Protein 3I3F (pdb70)

Structure (mmCIF, N/CA/C/O backbone):
data_3I3F
#
_entry.id   3I3F
#
_cell.length_a   119.900
_cell.length_b   119.900
_cell.length_c   104.590
_cell.angle_alpha   90.000
_cell.angle_beta   90.000
_cell.angle_gamma   90.000
#
_symmetry.space_group_name_H-M   'I 41 2 2'
#
loop_
_entity.id
_entity.type
_entity.pdbx_description
1 polymer 'Hypothetical protein'
2 non-polymer 'PENTANOIC ACID'
3 non-polymer 'butanoic acid'
4 water water
#
loop_
_atom_site.group_PDB
_atom_site.id
_atom_site.type_symbol
_atom_site.label_atom_id
_atom_site.label_alt_id
_atom_site.label_comp_id
_atom_site.label_asym_id
_atom_site.label_entity_id
_atom_site.label_seq_id
_atom_site.pdbx_PDB_ins_code
_atom_site.Cartn_x
_atom_site.Cartn_y
_atom_site.Cartn_z
_atom_site.occupancy
_atom_site.B_iso_or_equiv
_atom_site.auth_seq_id
_atom_site.auth_comp_id
_atom_site.auth_asym_id
_atom_site.auth_atom_id
_atom_site.pdbx_PDB_model_num
ATOM 1 N N . GLY A 1 11 ? 113.976 -23.550 11.700 1.00 22.11 11 GLY A N 1
ATOM 2 C CA . GLY A 1 11 ? 113.970 -22.071 11.506 1.00 21.93 11 GLY A CA 1
ATOM 3 C C . GLY A 1 11 ? 112.599 -21.554 11.116 1.00 21.76 11 GLY A C 1
ATOM 4 O O . GLY A 1 11 ? 111.828 -22.254 10.457 1.00 22.02 11 GLY A O 1
ATOM 5 N N . MET A 1 12 ? 112.297 -20.322 11.524 1.00 21.39 12 MET A N 1
ATOM 6 C CA . MET A 1 12 ? 111.001 -19.703 11.247 1.00 20.97 12 MET A CA 1
ATOM 7 C C . MET A 1 12 ? 111.104 -18.752 10.056 1.00 20.41 12 MET A C 1
ATOM 8 O O . MET A 1 12 ? 112.175 -18.202 9.791 1.00 20.53 12 MET A O 1
ATOM 13 N N . PRO A 1 13 ? 109.985 -18.550 9.336 1.00 19.73 13 PRO A N 1
ATOM 14 C CA . PRO A 1 13 ? 110.010 -17.681 8.165 1.00 19.15 13 PRO A CA 1
ATOM 15 C C . PRO A 1 13 ? 110.084 -16.205 8.536 1.00 18.50 13 PRO A C 1
ATOM 16 O O . PRO A 1 13 ? 109.502 -15.786 9.538 1.00 18.47 13 PRO A O 1
ATOM 20 N N . THR A 1 14 ? 110.800 -15.429 7.730 1.00 17.69 14 THR A N 1
ATOM 21 C CA . THR A 1 14 ? 110.878 -13.988 7.936 1.00 17.12 14 THR A CA 1
ATOM 22 C C . THR A 1 14 ? 109.664 -13.295 7.327 1.00 16.59 14 THR A C 1
ATOM 23 O O . THR A 1 14 ? 109.117 -13.762 6.327 1.00 16.30 14 THR A O 1
ATOM 27 N N . PRO A 1 15 ? 109.229 -12.180 7.938 1.00 16.13 15 PRO A N 1
ATOM 28 C CA . PRO A 1 15 ? 108.320 -11.302 7.212 1.00 15.89 15 PRO A CA 1
ATOM 29 C C . PRO A 1 15 ? 109.073 -10.598 6.087 1.00 15.56 15 PRO A C 1
ATOM 30 O O . PRO A 1 15 ? 110.283 -10.388 6.195 1.00 15.65 15 PRO A O 1
ATOM 34 N N . THR A 1 16 ? 108.366 -10.264 5.014 1.00 15.09 16 THR A N 1
ATOM 35 C CA . THR A 1 16 ? 108.962 -9.565 3.885 1.00 15.04 16 THR A CA 1
ATOM 36 C C . THR A 1 16 ? 108.268 -8.225 3.708 1.00 14.59 16 THR A C 1
ATOM 37 O O . THR A 1 16 ? 107.054 -8.122 3.882 1.00 14.88 16 THR A O 1
ATOM 41 N N . PHE A 1 17 ? 109.047 -7.203 3.374 1.00 14.11 17 PHE A N 1
ATOM 42 C CA . PHE A 1 17 ? 108.530 -5.850 3.210 1.00 13.95 17 PHE A CA 1
ATOM 43 C C . PHE A 1 17 ? 108.656 -5.440 1.751 1.00 13.55 17 PHE A C 1
ATOM 44 O O . PHE A 1 17 ? 109.716 -5.595 1.142 1.00 13.52 17 PHE A O 1
ATOM 52 N N . LEU A 1 18 ? 107.554 -4.948 1.191 1.00 13.15 18 LEU A N 1
ATOM 53 C CA . LEU A 1 18 ? 107.459 -4.645 -0.232 1.00 13.05 18 LEU A CA 1
ATOM 54 C C . LEU A 1 18 ? 107.095 -3.183 -0.439 1.00 12.49 18 LEU A C 1
ATOM 55 O O . LEU A 1 18 ? 106.478 -2.556 0.427 1.00 12.12 18 LEU A O 1
ATOM 60 N N . VAL A 1 19 ? 107.481 -2.649 -1.594 1.00 12.16 19 VAL A N 1
ATOM 61 C CA . VAL A 1 19 ? 107.052 -1.325 -2.024 1.00 12.08 19 VAL A CA 1
ATOM 62 C C . VAL A 1 19 ? 106.551 -1.415 -3.459 1.00 12.00 19 VAL A C 1
ATOM 63 O O . VAL A 1 19 ? 107.317 -1.724 -4.374 1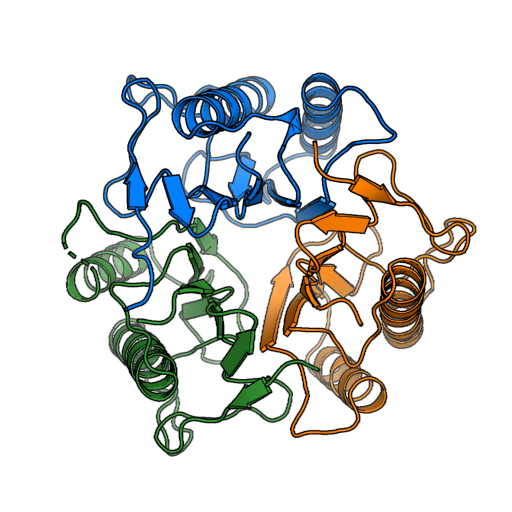.00 11.97 19 VAL A O 1
ATOM 67 N N . CYS A 1 20 ? 105.258 -1.171 -3.646 1.00 11.94 20 CYS A N 1
ATOM 68 C CA . CYS A 1 20 ? 104.684 -1.078 -4.977 1.00 12.00 20 CYS A CA 1
ATOM 69 C C . CYS A 1 20 ? 105.145 0.236 -5.603 1.00 12.11 20 CYS A C 1
ATOM 70 O O . CYS A 1 20 ? 104.868 1.307 -5.059 1.00 12.07 20 CYS A O 1
ATOM 73 N N . PRO A 1 21 ? 105.854 0.166 -6.744 1.00 12.22 21 PRO A N 1
ATOM 74 C CA . PRO A 1 21 ? 106.387 1.394 -7.338 1.00 12.43 21 PRO A CA 1
ATOM 75 C C . PRO A 1 21 ? 105.336 2.384 -7.862 1.00 12.38 21 PRO A C 1
ATOM 76 O O . PRO A 1 21 ? 105.686 3.530 -8.135 1.00 12.61 21 PRO A O 1
ATOM 80 N N . ASP A 1 22 ? 104.078 1.949 -7.988 1.00 12.34 22 ASP A N 1
ATOM 81 C CA A ASP A 1 22 ? 103.004 2.815 -8.486 0.50 12.29 22 ASP A CA 1
ATOM 82 C CA B ASP A 1 22 ? 102.993 2.798 -8.485 0.50 12.39 22 ASP A CA 1
ATOM 83 C C . ASP A 1 22 ? 102.192 3.440 -7.348 1.00 12.11 22 ASP A C 1
ATOM 84 O O . ASP A 1 22 ? 101.182 4.105 -7.591 1.00 12.60 22 ASP A O 1
ATOM 93 N N . VAL A 1 23 ? 102.631 3.235 -6.106 1.00 11.33 23 VAL A N 1
ATOM 94 C CA . VAL A 1 23 ? 101.954 3.810 -4.944 1.00 10.73 23 VAL A CA 1
ATOM 95 C C . VAL A 1 23 ? 102.953 4.590 -4.092 1.00 10.42 23 VAL A C 1
ATOM 96 O O . VAL A 1 23 ? 104.078 4.136 -3.864 1.00 10.35 23 VAL A O 1
ATOM 100 N N . VAL A 1 24 ? 102.535 5.766 -3.629 1.00 10.21 24 VAL A N 1
ATOM 101 C CA . VAL A 1 24 ? 103.373 6.620 -2.792 1.00 10.24 24 VAL A CA 1
ATOM 102 C C . VAL A 1 24 ? 103.927 5.858 -1.582 1.00 10.19 24 VAL A C 1
ATOM 103 O O . VAL A 1 24 ? 103.231 5.045 -0.966 1.00 10.27 24 VAL A O 1
ATOM 107 N N . LYS A 1 25 ? 105.191 6.126 -1.270 1.00 10.27 25 LYS A N 1
ATOM 108 C CA . LYS A 1 25 ? 105.898 5.487 -0.167 1.00 10.53 25 LYS A CA 1
ATOM 109 C C . LYS A 1 25 ? 106.353 6.581 0.796 1.00 10.75 25 LYS A C 1
ATOM 110 O O . LYS A 1 25 ? 106.960 7.564 0.374 1.00 11.37 25 LYS A O 1
ATOM 116 N N . PHE A 1 26 ? 106.043 6.412 2.080 1.00 10.83 26 PHE A N 1
ATOM 117 C CA . PHE A 1 26 ? 106.417 7.385 3.107 1.00 10.80 26 PHE A CA 1
ATOM 118 C C . PHE A 1 26 ? 107.618 6.876 3.900 1.00 10.71 26 PHE A C 1
ATOM 119 O O . PHE A 1 26 ? 107.685 5.695 4.244 1.00 10.46 26 PHE A O 1
ATOM 127 N N . GLU A 1 27 ? 108.554 7.780 4.192 1.00 10.75 27 GLU A N 1
ATOM 128 C CA . GLU A 1 27 ? 109.832 7.438 4.832 1.00 10.88 27 GLU A CA 1
ATOM 129 C C . GLU A 1 27 ? 109.696 6.571 6.081 1.00 10.57 27 GLU A C 1
ATOM 130 O O . GLU A 1 27 ? 110.442 5.607 6.254 1.00 10.43 27 GLU A O 1
ATOM 136 N N . ASN A 1 28 ? 108.759 6.930 6.953 1.00 10.35 28 ASN A N 1
ATOM 137 C CA . ASN A 1 28 ? 108.620 6.269 8.254 1.00 10.44 28 ASN A CA 1
ATOM 138 C C . ASN A 1 28 ? 107.735 5.027 8.229 1.00 10.28 28 ASN A C 1
ATOM 139 O O . ASN A 1 28 ? 107.613 4.341 9.244 1.00 10.58 28 ASN A O 1
ATOM 144 N N . VAL A 1 29 ? 107.130 4.737 7.079 1.00 10.01 29 VAL A N 1
ATOM 145 C CA . VAL A 1 29 ? 106.001 3.818 7.007 1.00 9.86 29 VAL A CA 1
ATOM 146 C C . VAL A 1 29 ? 106.247 2.655 6.052 1.00 9.61 29 VAL A C 1
ATOM 147 O O . VAL A 1 29 ? 106.405 2.851 4.846 1.00 9.67 29 VAL A O 1
ATOM 151 N N . GLY A 1 30 ? 106.275 1.440 6.596 1.00 9.25 30 GLY A N 1
ATOM 152 C CA . GLY A 1 30 ? 106.261 0.243 5.767 1.00 9.11 30 GLY A CA 1
ATOM 153 C C . GLY A 1 30 ? 104.970 0.238 4.975 1.00 9.05 30 GLY A C 1
ATOM 154 O O . GLY A 1 30 ? 103.887 0.383 5.541 1.00 9.19 30 GLY A O 1
ATOM 155 N N . GLN A 1 31 ? 105.083 0.104 3.660 1.00 9.02 31 GLN A N 1
ATOM 156 C CA . GLN A 1 31 ? 103.918 0.171 2.787 1.00 9.02 31 GLN A CA 1
ATOM 157 C C . GLN A 1 31 ? 103.156 -1.155 2.793 1.00 9.27 31 GLN A C 1
ATOM 158 O O . GLN A 1 31 ? 101.929 -1.180 2.905 1.00 8.98 31 GLN A O 1
ATOM 164 N N . ILE A 1 32 ? 103.907 -2.248 2.670 1.00 9.52 32 ILE A N 1
ATOM 165 C CA . ILE A 1 32 ? 103.358 -3.592 2.549 1.00 9.95 32 ILE A CA 1
ATOM 166 C C . ILE A 1 32 ? 104.249 -4.552 3.328 1.00 10.23 32 ILE A C 1
ATOM 167 O O . ILE A 1 32 ? 105.471 -4.493 3.202 1.00 10.26 32 ILE A O 1
ATOM 172 N N . ALA A 1 33 ? 103.645 -5.426 4.128 1.00 10.60 33 ALA A N 1
ATOM 173 C CA . ALA A 1 33 ? 104.373 -6.518 4.770 1.00 11.10 33 ALA A CA 1
ATOM 174 C C . ALA A 1 33 ? 103.645 -7.830 4.503 1.00 11.68 33 ALA A C 1
ATOM 175 O O . ALA A 1 33 ? 102.417 -7.883 4.568 1.00 11.77 33 ALA A O 1
ATOM 177 N N . VAL A 1 34 ? 104.402 -8.879 4.189 1.00 12.32 34 VAL A N 1
ATOM 178 C CA . VAL A 1 34 ? 103.839 -10.208 3.970 1.00 12.83 34 VAL A CA 1
ATOM 179 C C . VAL A 1 34 ? 104.449 -11.190 4.965 1.00 13.28 34 VAL A C 1
ATOM 180 O O . VAL A 1 34 ? 105.667 -11.234 5.134 1.00 13.06 34 VAL A O 1
ATOM 184 N N . VAL A 1 35 ? 103.593 -11.965 5.626 1.00 13.82 35 VAL A N 1
ATOM 185 C CA . VAL A 1 35 ? 104.031 -12.965 6.599 1.00 14.50 35 VAL A CA 1
ATOM 186 C C . VAL A 1 35 ? 103.048 -14.136 6.620 1.00 14.49 35 VAL A C 1
ATOM 187 O O . VAL A 1 35 ? 101.852 -13.943 6.834 1.00 14.66 35 VA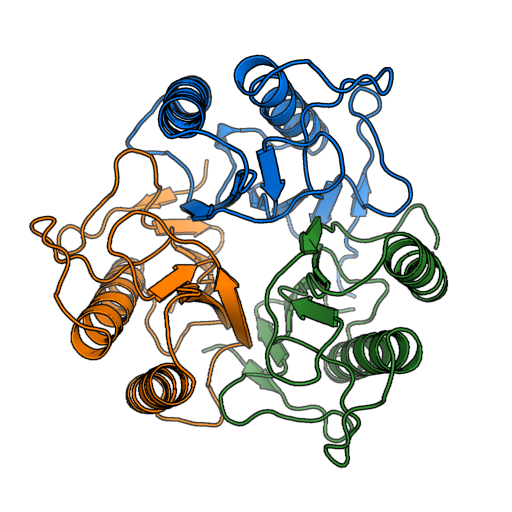L A O 1
ATOM 191 N N . ASN A 1 36 ? 103.560 -15.341 6.374 1.00 14.56 36 ASN A N 1
ATOM 192 C CA . ASN A 1 36 ? 102.763 -16.571 6.454 1.00 14.47 36 ASN A CA 1
ATOM 193 C C . ASN A 1 36 ? 101.455 -16.514 5.655 1.00 14.23 36 ASN A C 1
ATOM 194 O O . ASN A 1 36 ? 100.397 -16.893 6.156 1.00 14.51 36 ASN A O 1
ATOM 199 N N . GLY A 1 37 ? 101.533 -16.030 4.419 1.00 13.98 37 GLY A N 1
ATOM 200 C CA . GLY A 1 37 ? 100.361 -15.961 3.546 1.00 13.70 37 GLY A CA 1
ATOM 201 C C . GLY A 1 37 ? 99.368 -14.854 3.870 1.00 13.43 37 GLY A C 1
ATOM 202 O O . GLY A 1 37 ? 98.254 -14.852 3.347 1.00 13.63 37 GLY A O 1
ATOM 203 N N . MET A 1 38 ? 99.767 -13.912 4.725 1.00 13.09 38 MET A N 1
ATOM 204 C CA . MET A 1 38 ? 98.933 -12.765 5.074 1.00 12.95 38 MET A CA 1
ATOM 205 C C . MET A 1 38 ? 99.646 -11.474 4.693 1.00 12.51 38 MET A C 1
ATOM 206 O O . MET A 1 38 ? 100.868 -11.370 4.823 1.00 12.65 38 MET A O 1
ATOM 211 N N . VAL A 1 39 ? 98.872 -10.498 4.226 1.00 11.65 39 VAL A N 1
ATOM 212 C CA . VAL A 1 39 ? 99.398 -9.198 3.827 1.00 11.09 39 VAL A CA 1
ATOM 213 C C . VAL A 1 39 ? 98.892 -8.123 4.784 1.00 10.51 39 VAL A C 1
ATOM 214 O O . VAL A 1 39 ? 97.703 -8.084 5.107 1.00 10.52 39 VAL A O 1
ATOM 218 N N . TYR A 1 40 ? 99.810 -7.275 5.244 1.00 10.05 40 TYR A N 1
ATOM 219 C CA . TYR A 1 40 ? 99.493 -6.119 6.080 1.00 9.82 40 TYR A CA 1
ATOM 220 C C . TYR A 1 40 ? 99.912 -4.867 5.324 1.00 9.48 40 TYR A C 1
ATOM 221 O O . TYR A 1 40 ? 100.924 -4.878 4.626 1.00 9.19 40 TYR A O 1
ATOM 230 N N . LEU A 1 41 ? 99.141 -3.791 5.458 1.00 9.13 41 LEU A N 1
ATOM 231 C CA . LEU A 1 41 ? 99.494 -2.517 4.832 1.00 8.95 41 LEU A CA 1
ATOM 232 C C . LEU A 1 41 ? 99.728 -1.428 5.869 1.00 8.88 41 LEU A C 1
ATOM 233 O O . LEU A 1 41 ? 99.051 -1.375 6.898 1.00 9.01 41 LEU A O 1
ATOM 238 N N . GLY A 1 42 ? 100.678 -0.543 5.579 1.00 8.84 42 GLY A N 1
ATOM 239 C CA . GLY A 1 42 ? 100.807 0.702 6.323 1.00 9.00 42 GLY A CA 1
ATOM 240 C C . GLY A 1 42 ? 99.637 1.610 5.996 1.00 9.12 42 GLY A C 1
ATOM 241 O O . GLY A 1 42 ? 98.858 1.329 5.077 1.00 9.16 42 GLY A O 1
ATOM 242 N N . GLY A 1 43 ? 99.506 2.699 6.743 1.00 9.38 43 GLY A N 1
ATOM 243 C CA . GLY A 1 43 ? 98.405 3.636 6.540 1.00 9.57 43 GLY A CA 1
ATOM 244 C C . GLY A 1 43 ? 98.320 4.106 5.101 1.00 9.86 43 GLY A C 1
ATOM 245 O O . GLY A 1 43 ? 99.343 4.414 4.483 1.00 9.79 43 GLY A O 1
ATOM 246 N N . SER A 1 44 ? 97.101 4.127 4.564 1.00 10.06 44 SER A N 1
ATOM 247 C CA A SER A 1 44 ? 96.853 4.575 3.196 0.50 10.16 44 SER A CA 1
ATOM 248 C CA B SER A 1 44 ? 96.863 4.580 3.198 0.50 10.33 44 SER A CA 1
ATOM 249 C C . SER A 1 44 ? 96.052 5.868 3.212 1.00 10.17 44 SER A C 1
ATOM 250 O O . SER A 1 44 ? 95.099 6.006 3.983 1.00 9.78 44 SER A O 1
ATOM 255 N N . VAL A 1 45 ? 96.443 6.806 2.356 1.00 10.24 45 VAL A N 1
ATOM 256 C CA . VAL A 1 45 ? 95.815 8.117 2.282 1.00 10.41 45 VAL A CA 1
ATOM 257 C C . VAL A 1 45 ? 95.663 8.526 0.821 1.00 10.15 45 VAL A C 1
ATOM 258 O O . VAL A 1 45 ? 96.185 7.856 -0.076 1.00 10.01 45 VAL A O 1
ATOM 262 N N . GLY A 1 46 ? 94.950 9.624 0.588 1.00 10.19 46 GLY A N 1
ATOM 263 C CA . GLY A 1 46 ? 94.580 10.039 -0.765 1.00 10.37 46 GLY A CA 1
ATOM 264 C C . GLY A 1 46 ? 95.651 10.806 -1.518 1.00 10.47 46 GLY A C 1
ATOM 265 O O . GLY A 1 46 ? 95.373 11.855 -2.100 1.00 10.54 46 GLY A O 1
ATOM 266 N N . ILE A 1 47 ? 96.870 10.270 -1.519 1.00 10.66 47 ILE A N 1
ATOM 267 C CA . ILE A 1 47 ? 98.012 10.875 -2.197 1.00 10.95 47 ILE A CA 1
ATOM 268 C C . ILE A 1 47 ? 98.413 9.972 -3.358 1.00 11.41 47 ILE A C 1
ATOM 269 O O . ILE A 1 47 ? 98.530 8.756 -3.189 1.00 11.19 47 ILE A O 1
ATOM 274 N N . ASP A 1 48 ? 98.608 10.561 -4.538 1.00 12.04 48 ASP A N 1
ATOM 275 C CA . ASP A 1 48 ? 98.967 9.783 -5.727 1.00 12.55 48 ASP A CA 1
ATOM 276 C C . ASP A 1 48 ? 100.482 9.575 -5.795 1.00 12.90 48 ASP A C 1
ATOM 277 O O . ASP A 1 48 ? 101.217 10.062 -4.933 1.00 12.55 48 ASP A O 1
ATOM 282 N N . LYS A 1 49 ? 100.940 8.840 -6.806 1.00 13.58 49 LYS A N 1
ATOM 283 C CA . LYS A 1 49 ? 102.358 8.482 -6.925 1.00 14.15 49 LYS A CA 1
ATOM 284 C C . LYS A 1 49 ? 103.278 9.706 -7.023 1.00 14.64 49 LYS A C 1
ATOM 285 O O . LYS A 1 49 ? 104.407 9.673 -6.531 1.00 14.93 49 LYS A O 1
ATOM 291 N N . SER A 1 50 ? 102.791 10.783 -7.639 1.00 15.23 50 SER A N 1
ATOM 292 C CA . SER A 1 50 ? 103.570 12.020 -7.753 1.00 15.71 50 SER A CA 1
ATOM 293 C C . SER A 1 50 ? 103.721 12.758 -6.418 1.00 15.82 50 SER A C 1
ATOM 294 O O . SER A 1 50 ? 104.483 13.718 -6.329 1.00 16.34 50 SER A O 1
ATOM 297 N N . GLY A 1 51 ? 102.992 12.315 -5.392 1.00 15.87 51 GLY A N 1
ATOM 298 C CA . GLY A 1 51 ? 103.062 12.919 -4.062 1.00 15.93 51 GLY A CA 1
ATOM 299 C C . GLY A 1 51 ? 102.021 14.003 -3.842 1.00 15.99 51 GLY A C 1
ATOM 300 O O . GLY A 1 51 ? 102.090 14.741 -2.860 1.00 16.15 51 GLY A O 1
ATOM 301 N N . THR A 1 52 ? 101.052 14.092 -4.751 1.00 16.00 52 THR A N 1
ATOM 302 C CA . THR A 1 52 ? 100.008 15.108 -4.682 1.00 16.05 52 THR A CA 1
ATOM 303 C C . THR A 1 52 ? 98.816 14.601 -3.876 1.00 15.76 52 THR A C 1
ATOM 304 O O . THR A 1 52 ? 98.249 13.554 -4.190 1.00 15.29 52 THR A O 1
ATOM 308 N N . LEU A 1 53 ? 98.450 15.352 -2.841 1.00 15.63 53 LEU A N 1
ATOM 309 C CA . LEU A 1 53 ? 97.248 15.074 -2.062 1.00 15.66 53 LEU A CA 1
ATOM 310 C C . LEU A 1 53 ? 96.037 15.583 -2.836 1.00 15.87 53 LEU A C 1
ATOM 311 O O . LEU A 1 53 ? 95.947 16.773 -3.142 1.00 16.06 53 LEU A O 1
ATOM 316 N N . HIS A 1 54 ? 95.111 14.682 -3.152 1.00 16.01 54 HIS A N 1
ATOM 317 C CA . HIS A 1 54 ? 93.923 15.043 -3.926 1.00 16.34 54 HIS A CA 1
ATOM 318 C C . HIS A 1 54 ? 92.977 15.924 -3.110 1.00 16.28 54 HIS A C 1
ATOM 319 O O . HIS A 1 54 ? 93.013 15.917 -1.877 1.00 16.29 54 HIS A O 1
ATOM 326 N N . LYS A 1 55 ? 92.143 16.686 -3.815 1.00 16.31 55 LYS A N 1
ATOM 327 C CA . LYS A 1 55 ? 91.297 17.703 -3.196 1.00 16.12 55 LYS A CA 1
ATOM 328 C C . LYS A 1 55 ? 89.908 17.168 -2.863 1.00 15.85 55 LYS A C 1
ATOM 329 O O . LYS A 1 55 ? 89.198 16.673 -3.739 1.00 15.94 55 LYS A O 1
ATOM 331 N N . GLY A 1 56 ? 89.529 17.278 -1.593 1.00 15.40 56 GLY A N 1
ATOM 332 C CA . GLY A 1 56 ? 88.194 16.901 -1.146 1.00 15.10 56 GLY A CA 1
ATOM 333 C C . GLY A 1 56 ? 88.087 15.454 -0.709 1.00 14.69 56 GLY A C 1
ATOM 334 O O . GLY A 1 56 ? 88.920 14.615 -1.063 1.00 14.50 56 GLY A O 1
ATOM 335 N N . LEU A 1 57 ? 87.038 15.171 0.056 1.00 14.42 57 LEU A N 1
ATOM 336 C CA . LEU A 1 57 ? 86.812 13.849 0.631 1.00 14.03 57 LEU A CA 1
ATOM 337 C C . LEU A 1 57 ? 86.690 12.769 -0.441 1.00 13.79 57 LEU A C 1
ATOM 338 O O . LEU A 1 57 ? 87.294 11.707 -0.326 1.00 13.19 57 LEU A O 1
ATOM 343 N N . GLU A 1 58 ? 85.918 13.047 -1.486 1.00 13.59 58 GLU A N 1
ATOM 344 C CA . GLU A 1 58 ? 85.652 12.049 -2.518 1.00 13.57 58 GLU A CA 1
ATOM 345 C C . GLU A 1 58 ? 86.923 11.596 -3.242 1.00 13.16 58 GLU A C 1
ATOM 346 O O . GLU A 1 58 ? 87.188 10.398 -3.341 1.00 13.05 58 GLU A O 1
ATOM 352 N N . GLU A 1 59 ? 87.707 12.549 -3.738 1.00 12.79 59 GLU A N 1
ATOM 353 C CA . GLU A 1 59 ? 88.921 12.215 -4.483 1.00 12.51 59 GLU A CA 1
ATOM 354 C C . GLU A 1 59 ? 90.001 11.593 -3.593 1.00 12.03 59 GLU A C 1
ATOM 355 O O . GLU A 1 59 ? 90.725 10.702 -4.036 1.00 11.88 59 GLU A O 1
ATOM 361 N N . GLN A 1 60 ? 90.105 12.044 -2.345 1.00 11.35 60 GLN A N 1
ATOM 362 C CA . GLN A 1 60 ? 91.015 11.396 -1.395 1.00 10.91 60 GLN A CA 1
ATOM 363 C C . GLN A 1 60 ? 90.590 9.956 -1.118 1.00 10.79 60 GLN A C 1
ATOM 364 O O . GLN A 1 60 ? 91.436 9.069 -1.021 1.00 10.55 60 GLN A O 1
ATOM 370 N N . THR A 1 61 ? 89.283 9.727 -1.005 1.00 10.43 61 THR A N 1
ATOM 371 C CA . THR A 1 61 ? 88.757 8.387 -0.757 1.00 10.39 61 THR A CA 1
ATOM 372 C C . THR A 1 61 ? 89.046 7.450 -1.928 1.00 10.52 61 THR A C 1
ATOM 373 O O . THR A 1 61 ? 89.521 6.333 -1.724 1.00 10.41 61 THR A O 1
ATOM 377 N N . ARG A 1 62 ? 88.781 7.906 -3.150 1.00 10.58 62 ARG A N 1
ATOM 378 C CA A ARG A 1 62 ? 89.034 7.093 -4.339 0.50 10.70 62 ARG A CA 1
ATOM 379 C CA B ARG A 1 62 ? 89.035 7.082 -4.330 0.50 10.78 62 ARG A CA 1
ATOM 380 C C . ARG A 1 62 ? 90.521 6.760 -4.476 1.00 10.62 62 ARG A C 1
ATOM 381 O O . ARG A 1 62 ? 90.885 5.628 -4.785 1.00 10.62 62 ARG A O 1
ATOM 396 N N . GLN A 1 63 ? 91.377 7.752 -4.239 1.00 10.33 63 GLN A N 1
ATOM 397 C CA . GLN A 1 63 ? 92.823 7.550 -4.324 1.00 10.19 63 GLN A CA 1
ATOM 398 C C . GLN A 1 63 ? 93.324 6.586 -3.243 1.00 9.95 63 GLN A C 1
ATOM 399 O O . GLN A 1 63 ? 94.191 5.755 -3.509 1.00 9.78 63 GLN A O 1
ATOM 405 N N . THR A 1 64 ? 92.773 6.699 -2.036 1.00 9.72 64 THR A N 1
ATOM 406 C CA . THR A 1 64 ? 93.150 5.816 -0.932 1.00 9.67 64 THR A CA 1
ATOM 407 C C . THR A 1 64 ? 92.894 4.350 -1.271 1.00 9.85 64 THR A C 1
ATOM 408 O O . THR A 1 64 ? 93.766 3.505 -1.076 1.00 9.41 64 THR A O 1
ATOM 412 N N . PHE A 1 65 ? 91.708 4.049 -1.790 1.00 9.99 65 PHE A N 1
ATOM 413 C CA . PHE A 1 65 ? 91.378 2.664 -2.110 1.00 10.23 65 PHE A CA 1
ATOM 414 C C . PHE A 1 65 ? 92.059 2.165 -3.382 1.00 10.31 65 PHE A C 1
ATOM 415 O O . PHE A 1 65 ? 92.313 0.971 -3.511 1.00 10.42 65 PHE A O 1
ATOM 423 N N . ASP A 1 66 ? 92.384 3.075 -4.299 1.00 10.26 66 ASP A N 1
ATOM 424 C CA . ASP A 1 66 ? 93.221 2.724 -5.448 1.00 10.40 66 ASP A CA 1
ATOM 425 C C . ASP A 1 66 ? 94.618 2.309 -4.976 1.00 10.17 66 ASP A C 1
ATOM 426 O O . ASP A 1 66 ? 95.160 1.310 -5.445 1.00 10.25 66 ASP A O 1
ATOM 431 N N . ASN A 1 67 ? 95.187 3.077 -4.046 1.00 10.02 67 ASN A N 1
ATOM 432 C CA . ASN A 1 67 ? 96.473 2.729 -3.431 1.00 9.84 67 ASN A CA 1
ATOM 433 C C . ASN A 1 67 ? 96.432 1.355 -2.765 1.00 9.78 67 ASN A C 1
ATOM 434 O O . ASN A 1 67 ? 97.328 0.534 -2.960 1.00 9.88 67 ASN A O 1
ATOM 439 N N . ILE A 1 68 ? 95.383 1.111 -1.983 1.00 9.67 68 ILE A N 1
ATOM 440 C CA . ILE A 1 68 ? 95.200 -0.172 -1.307 1.00 9.69 68 ILE A CA 1
ATOM 441 C C . ILE A 1 68 ? 95.083 -1.319 -2.312 1.00 9.80 68 ILE A C 1
ATOM 442 O O . ILE A 1 68 ? 95.730 -2.353 -2.152 1.00 9.82 68 ILE A O 1
ATOM 447 N N . ARG A 1 69 ? 94.275 -1.128 -3.353 1.00 10.01 69 ARG A N 1
ATOM 448 C CA . ARG A 1 69 ? 94.109 -2.146 -4.394 1.00 10.40 69 ARG A CA 1
ATOM 449 C C . ARG A 1 69 ? 95.446 -2.493 -5.051 1.00 10.38 69 ARG A C 1
ATOM 450 O O . ARG A 1 69 ? 95.788 -3.667 -5.190 1.00 10.54 69 ARG A O 1
ATOM 458 N N . LYS A 1 70 ? 96.194 -1.469 -5.453 1.00 10.37 70 LYS A N 1
ATOM 459 C CA . LYS A 1 70 ? 97.481 -1.674 -6.117 1.00 10.51 70 LYS A CA 1
ATOM 460 C C . LYS A 1 70 ? 98.490 -2.374 -5.208 1.00 10.36 70 LYS A C 1
ATOM 461 O O . LYS A 1 70 ? 99.188 -3.287 -5.644 1.00 10.29 70 LYS A O 1
ATOM 467 N N . CYS A 1 71 ? 98.562 -1.953 -3.948 1.00 10.13 71 CYS A N 1
ATOM 468 C CA . CYS A 1 71 ? 99.464 -2.591 -2.988 1.00 10.25 71 CYS A CA 1
ATOM 469 C C . CYS A 1 71 ? 99.128 -4.067 -2.799 1.00 10.25 71 CYS A C 1
ATOM 470 O O . CYS A 1 71 ? 100.018 -4.918 -2.834 1.00 10.19 71 CYS A O 1
ATOM 473 N N . LEU A 1 72 ? 97.847 -4.371 -2.601 1.00 10.33 72 LEU A N 1
ATOM 474 C CA . LEU A 1 72 ? 97.421 -5.750 -2.374 1.00 10.53 72 LEU A CA 1
ATOM 475 C C . LEU A 1 72 ? 97.683 -6.640 -3.589 1.00 10.78 72 LEU A C 1
ATOM 476 O O . LEU A 1 72 ? 98.162 -7.761 -3.439 1.00 10.71 72 LEU A O 1
ATOM 481 N N . GLU A 1 73 ? 97.388 -6.144 -4.786 1.00 11.13 73 GLU A N 1
ATOM 482 C CA . GLU A 1 73 ? 97.627 -6.926 -6.004 1.00 11.54 73 GLU A CA 1
ATOM 483 C C . GLU A 1 73 ? 99.123 -7.163 -6.229 1.00 11.59 73 GLU A C 1
ATOM 484 O O . GLU A 1 73 ? 99.531 -8.250 -6.640 1.00 11.35 73 GLU A O 1
ATOM 490 N N . TYR A 1 74 ? 99.931 -6.153 -5.921 1.00 11.72 74 TYR A N 1
ATOM 491 C CA . TYR A 1 74 ? 101.389 -6.258 -5.971 1.00 11.86 74 TYR A CA 1
ATOM 492 C C . TYR A 1 74 ? 101.902 -7.346 -5.018 1.00 11.87 74 TYR A C 1
ATOM 493 O O . TYR A 1 74 ? 102.883 -8.033 -5.318 1.00 11.84 74 TYR A O 1
ATOM 502 N N . ALA A 1 75 ? 101.215 -7.511 -3.888 1.00 11.66 75 ALA A N 1
ATOM 503 C CA . ALA A 1 75 ? 101.578 -8.499 -2.866 1.00 11.79 75 ALA A CA 1
ATOM 504 C C . ALA A 1 75 ? 100.849 -9.844 -3.023 1.00 11.91 75 ALA A C 1
ATOM 505 O O . ALA A 1 75 ? 100.748 -10.604 -2.060 1.00 12.16 75 ALA A O 1
ATOM 507 N N . ASN A 1 76 ? 100.354 -10.135 -4.227 1.00 11.85 76 ASN A N 1
ATOM 508 C CA . ASN A 1 76 ? 99.647 -11.390 -4.520 1.00 11.93 76 ASN A CA 1
ATOM 509 C C . ASN A 1 76 ? 98.358 -11.548 -3.705 1.00 11.80 76 ASN A C 1
ATOM 510 O O . ASN A 1 76 ? 98.030 -12.633 -3.224 1.00 11.83 76 ASN A O 1
ATOM 515 N N . SER A 1 77 ? 97.633 -10.441 -3.571 1.00 11.48 77 SER A N 1
ATOM 516 C CA . SER A 1 77 ? 96.358 -10.398 -2.865 1.00 11.35 77 SER A CA 1
ATOM 517 C C . SER A 1 77 ? 95.381 -9.562 -3.695 1.00 11.38 77 SER A C 1
ATOM 518 O O . SER A 1 77 ? 95.531 -9.451 -4.912 1.00 11.60 77 SER A O 1
ATOM 521 N N . GLY A 1 78 ? 94.381 -8.977 -3.049 1.00 11.28 78 GLY A N 1
ATOM 522 C CA . GLY A 1 78 ? 93.427 -8.120 -3.745 1.00 11.36 78 GLY A CA 1
ATOM 523 C C . GLY A 1 78 ? 92.371 -7.612 -2.790 1.00 11.45 78 GLY A C 1
ATOM 524 O O . GLY A 1 78 ? 92.302 -8.063 -1.649 1.00 11.44 78 GLY A O 1
ATOM 525 N N . LEU A 1 79 ? 91.543 -6.682 -3.260 1.00 11.71 79 LEU A N 1
ATOM 526 C CA . LEU A 1 79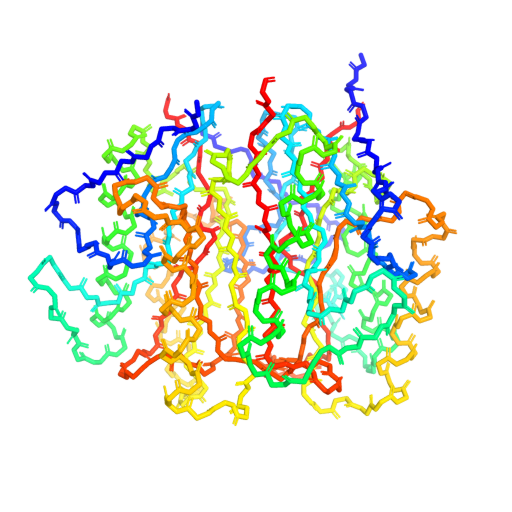 ? 90.479 -6.105 -2.433 1.00 11.88 79 LEU A CA 1
ATOM 527 C C . LEU A 1 79 ? 89.533 -7.169 -1.880 1.00 12.14 79 LEU A C 1
ATOM 528 O O . LEU A 1 79 ? 89.100 -7.083 -0.732 1.00 12.30 79 LEU A O 1
ATOM 533 N N . ASP A 1 80 ? 89.223 -8.170 -2.702 1.00 12.23 80 ASP A N 1
ATOM 534 C CA . ASP A 1 80 ? 88.326 -9.262 -2.301 1.00 12.52 80 ASP A CA 1
ATOM 535 C C . ASP A 1 80 ? 88.954 -10.249 -1.308 1.00 12.26 80 ASP A C 1
ATOM 536 O O . ASP A 1 80 ? 88.272 -11.154 -0.826 1.00 12.50 80 ASP A O 1
ATOM 541 N N . TYR A 1 81 ? 90.239 -10.072 -0.997 1.00 11.81 81 TYR A N 1
ATOM 542 C CA . TYR A 1 81 ? 90.925 -10.903 -0.006 1.00 11.50 81 TYR A CA 1
ATOM 543 C C . TYR A 1 81 ? 91.158 -10.182 1.326 1.00 10.96 81 TYR A C 1
ATOM 544 O O . TYR A 1 81 ? 91.727 -10.761 2.250 1.00 10.94 81 TYR A O 1
ATOM 553 N N . ILE A 1 82 ? 90.708 -8.932 1.428 1.00 10.53 82 ILE A N 1
ATOM 554 C CA . ILE A 1 82 ? 90.808 -8.185 2.679 1.00 10.31 82 ILE A CA 1
ATOM 555 C C . ILE A 1 82 ? 89.902 -8.822 3.729 1.00 10.20 82 ILE A C 1
ATOM 556 O O . ILE A 1 82 ? 88.727 -9.085 3.466 1.00 10.56 82 ILE A O 1
ATOM 561 N N . VAL A 1 83 ? 90.474 -9.076 4.905 1.00 10.21 83 VAL A N 1
ATOM 562 C CA A VAL A 1 83 ? 89.765 -9.650 6.046 0.50 10.25 83 VAL A CA 1
ATOM 563 C CA B VAL A 1 83 ? 89.718 -9.644 6.014 0.50 10.35 83 VAL A CA 1
ATOM 564 C C . VAL A 1 83 ? 89.227 -8.541 6.950 1.00 10.23 83 VAL A C 1
ATOM 565 O O . VAL A 1 83 ? 88.091 -8.596 7.428 1.00 10.23 83 VAL A O 1
ATOM 572 N N . SER A 1 84 ? 90.065 -7.534 7.187 1.00 9.90 84 SER A N 1
ATOM 573 C CA . SER A 1 84 ? 89.747 -6.462 8.119 1.00 9.73 84 SER A CA 1
ATOM 574 C C . SER A 1 84 ? 90.455 -5.167 7.730 1.00 9.41 84 SER A C 1
ATOM 575 O O . SER A 1 84 ? 91.535 -5.197 7.138 1.00 9.21 84 SER A O 1
ATOM 578 N N . LEU A 1 85 ? 89.825 -4.039 8.048 1.00 9.22 85 LEU A N 1
ATOM 579 C CA . LEU A 1 85 ? 90.451 -2.724 7.908 1.00 9.26 85 LEU A CA 1
ATOM 580 C C . LEU A 1 85 ? 89.828 -1.752 8.905 1.00 9.23 85 LEU A C 1
ATOM 581 O O . LEU A 1 85 ? 88.755 -2.015 9.449 1.00 9.20 85 LEU A O 1
ATOM 586 N N . ASN A 1 86 ? 90.525 -0.651 9.168 1.00 9.28 86 ASN A N 1
ATOM 587 C CA . ASN A 1 86 ? 90.027 0.411 10.039 1.00 9.56 86 ASN A CA 1
ATOM 588 C C . ASN A 1 86 ? 89.993 1.713 9.257 1.00 9.80 86 ASN A C 1
ATOM 589 O O . ASN A 1 86 ? 90.867 1.963 8.426 1.00 9.66 86 ASN A O 1
ATOM 594 N N . ILE A 1 87 ? 89.007 2.553 9.549 1.00 10.00 87 ILE A N 1
ATOM 595 C CA . ILE A 1 87 ? 88.901 3.862 8.921 1.00 10.42 87 ILE A CA 1
ATOM 596 C C . ILE A 1 87 ? 89.010 4.953 9.978 1.00 10.59 87 ILE A C 1
ATOM 597 O O . ILE A 1 87 ? 88.327 4.903 11.002 1.00 10.51 87 ILE A O 1
ATOM 602 N N . PHE A 1 88 ? 89.886 5.921 9.727 1.00 10.77 88 PHE A N 1
ATOM 603 C CA . PHE A 1 88 ? 89.914 7.162 10.487 1.00 11.29 88 PHE A CA 1
ATOM 604 C C . PHE A 1 88 ? 89.434 8.273 9.565 1.00 11.49 88 PHE A C 1
ATOM 605 O O . PHE A 1 88 ? 90.051 8.537 8.534 1.00 11.56 88 PHE A O 1
ATOM 613 N N . LEU A 1 89 ? 88.316 8.898 9.920 1.00 11.80 89 LEU A N 1
ATOM 614 C CA . LEU A 1 89 ? 87.837 10.080 9.214 1.00 12.26 89 LEU A CA 1
ATOM 615 C C . LEU A 1 89 ? 88.256 11.306 10.010 1.00 12.59 89 LEU A C 1
ATOM 616 O O . LEU A 1 89 ? 88.301 11.267 11.237 1.00 12.59 89 LEU A O 1
ATOM 621 N N . SER A 1 90 ? 88.575 12.393 9.319 1.00 12.98 90 SER A N 1
ATOM 622 C CA . SER A 1 90 ? 88.973 13.615 10.005 1.00 13.50 90 SER A CA 1
ATOM 623 C C . SER A 1 90 ? 87.845 14.115 10.900 1.00 14.07 90 SER A C 1
ATOM 624 O O . SER A 1 90 ? 86.671 14.051 10.531 1.00 13.94 90 SER A O 1
ATOM 627 N N . THR A 1 91 ? 88.208 14.619 12.076 1.00 14.76 91 THR A N 1
ATOM 628 C CA . THR A 1 91 ? 87.241 15.262 12.963 1.00 15.52 91 THR A CA 1
ATOM 629 C C . THR A 1 91 ? 86.571 16.462 12.282 1.00 15.68 91 THR A C 1
ATOM 630 O O . THR A 1 91 ? 85.468 16.856 12.659 1.00 16.19 91 THR A O 1
ATOM 634 N N . SER A 1 92 ? 87.236 17.027 11.274 1.00 15.89 92 SER A N 1
ATOM 635 C CA . SER A 1 92 ? 86.713 18.176 10.529 1.00 15.96 92 SER A CA 1
ATOM 636 C C . SER A 1 92 ? 85.569 17.855 9.556 1.00 15.91 92 SER A C 1
ATOM 637 O O . SER A 1 92 ? 84.898 18.772 9.081 1.00 16.17 92 SER A O 1
ATOM 640 N N . LEU A 1 93 ? 85.347 16.577 9.247 1.00 15.72 93 LEU A N 1
ATOM 641 C CA . LEU A 1 93 ? 84.348 16.204 8.241 1.00 15.52 93 LEU A CA 1
ATOM 642 C C . LEU A 1 93 ? 82.921 16.526 8.677 1.00 15.39 93 LEU A C 1
ATOM 643 O O . LEU A 1 93 ? 82.563 16.355 9.844 1.00 15.44 93 LEU A O 1
ATOM 648 N N . SER A 1 94 ? 82.114 16.984 7.724 1.00 15.21 94 SER A N 1
ATOM 649 C CA . SER A 1 94 ? 80.683 17.182 7.938 1.00 15.14 94 SER A CA 1
ATOM 650 C C . SER A 1 94 ? 79.958 15.843 7.889 1.00 15.01 94 SER A C 1
ATOM 651 O O . SER A 1 94 ? 80.544 14.824 7.516 1.00 14.85 94 SER A O 1
ATOM 654 N N . ASP A 1 95 ? 78.676 15.854 8.246 1.00 14.85 95 ASP A N 1
ATOM 655 C CA . ASP A 1 95 ? 77.834 14.662 8.128 1.00 14.80 95 ASP A CA 1
ATOM 656 C C . ASP A 1 95 ? 77.747 14.198 6.676 1.00 14.44 95 ASP A C 1
ATOM 657 O O . ASP A 1 95 ? 77.758 12.998 6.404 1.00 14.17 95 ASP A O 1
ATOM 662 N N . SER A 1 96 ? 77.659 15.151 5.749 1.00 13.94 96 SER A N 1
ATOM 663 C CA . SER A 1 96 ? 77.590 14.834 4.323 1.00 13.63 96 SER A CA 1
ATOM 664 C C . SER A 1 96 ? 78.877 14.178 3.827 1.00 13.12 96 SER A C 1
ATOM 665 O O . SER A 1 96 ? 78.831 13.237 3.036 1.00 12.87 96 SER A O 1
ATOM 668 N N . GLU A 1 97 ? 80.020 14.677 4.291 1.00 12.71 97 GLU A N 1
ATOM 669 C CA . GLU A 1 97 ? 81.311 14.117 3.892 1.00 12.35 97 GLU A CA 1
ATOM 670 C C . GLU A 1 97 ? 81.481 12.684 4.400 1.00 11.85 97 GLU A C 1
ATOM 671 O O . GLU A 1 97 ? 81.950 11.820 3.657 1.00 11.18 97 GLU A O 1
ATOM 677 N N . GLU A 1 98 ? 81.082 12.429 5.646 1.00 11.47 98 GLU A N 1
ATOM 678 C CA . GLU A 1 98 ? 81.107 11.068 6.189 1.00 11.41 98 GLU A CA 1
ATOM 679 C C . GLU A 1 98 ? 80.169 10.148 5.409 1.00 10.89 98 GLU A C 1
ATOM 680 O O . GLU A 1 98 ? 80.528 9.012 5.098 1.00 10.72 98 GLU A O 1
ATOM 686 N N . ALA A 1 99 ? 78.972 10.638 5.093 1.00 10.30 99 ALA A N 1
ATOM 687 C CA . ALA A 1 99 ? 78.008 9.858 4.320 1.00 10.15 99 ALA A CA 1
ATOM 688 C C . ALA A 1 99 ? 78.533 9.571 2.917 1.00 9.87 99 ALA A C 1
ATOM 689 O O . ALA A 1 99 ? 78.358 8.466 2.407 1.00 9.75 99 ALA A O 1
ATOM 691 N N . ARG A 1 100 ? 79.178 10.560 2.300 1.00 9.73 100 ARG A N 1
ATOM 692 C CA . ARG A 1 100 ? 79.749 10.372 0.968 1.00 9.69 100 ARG A CA 1
ATOM 693 C C . ARG A 1 100 ? 80.860 9.323 0.995 1.00 9.47 100 ARG A C 1
ATOM 694 O O . ARG A 1 100 ? 80.971 8.505 0.081 1.00 9.23 100 ARG A O 1
ATOM 702 N N . PHE A 1 101 ? 81.669 9.333 2.052 1.00 9.49 101 PHE A N 1
ATOM 703 C CA . PHE A 1 101 ? 82.692 8.306 2.208 1.00 9.58 101 PHE A CA 1
ATOM 704 C C . PHE A 1 101 ? 82.083 6.907 2.152 1.00 9.45 101 PHE A C 1
ATOM 705 O O . PHE A 1 101 ? 82.595 6.035 1.452 1.00 9.35 101 PHE A O 1
ATOM 713 N N . ASN A 1 102 ? 81.000 6.694 2.894 1.00 9.43 102 ASN A N 1
ATOM 714 C CA . ASN A 1 102 ? 80.365 5.374 2.931 1.00 9.48 102 ASN A CA 1
ATOM 715 C C . ASN A 1 102 ? 79.724 4.977 1.601 1.00 9.46 102 ASN A C 1
ATOM 716 O O . ASN A 1 102 ? 79.748 3.806 1.227 1.00 9.53 102 ASN A O 1
ATOM 721 N N . GLU A 1 103 ? 79.177 5.952 0.880 1.00 9.46 103 GLU A N 1
ATOM 722 C CA . GLU A 1 103 ? 78.662 5.698 -0.465 1.00 9.50 103 GLU A CA 1
ATOM 723 C C . GLU A 1 103 ? 79.783 5.199 -1.375 1.00 9.38 103 GLU A C 1
ATOM 724 O O . GLU A 1 103 ? 79.613 4.216 -2.097 1.00 9.37 103 GLU A O 1
ATOM 730 N N . LEU A 1 104 ? 80.929 5.877 -1.326 1.00 9.50 104 LEU A N 1
ATOM 731 C CA . LEU A 1 104 ? 82.098 5.487 -2.118 1.00 9.64 104 LEU A CA 1
ATOM 732 C C . LEU A 1 104 ? 82.666 4.145 -1.656 1.00 9.61 104 LEU A C 1
ATOM 733 O O . LEU A 1 104 ? 83.087 3.327 -2.474 1.00 9.50 104 LEU A O 1
ATOM 738 N N . TYR A 1 105 ? 82.666 3.924 -0.343 1.00 9.65 105 TYR A N 1
ATOM 739 C CA . TYR A 1 105 ? 83.127 2.663 0.235 1.00 9.80 105 TYR A CA 1
ATOM 740 C C . TYR A 1 105 ? 82.350 1.478 -0.335 1.00 10.16 105 TYR A C 1
ATOM 741 O O . TYR A 1 105 ? 82.932 0.444 -0.666 1.00 10.27 105 TYR A O 1
ATOM 750 N N . ARG A 1 106 ? 81.034 1.641 -0.462 1.00 10.44 106 ARG A N 1
ATOM 751 C CA . ARG A 1 106 ? 80.180 0.587 -1.002 1.00 10.99 106 ARG A CA 1
ATOM 752 C C . ARG A 1 106 ? 80.384 0.356 -2.503 1.00 11.45 106 ARG A C 1
ATOM 753 O O . ARG A 1 106 ? 80.004 -0.691 -3.016 1.00 11.61 106 ARG A O 1
ATOM 761 N N . GLU A 1 107 ? 80.965 1.329 -3.204 1.00 12.00 107 GLU A N 1
ATOM 762 C CA . GLU A 1 107 ? 81.355 1.140 -4.606 1.00 12.69 107 GLU A CA 1
ATOM 763 C C . GLU A 1 107 ? 82.649 0.334 -4.731 1.00 13.04 107 GLU A C 1
ATOM 764 O O . GLU A 1 107 ? 82.899 -0.283 -5.764 1.00 14.02 107 GLU A O 1
ATOM 770 N N . VAL A 1 108 ? 83.476 0.352 -3.688 1.00 12.97 108 VAL A N 1
ATOM 771 C CA . VAL A 1 108 ? 84.706 -0.438 -3.664 1.00 12.96 108 VAL A CA 1
ATOM 772 C C . VAL A 1 108 ? 84.396 -1.871 -3.244 1.00 13.05 108 VAL A C 1
ATOM 773 O O . VAL A 1 108 ? 84.865 -2.825 -3.868 1.00 13.21 108 VAL A O 1
ATOM 777 N N . PHE A 1 109 ? 83.605 -2.006 -2.183 1.00 12.95 109 PHE A N 1
ATOM 778 C CA . PHE A 1 109 ? 83.148 -3.303 -1.689 1.00 13.02 109 PHE A CA 1
ATOM 779 C C . PHE A 1 109 ? 81.656 -3.411 -2.010 1.00 13.43 109 PHE A C 1
ATOM 780 O O . PHE A 1 109 ? 80.803 -3.053 -1.195 1.00 12.94 109 PHE A O 1
ATOM 788 N N . CYS A 1 110 ? 81.365 -3.922 -3.208 1.00 14.06 110 CYS A N 1
ATOM 789 C CA A CYS A 1 110 ? 80.012 -3.848 -3.767 0.50 14.44 110 CYS A CA 1
ATOM 790 C CA B CYS A 1 110 ? 80.022 -3.877 -3.801 0.50 14.48 110 CYS A CA 1
ATOM 791 C C . CYS A 1 110 ? 79.114 -5.041 -3.432 1.00 14.49 110 CYS A C 1
ATOM 792 O O . CYS A 1 110 ? 77.932 -5.032 -3.772 1.00 14.53 110 CYS A O 1
ATOM 797 N N . VAL A 1 111 ? 79.657 -6.055 -2.764 1.00 14.51 111 VAL A N 1
ATOM 798 C CA . VAL A 1 111 ? 78.844 -7.202 -2.354 1.00 14.58 111 VAL A CA 1
ATOM 799 C C . VAL A 1 111 ? 78.596 -7.128 -0.850 1.00 14.44 111 VAL A C 1
ATOM 800 O O . VAL A 1 111 ? 79.502 -7.404 -0.064 1.00 14.18 111 VAL A O 1
ATOM 804 N N . PRO A 1 112 ? 77.370 -6.741 -0.438 1.00 14.26 112 PRO A N 1
ATOM 805 C CA . PRO A 1 112 ? 77.091 -6.594 0.991 1.00 14.23 112 PRO A CA 1
ATOM 806 C C . PRO A 1 112 ? 77.487 -7.807 1.833 1.00 14.02 112 PRO A C 1
ATOM 807 O O . PRO A 1 112 ? 78.044 -7.641 2.914 1.00 14.14 112 PRO A O 1
ATOM 811 N N . ALA A 1 113 ? 77.224 -9.010 1.325 1.00 13.87 113 ALA A N 1
ATOM 812 C CA . ALA A 1 113 ? 77.477 -10.244 2.073 1.00 13.67 113 ALA A CA 1
ATOM 813 C C . ALA A 1 113 ? 78.952 -10.484 2.414 1.00 13.55 113 ALA A C 1
ATOM 814 O O . ALA A 1 113 ? 79.251 -11.108 3.433 1.00 13.60 113 ALA A O 1
ATOM 816 N N . THR A 1 114 ? 79.863 -9.997 1.571 1.00 13.31 114 THR A N 1
ATOM 817 C CA . THR A 1 114 ? 81.293 -10.277 1.729 1.00 13.39 114 THR A CA 1
ATOM 818 C C . THR A 1 114 ? 82.141 -9.047 2.071 1.00 12.79 114 THR A C 1
ATOM 819 O O . THR A 1 114 ? 83.360 -9.067 1.889 1.00 12.96 114 THR A O 1
ATOM 823 N N . ARG A 1 115 ? 81.519 -7.985 2.581 1.00 12.12 115 ARG A N 1
ATOM 824 C CA . ARG A 1 115 ? 82.282 -6.806 2.990 1.00 11.65 115 ARG A CA 1
ATOM 825 C C . ARG A 1 115 ? 83.200 -7.174 4.152 1.00 11.25 115 ARG A C 1
ATOM 826 O O . ARG A 1 115 ? 82.812 -7.950 5.024 1.00 11.22 115 ARG A O 1
ATOM 834 N N . PRO A 1 116 ? 84.430 -6.636 4.159 1.00 10.81 116 PRO A N 1
ATOM 835 C CA . PRO A 1 116 ? 85.374 -7.012 5.208 1.00 10.65 116 PRO A CA 1
ATOM 836 C C . PRO A 1 116 ? 85.014 -6.443 6.573 1.00 10.30 116 PRO A C 1
ATOM 837 O O . PRO A 1 116 ? 84.206 -5.520 6.676 1.00 10.13 116 PRO A O 1
ATOM 841 N N . CYS A 1 117 ? 85.614 -7.002 7.617 1.00 10.03 117 CYS A N 1
ATOM 842 C CA . CYS A 1 117 ? 85.473 -6.440 8.951 1.00 10.13 117 CYS A CA 1
ATOM 843 C C . CYS A 1 117 ? 85.926 -4.987 8.920 1.00 10.10 117 CYS A C 1
ATOM 844 O O . CYS A 1 117 ? 86.925 -4.649 8.280 1.00 10.01 117 CYS A O 1
ATOM 847 N N . ARG A 1 118 ? 85.170 -4.128 9.594 1.00 10.16 118 ARG A N 1
ATOM 848 C CA . ARG A 1 118 ? 85.405 -2.696 9.537 1.00 10.45 118 ARG A CA 1
ATOM 849 C C . ARG A 1 118 ? 85.089 -2.031 10.864 1.00 10.37 118 ARG A C 1
ATOM 850 O O . ARG A 1 118 ? 84.218 -2.481 11.607 1.00 9.88 118 ARG A O 1
ATOM 858 N N . CYS A 1 119 ? 85.826 -0.969 11.161 1.00 10.55 119 CYS A N 1
ATOM 859 C CA . CYS A 1 119 ? 85.399 0.015 12.143 1.00 11.07 119 CYS A CA 1
ATOM 860 C C . CYS A 1 119 ? 85.714 1.389 11.574 1.00 11.13 119 CYS A C 1
ATOM 861 O O . CYS A 1 119 ? 86.507 1.518 10.638 1.00 10.68 119 CYS A O 1
ATOM 864 N N . CYS A 1 120 ? 85.068 2.409 12.124 1.00 11.79 120 CYS A N 1
ATOM 865 C CA . CYS A 1 120 ? 85.216 3.767 11.625 1.00 12.51 120 CYS A CA 1
ATOM 866 C C . CYS A 1 120 ? 84.984 4.756 12.755 1.00 12.94 120 CYS A C 1
ATOM 867 O O . CYS A 1 120 ? 83.914 4.768 13.368 1.00 13.41 120 CYS A O 1
ATOM 870 N N . VAL A 1 121 ? 85.996 5.567 13.043 1.00 13.45 121 VAL A N 1
ATOM 871 C CA . VAL A 1 121 ? 85.886 6.612 14.055 1.00 13.93 121 VAL A CA 1
ATOM 872 C C . VAL A 1 121 ? 86.539 7.887 13.548 1.00 14.20 121 VAL A C 1
ATOM 873 O O . VAL A 1 121 ? 87.302 7.860 12.579 1.00 14.20 121 VAL A O 1
ATOM 877 N N . ARG A 1 122 ? 86.228 8.998 14.208 1.00 14.44 122 ARG A N 1
ATOM 878 C CA A ARG A 1 122 ? 86.824 10.293 13.888 0.50 14.63 122 ARG A CA 1
ATOM 879 C CA B ARG A 1 122 ? 86.835 10.275 13.868 0.50 14.65 122 ARG A CA 1
ATOM 880 C C . ARG A 1 122 ? 88.116 10.476 14.673 1.00 14.71 122 ARG A C 1
ATOM 881 O O . ARG A 1 122 ? 88.203 10.071 15.833 1.00 14.96 122 ARG A O 1
ATOM 896 N N . ALA A 1 123 ? 89.114 11.086 14.041 1.00 14.85 123 ALA A N 1
ATOM 897 C CA . ALA A 1 123 ? 90.392 11.362 14.693 1.00 14.91 123 ALA A CA 1
ATOM 898 C C . ALA A 1 123 ? 91.063 12.565 14.047 1.00 15.02 123 ALA A C 1
ATOM 899 O O . ALA A 1 123 ? 90.734 12.941 12.921 1.00 14.85 123 ALA A O 1
ATOM 901 N N . GLN A 1 124 ? 91.996 13.172 14.774 1.00 15.08 124 GLN A N 1
ATOM 902 C CA . GLN A 1 124 ? 92.791 14.271 14.242 1.00 15.22 124 GLN A CA 1
ATOM 903 C C . GLN A 1 124 ? 93.926 13.693 13.394 1.00 15.15 124 GLN A C 1
ATOM 904 O O . GLN A 1 124 ? 94.900 13.148 13.924 1.00 15.12 124 GLN A O 1
ATOM 910 N N . LEU A 1 125 ? 93.781 13.808 12.075 1.00 15.17 125 LEU A N 1
ATOM 911 C CA . LEU A 1 125 ? 94.752 13.271 11.126 1.00 15.23 125 LEU A CA 1
ATOM 912 C C . LEU A 1 125 ? 95.817 14.310 10.810 1.00 15.52 125 LEU A C 1
ATOM 913 O O . LEU A 1 125 ? 95.668 15.487 11.147 1.00 15.53 125 LEU A O 1
ATOM 918 N N . GLN A 1 126 ? 96.885 13.869 10.148 1.00 15.85 126 GLN A N 1
ATOM 919 C CA . GLN A 1 126 ? 97.961 14.772 9.736 1.00 16.14 126 GLN A CA 1
ATOM 920 C C . GLN A 1 126 ? 97.445 15.802 8.727 1.00 16.39 126 GLN A C 1
ATOM 921 O O . GLN A 1 126 ? 96.396 15.606 8.107 1.00 16.32 126 GLN A O 1
ATOM 927 N N . GLU A 1 127 ? 98.188 16.897 8.578 1.00 16.65 127 GLU A N 1
ATOM 928 C CA . GLU A 1 127 ? 97.730 18.073 7.826 0.50 16.63 127 GLU A CA 1
ATOM 929 C C . GLU A 1 127 ? 97.146 17.733 6.451 1.00 16.40 127 GLU A C 1
ATOM 930 O O . GLU A 1 127 ? 97.772 17.027 5.657 1.00 16.86 127 GLU A O 1
ATOM 936 N N . GLY A 1 128 ? 95.934 18.225 6.194 1.00 15.92 128 GLY A N 1
ATOM 937 C CA . GLY A 1 128 ? 95.280 18.080 4.890 1.00 15.39 128 GLY A CA 1
ATOM 938 C C . GLY A 1 128 ? 94.500 16.792 4.676 1.00 14.86 128 GLY A C 1
ATOM 939 O O . GLY A 1 128 ? 93.661 16.720 3.773 1.00 14.86 128 GLY A O 1
ATOM 940 N N . LEU A 1 129 ? 94.765 15.776 5.496 1.00 14.32 129 LEU A N 1
ATOM 941 C CA . LEU A 1 129 ? 94.139 14.466 5.328 1.00 13.80 129 LEU A CA 1
ATOM 942 C C . LEU A 1 129 ? 92.703 14.473 5.842 1.00 13.22 129 LEU A C 1
ATOM 943 O O . LEU A 1 129 ? 92.448 14.867 6.982 1.00 13.24 129 LEU A O 1
ATOM 948 N N . LEU A 1 130 ? 91.773 14.036 4.993 1.00 12.55 130 LEU A N 1
ATOM 949 C CA . LEU A 1 130 ? 90.356 13.948 5.354 1.00 12.19 130 LEU A CA 1
ATOM 950 C C . LEU A 1 130 ? 89.946 12.523 5.717 1.00 11.86 130 LEU A C 1
ATOM 951 O O . LEU A 1 130 ? 88.947 12.318 6.407 1.00 11.50 130 LEU A O 1
ATOM 956 N N . VAL A 1 131 ? 90.715 11.548 5.235 1.00 11.61 131 VAL A N 1
ATOM 957 C CA . VAL A 1 131 ? 90.455 10.139 5.490 1.00 11.60 131 VAL A CA 1
ATOM 958 C C . VAL A 1 131 ? 91.775 9.375 5.501 1.00 11.33 131 VAL A C 1
ATOM 959 O O . VAL A 1 131 ? 92.722 9.733 4.794 1.00 11.02 131 VAL A O 1
ATOM 963 N N . GLU A 1 132 ? 91.836 8.337 6.323 1.00 11.15 132 GLU A N 1
ATOM 964 C CA . GLU A 1 132 ? 92.979 7.438 6.344 1.00 11.35 132 GLU A CA 1
ATOM 965 C C . GLU A 1 132 ? 92.484 6.035 6.649 1.00 11.04 132 GLU A C 1
ATOM 966 O O . GLU A 1 132 ? 91.671 5.844 7.554 1.00 11.49 132 GLU A O 1
ATOM 972 N N . VAL A 1 133 ? 92.958 5.064 5.878 1.00 10.51 133 VAL A N 1
ATOM 973 C CA . VAL A 1 133 ? 92.581 3.669 6.072 1.00 10.41 133 VAL A CA 1
ATOM 974 C C . VAL A 1 133 ? 93.802 2.912 6.575 1.00 10.17 133 VAL A C 1
ATOM 975 O O . VAL A 1 133 ? 94.861 2.931 5.941 1.00 10.13 133 VAL A O 1
ATOM 979 N N . VAL A 1 134 ? 93.650 2.262 7.726 1.00 9.94 134 VAL A N 1
ATOM 980 C CA . VAL A 1 134 ? 94.767 1.634 8.421 1.00 10.03 134 VAL A CA 1
ATOM 981 C C . VAL A 1 134 ? 94.427 0.200 8.807 1.00 9.99 134 VAL A C 1
ATOM 982 O O . VAL A 1 134 ? 93.273 -0.222 8.716 1.00 9.94 134 VAL A O 1
ATOM 986 N N . ASN A 1 135 ? 95.446 -0.544 9.227 1.00 10.07 135 ASN A N 1
ATOM 987 C CA . ASN A 1 135 ? 95.282 -1.931 9.664 1.00 10.25 135 ASN A CA 1
ATOM 988 C C . ASN A 1 135 ? 94.565 -2.812 8.639 1.00 10.17 135 ASN A C 1
ATOM 989 O O . ASN A 1 135 ? 93.767 -3.679 9.002 1.00 10.49 135 ASN A O 1
ATOM 994 N N . VAL A 1 136 ? 94.858 -2.594 7.359 1.00 9.96 136 VAL A N 1
ATOM 995 C CA . VAL A 1 136 ? 94.359 -3.479 6.316 1.00 9.99 136 VAL A CA 1
ATOM 996 C C . VAL A 1 136 ? 95.088 -4.806 6.452 1.00 10.16 136 VAL A C 1
ATOM 997 O O . VAL A 1 136 ? 96.319 -4.848 6.411 1.00 10.13 136 VAL A O 1
ATOM 1001 N N . VAL A 1 137 ? 94.317 -5.871 6.648 1.00 10.27 137 VAL A N 1
ATOM 1002 C CA . VAL A 1 137 ? 94.835 -7.229 6.746 1.00 10.57 137 VAL A CA 1
ATOM 1003 C C . VAL A 1 137 ? 94.130 -8.060 5.681 1.00 10.51 137 VAL A C 1
ATOM 1004 O O . VAL A 1 137 ? 92.899 -8.056 5.599 1.00 10.43 137 VAL A O 1
ATOM 1008 N N . ALA A 1 138 ? 94.909 -8.758 4.860 1.00 10.52 138 ALA A N 1
ATOM 1009 C CA . ALA A 1 138 ? 94.369 -9.525 3.740 1.00 10.73 138 ALA A CA 1
ATOM 1010 C C . ALA A 1 138 ? 95.091 -10.856 3.588 1.00 11.19 138 ALA A C 1
ATOM 1011 O O . ALA A 1 138 ? 96.250 -10.990 3.972 1.00 11.33 138 ALA A O 1
ATOM 1013 N N . ALA A 1 139 ? 94.389 -11.837 3.030 1.00 11.69 139 ALA A N 1
ATOM 1014 C CA . ALA A 1 139 ? 94.983 -13.128 2.698 1.00 12.28 139 ALA A CA 1
ATOM 1015 C C . ALA A 1 139 ? 95.624 -13.059 1.317 1.00 12.91 139 ALA A C 1
ATOM 1016 O O . ALA A 1 139 ? 95.157 -12.329 0.444 1.00 12.76 139 ALA A O 1
ATOM 1018 N N . GLN A 1 140 ? 96.699 -13.816 1.122 1.00 13.94 140 GLN A N 1
ATOM 1019 C CA . GLN A 1 140 ? 97.285 -13.973 -0.208 1.00 14.86 140 GLN A CA 1
ATOM 1020 C C . GLN A 1 140 ? 96.486 -14.992 -1.017 1.00 15.66 140 GLN A C 1
ATOM 1021 O O . GLN A 1 140 ? 95.770 -15.825 -0.455 1.00 15.98 140 GLN A O 1
ATOM 1027 N N . LYS A 1 141 ? 96.618 -14.912 -2.338 1.00 16.53 141 LYS A N 1
ATOM 1028 C CA . LYS A 1 141 ? 95.976 -15.858 -3.251 1.00 17.22 141 LYS A CA 1
ATOM 1029 C C . LYS A 1 141 ? 96.740 -17.178 -3.290 1.00 17.37 141 LYS A C 1
ATOM 1030 O O . LYS A 1 141 ? 97.884 -17.270 -2.843 0.50 17.44 141 LYS A O 1
ATOM 1037 N N . THR B 1 14 ? 88.607 -16.844 -1.581 0.50 19.38 14 THR B N 1
ATOM 1038 C CA . THR B 1 14 ? 88.582 -15.627 -0.720 0.50 19.31 14 THR B CA 1
ATOM 1039 C C . THR B 1 14 ? 88.177 -15.998 0.710 0.50 19.25 14 THR B C 1
ATOM 1040 O O . THR B 1 14 ? 87.568 -17.048 0.921 0.50 19.29 14 THR B O 1
ATOM 1044 N N . PRO B 1 15 ? 88.515 -15.140 1.697 1.00 19.17 15 PRO B N 1
ATOM 1045 C CA . PRO B 1 15 ? 88.195 -15.405 3.105 1.00 18.84 15 PRO B CA 1
ATOM 1046 C C . PRO B 1 15 ? 86.703 -15.593 3.374 1.00 18.24 15 PRO B C 1
ATOM 1047 O O . PRO B 1 15 ? 85.867 -14.993 2.696 1.00 18.44 15 PRO B O 1
ATOM 1051 N N . THR B 1 16 ? 86.385 -16.411 4.373 1.00 17.43 16 THR B N 1
ATOM 1052 C CA . THR B 1 16 ? 85.000 -16.721 4.705 1.00 16.80 16 THR B CA 1
ATOM 1053 C C . THR B 1 16 ? 84.423 -15.644 5.611 1.00 15.95 16 THR B C 1
ATOM 1054 O O . THR B 1 16 ? 84.964 -15.372 6.682 1.00 15.99 16 THR B O 1
ATOM 1058 N N . PHE B 1 17 ? 83.330 -15.028 5.170 1.00 14.99 17 PHE B N 1
ATOM 1059 C CA . PHE B 1 17 ? 82.618 -14.045 5.975 1.00 14.46 17 PHE B CA 1
ATOM 1060 C C . PHE B 1 17 ? 81.329 -14.648 6.499 1.00 13.99 17 PHE B C 1
ATOM 1061 O O . PHE B 1 17 ? 80.560 -15.244 5.742 1.00 14.18 17 PHE B O 1
ATOM 1069 N N . LEU B 1 18 ? 81.111 -14.500 7.801 1.00 13.29 18 LEU B N 1
ATOM 1070 C CA . LEU B 1 18 ? 79.959 -15.083 8.469 1.00 12.86 18 LEU B CA 1
ATOM 1071 C C . LEU B 1 18 ? 79.096 -13.998 9.086 1.00 12.39 18 LEU B C 1
ATOM 1072 O O . LEU B 1 18 ? 79.555 -12.879 9.334 1.00 11.96 18 LEU B O 1
ATOM 1077 N N . VAL B 1 19 ? 77.835 -14.342 9.316 1.00 11.95 19 VAL B N 1
ATOM 1078 C CA . VAL B 1 19 ? 76.920 -13.498 10.063 1.00 11.69 19 VAL B CA 1
ATOM 1079 C C . VAL B 1 19 ? 76.213 -14.356 11.105 1.00 11.76 19 VAL B C 1
ATOM 1080 O O . VAL B 1 19 ? 75.511 -15.308 10.764 1.00 11.62 19 VAL B O 1
ATOM 1084 N N . CYS B 1 20 ? 76.426 -14.029 12.375 1.00 11.82 20 CYS B N 1
ATOM 1085 C CA . CYS B 1 20 ? 75.665 -14.635 13.454 1.00 12.02 20 CYS B CA 1
ATOM 1086 C C . CYS B 1 20 ? 74.291 -13.976 13.456 1.00 12.28 20 CYS B C 1
ATOM 1087 O O . CYS B 1 20 ? 74.196 -12.766 13.657 1.00 12.21 20 CYS B O 1
ATOM 1090 N N . PRO B 1 21 ? 73.220 -14.762 13.232 1.00 12.55 21 PRO B N 1
ATOM 1091 C CA . PRO B 1 21 ? 71.889 -14.158 13.107 1.00 12.77 21 PRO B CA 1
ATOM 1092 C C . PRO B 1 21 ? 71.310 -13.574 14.401 1.00 12.95 21 PRO B C 1
ATOM 1093 O O . PRO B 1 21 ? 70.291 -12.889 14.344 1.00 13.47 21 PRO B O 1
ATOM 1097 N N . ASP B 1 22 ? 71.955 -13.835 15.541 1.00 12.92 22 ASP B N 1
ATOM 1098 C CA A ASP B 1 22 ? 71.514 -13.310 16.833 0.50 12.98 22 ASP B CA 1
ATOM 1099 C CA B ASP B 1 22 ? 71.500 -13.301 16.828 0.50 12.96 22 ASP B CA 1
ATOM 1100 C C . ASP B 1 22 ? 72.217 -11.993 17.179 1.00 12.81 22 ASP B C 1
ATOM 1101 O O . ASP B 1 22 ? 72.030 -11.449 18.267 1.00 12.92 22 ASP B O 1
ATOM 1110 N N . VAL B 1 23 ? 73.030 -11.486 16.252 1.00 12.47 23 VAL B N 1
ATOM 1111 C CA . VAL B 1 23 ? 73.757 -10.232 16.449 1.00 12.12 23 VAL B CA 1
ATOM 1112 C C . VAL B 1 23 ? 73.506 -9.307 15.263 1.00 12.10 23 VAL B C 1
ATOM 1113 O O . VAL B 1 23 ? 73.465 -9.757 14.118 1.00 12.15 23 VAL B O 1
ATOM 1117 N N . VAL B 1 24 ? 73.344 -8.016 15.548 1.00 12.03 24 VAL B N 1
ATOM 1118 C CA . VAL B 1 24 ? 73.099 -7.012 14.513 1.00 12.07 24 VAL B CA 1
ATOM 1119 C C . VAL B 1 24 ? 74.226 -6.996 13.478 1.00 12.24 24 VAL B C 1
ATOM 1120 O O . VAL B 1 24 ? 75.398 -7.171 13.823 1.00 12.11 24 VAL B O 1
ATOM 1124 N N . LYS B 1 25 ? 73.861 -6.817 12.211 1.00 12.37 25 LYS B N 1
ATOM 1125 C CA . LYS B 1 25 ? 74.837 -6.624 11.145 1.00 12.76 25 LYS B CA 1
ATOM 1126 C C . LYS B 1 25 ? 74.631 -5.251 10.525 1.00 12.56 25 LYS B C 1
ATOM 1127 O O . LYS B 1 25 ? 73.509 -4.882 10.177 1.00 12.92 25 LYS B O 1
ATOM 1133 N N . PHE B 1 26 ? 75.719 -4.500 10.387 1.00 12.26 26 PHE B N 1
ATOM 1134 C CA . PHE B 1 26 ? 75.663 -3.158 9.821 1.00 12.12 26 PHE B CA 1
ATOM 1135 C C . PHE B 1 26 ? 75.972 -3.205 8.329 1.00 11.83 26 PHE B C 1
ATOM 1136 O O . PHE B 1 26 ? 76.823 -3.983 7.888 1.00 11.58 26 PHE B O 1
ATOM 1144 N N . GLU B 1 27 ? 75.276 -2.363 7.565 1.00 11.75 27 GLU B N 1
ATOM 1145 C CA . GLU B 1 27 ? 75.355 -2.356 6.101 1.00 11.67 27 GLU B CA 1
ATOM 1146 C C . GLU B 1 27 ? 76.786 -2.371 5.562 1.00 11.24 27 GLU B C 1
ATOM 1147 O O . GLU B 1 27 ? 77.103 -3.136 4.655 1.00 11.04 27 GLU B O 1
ATOM 1153 N N . ASN B 1 28 ? 77.641 -1.524 6.126 1.00 10.82 28 ASN B N 1
ATOM 1154 C CA . ASN B 1 28 ? 78.993 -1.318 5.603 1.00 10.79 28 ASN B CA 1
ATOM 1155 C C . ASN B 1 28 ? 80.043 -2.243 6.208 1.00 10.48 28 ASN B C 1
ATOM 1156 O O . ASN B 1 28 ? 81.216 -2.161 5.843 1.00 10.52 28 ASN B O 1
ATOM 1161 N N . VAL B 1 29 ? 79.628 -3.119 7.120 1.00 10.25 29 VAL B N 1
ATOM 1162 C CA . VAL B 1 29 ? 80.554 -3.753 8.058 1.00 10.14 29 VAL B CA 1
ATOM 1163 C C . VAL B 1 29 ? 80.458 -5.274 8.065 1.00 10.01 29 VAL B C 1
ATOM 1164 O O . VAL B 1 29 ? 79.420 -5.839 8.412 1.00 10.06 29 VAL B O 1
ATOM 1168 N N . GLY B 1 30 ? 81.553 -5.932 7.694 1.00 9.96 30 GLY B N 1
ATOM 1169 C CA . GLY B 1 30 ? 81.672 -7.370 7.877 1.00 9.96 30 GLY B CA 1
ATOM 1170 C C . GLY B 1 30 ? 81.608 -7.682 9.358 1.00 9.84 30 GLY B C 1
ATOM 1171 O O . GLY B 1 30 ? 82.326 -7.085 10.155 1.00 9.65 30 GLY B O 1
ATOM 1172 N N . GLN B 1 31 ? 80.735 -8.605 9.737 1.00 9.83 31 GLN B N 1
ATOM 1173 C CA . GLN B 1 31 ? 80.523 -8.915 11.144 1.00 9.96 31 GLN B CA 1
ATOM 1174 C C . GLN B 1 31 ? 81.606 -9.859 11.657 1.00 9.91 31 GLN B C 1
ATOM 1175 O O . GLN B 1 31 ? 82.178 -9.641 12.728 1.00 9.65 31 GLN B O 1
ATOM 1181 N N . ILE B 1 32 ? 81.867 -10.905 10.878 1.00 10.05 32 ILE B N 1
ATOM 1182 C CA . ILE B 1 32 ? 82.813 -11.957 11.233 1.00 10.28 32 ILE B CA 1
ATOM 1183 C C . ILE B 1 32 ? 83.579 -12.386 9.987 1.00 10.65 32 ILE B C 1
ATOM 1184 O O . ILE B 1 32 ? 82.985 -12.563 8.924 1.00 10.48 32 ILE B O 1
ATOM 1189 N N . ALA B 1 33 ? 84.890 -12.560 10.122 1.00 10.99 33 ALA B N 1
ATOM 1190 C CA . ALA B 1 33 ? 85.702 -13.171 9.074 1.00 11.51 33 ALA B CA 1
ATOM 1191 C C . ALA B 1 33 ? 86.546 -14.283 9.675 1.00 12.04 33 ALA B C 1
ATOM 1192 O O . ALA B 1 33 ? 87.106 -14.122 10.759 1.00 12.18 33 ALA B O 1
ATOM 1194 N N . VAL B 1 34 ? 86.627 -15.407 8.971 1.00 12.75 34 VAL B N 1
ATOM 1195 C CA . VAL B 1 34 ? 87.452 -16.532 9.395 1.00 13.42 34 VAL B CA 1
ATOM 1196 C C . VAL B 1 34 ? 88.530 -16.775 8.346 1.00 14.06 34 VAL B C 1
ATOM 1197 O O . VAL B 1 34 ? 88.235 -16.868 7.153 1.00 14.27 34 VAL B O 1
ATOM 1201 N N . VAL B 1 35 ? 89.778 -16.862 8.796 1.00 14.74 35 VAL B N 1
ATOM 1202 C CA . VAL B 1 35 ? 90.904 -17.098 7.899 1.00 15.48 35 VAL B CA 1
ATOM 1203 C C . VAL B 1 35 ? 92.002 -17.872 8.627 1.00 15.78 35 VAL B C 1
ATOM 1204 O O . VAL B 1 35 ? 92.507 -17.426 9.658 1.00 15.96 35 VAL B O 1
ATOM 1208 N N . ASN B 1 36 ? 92.341 -19.045 8.092 1.00 16.31 36 ASN B N 1
ATOM 1209 C CA . ASN B 1 36 ? 93.430 -19.875 8.613 1.00 16.55 36 ASN B CA 1
ATOM 1210 C C . ASN B 1 36 ? 93.328 -20.150 10.118 1.00 16.37 36 ASN B C 1
ATOM 1211 O O . ASN B 1 36 ? 94.317 -20.044 10.847 1.00 16.68 36 ASN B O 1
ATOM 1216 N N . GLY B 1 37 ? 92.129 -20.495 10.579 1.00 16.07 37 GLY B N 1
ATOM 1217 C CA . GLY B 1 37 ? 91.910 -20.824 11.986 1.00 15.79 37 GLY B CA 1
ATOM 1218 C C . GLY B 1 37 ? 91.880 -19.632 12.932 1.00 15.46 37 GLY B C 1
ATOM 1219 O O . GLY B 1 37 ? 91.937 -19.808 14.149 1.00 15.65 37 GLY B O 1
ATOM 1220 N N . MET B 1 38 ? 91.796 -18.424 12.377 1.00 14.91 38 MET B N 1
ATOM 1221 C CA . MET B 1 38 ? 91.681 -17.204 13.173 1.00 14.47 38 MET B CA 1
ATOM 1222 C C . MET B 1 38 ? 90.376 -16.503 12.835 1.00 13.76 38 MET B C 1
ATOM 1223 O O . MET B 1 38 ? 89.898 -16.582 11.700 1.00 13.95 38 MET B O 1
ATOM 1228 N N . VAL B 1 39 ? 89.806 -15.825 13.827 1.00 12.84 39 VAL B N 1
ATOM 1229 C CA . VAL B 1 39 ? 88.561 -15.089 13.654 1.00 12.32 39 VAL B CA 1
ATOM 1230 C C . VAL B 1 39 ? 88.799 -13.596 13.862 1.00 11.79 39 VAL B C 1
ATOM 1231 O O . VAL B 1 39 ? 89.410 -13.189 14.852 1.00 11.74 39 VAL B O 1
ATOM 1235 N N . TYR B 1 40 ? 88.323 -12.791 12.915 1.00 11.12 40 TYR B N 1
ATOM 1236 C CA . TYR B 1 40 ? 88.338 -11.335 13.022 1.00 10.73 40 TYR B CA 1
ATOM 1237 C C . TYR B 1 40 ? 86.898 -10.846 13.104 1.00 10.23 40 TYR B C 1
ATOM 1238 O O . TYR B 1 40 ? 86.015 -11.412 12.454 1.00 10.06 40 TYR B O 1
ATOM 1247 N N . LEU B 1 41 ? 86.659 -9.802 13.894 1.00 9.68 41 LEU B N 1
ATOM 1248 C CA . LEU B 1 41 ? 85.327 -9.201 13.990 1.00 9.61 41 LEU B CA 1
ATOM 1249 C C . LEU B 1 41 ? 85.320 -7.757 13.504 1.00 9.47 41 LEU B C 1
ATOM 1250 O O . LEU B 1 41 ? 86.281 -7.012 13.708 1.00 9.46 41 LEU B O 1
ATOM 1255 N N . GLY B 1 42 ? 84.216 -7.360 12.875 1.00 9.52 42 GLY B N 1
ATOM 1256 C CA . GLY B 1 42 ? 83.952 -5.949 12.629 1.00 9.63 42 GLY B CA 1
ATOM 1257 C C . GLY B 1 42 ? 83.642 -5.268 13.947 1.00 9.70 42 GLY B C 1
ATOM 1258 O O . GLY B 1 42 ? 83.432 -5.935 14.965 1.00 9.66 42 GLY B O 1
ATOM 1259 N N . GLY B 1 43 ? 83.602 -3.941 13.934 1.00 9.77 43 GLY B N 1
ATOM 1260 C CA . GLY B 1 43 ? 83.363 -3.169 15.149 1.00 9.87 43 GLY B CA 1
ATOM 1261 C C . GLY B 1 43 ? 82.081 -3.580 15.847 1.00 10.06 43 GLY B C 1
ATOM 1262 O O . GLY B 1 43 ? 81.063 -3.826 15.190 1.00 9.97 43 GLY B O 1
ATOM 1263 N N . SER B 1 44 ? 82.144 -3.674 17.175 1.00 10.22 44 SER B N 1
ATOM 1264 C CA A SER B 1 44 ? 80.994 -4.051 17.992 0.50 10.20 44 SER B CA 1
ATOM 1265 C CA B SER B 1 44 ? 80.990 -4.050 17.985 0.50 10.43 44 SER B CA 1
ATOM 1266 C C . SER B 1 44 ? 80.594 -2.899 18.902 1.00 10.37 44 SER B C 1
ATOM 1267 O O . SER B 1 44 ? 81.452 -2.240 19.495 1.00 10.28 44 SER B O 1
ATOM 1272 N N . VAL B 1 45 ? 79.289 -2.663 19.007 1.00 10.47 45 VAL B N 1
ATOM 1273 C CA . VAL B 1 45 ? 78.745 -1.586 19.824 1.00 10.81 45 VAL B CA 1
ATOM 1274 C C . VAL B 1 45 ? 77.521 -2.097 20.579 1.00 10.93 45 VAL B C 1
ATOM 1275 O O . VAL B 1 45 ? 77.072 -3.226 20.357 1.00 10.88 45 VAL B O 1
ATOM 1279 N N . GLY B 1 46 ? 76.981 -1.264 21.463 1.00 11.06 46 GLY B N 1
ATOM 1280 C CA . GLY B 1 46 ? 75.896 -1.673 22.351 1.00 11.47 46 GLY B CA 1
ATOM 1281 C C . GLY B 1 46 ? 74.522 -1.651 21.713 1.00 11.85 46 GLY B C 1
ATOM 1282 O O . GLY B 1 46 ? 73.583 -1.095 22.280 1.00 12.02 46 GLY B O 1
ATOM 1283 N N . ILE B 1 47 ? 74.404 -2.273 20.543 1.00 12.34 47 ILE B N 1
ATOM 1284 C CA . ILE B 1 47 ? 73.152 -2.338 19.798 1.00 12.85 47 ILE B CA 1
ATOM 1285 C C . ILE B 1 47 ? 72.687 -3.790 19.763 1.00 13.42 47 ILE B C 1
ATOM 1286 O O . ILE B 1 47 ? 73.472 -4.687 19.451 1.00 13.00 47 ILE B O 1
ATOM 1291 N N . ASP B 1 48 ? 71.419 -4.024 20.093 1.00 14.39 48 ASP B N 1
ATOM 1292 C CA . ASP B 1 48 ? 70.882 -5.389 20.149 1.00 15.21 48 ASP B CA 1
ATOM 1293 C C . ASP B 1 48 ? 70.477 -5.895 18.759 1.00 15.75 48 ASP B C 1
ATOM 1294 O O . ASP B 1 48 ? 70.587 -5.166 17.770 1.00 15.64 48 ASP B O 1
ATOM 1299 N N . LYS B 1 49 ? 70.020 -7.144 18.693 1.00 16.52 49 LYS B N 1
ATOM 1300 C CA . LYS B 1 49 ? 69.691 -7.795 17.418 1.00 17.22 49 LYS B CA 1
ATOM 1301 C C . LYS B 1 49 ? 68.669 -7.024 16.573 1.00 17.63 49 LYS B C 1
ATOM 1302 O O . LYS B 1 49 ? 68.727 -7.067 15.344 1.00 17.86 49 LYS B O 1
ATOM 1305 N N . SER B 1 50 ? 67.747 -6.324 17.233 1.00 18.12 50 SER B N 1
ATOM 1306 C CA . SER B 1 50 ? 66.712 -5.544 16.544 1.00 18.52 50 SER B CA 1
ATOM 1307 C C . SER B 1 50 ? 67.210 -4.194 16.016 1.00 18.60 50 SER B C 1
ATOM 1308 O O . SER B 1 50 ? 66.499 -3.523 15.266 1.00 18.90 50 SER B O 1
ATOM 1311 N N . GLY B 1 51 ? 68.417 -3.794 16.413 1.00 18.59 51 GLY B N 1
ATOM 1312 C CA . GLY B 1 51 ? 69.001 -2.524 15.983 1.00 18.57 51 GLY B CA 1
ATOM 1313 C C . GLY B 1 51 ? 68.819 -1.396 16.986 1.00 18.54 51 GLY B C 1
ATOM 1314 O O . GLY B 1 51 ? 69.063 -0.234 16.662 1.00 18.62 51 GLY B O 1
ATOM 1315 N N . THR B 1 52 ? 68.403 -1.735 18.206 1.00 18.58 52 THR B N 1
ATOM 1316 C CA . THR B 1 52 ? 68.176 -0.740 19.253 1.00 18.71 52 THR B CA 1
ATOM 1317 C C . THR B 1 52 ? 69.449 -0.485 20.060 1.00 18.63 52 THR B C 1
ATOM 1318 O O . THR B 1 52 ? 70.010 -1.408 20.654 1.00 18.30 52 THR B O 1
ATOM 1322 N N . LEU B 1 53 ? 69.895 0.770 20.076 1.00 18.71 53 LEU B N 1
ATOM 1323 C CA . LEU B 1 53 ? 71.039 1.184 20.888 1.00 18.92 53 LEU B CA 1
ATOM 1324 C C . LEU B 1 53 ? 70.601 1.334 22.341 1.00 19.17 53 LEU B C 1
ATOM 1325 O O . LEU B 1 53 ? 69.690 2.111 22.639 1.00 19.18 53 LEU B O 1
ATOM 1330 N N . HIS B 1 54 ? 71.246 0.597 23.241 1.00 19.39 54 HIS B N 1
ATOM 1331 C CA . HIS B 1 54 ? 70.894 0.653 24.659 1.00 19.73 54 HIS B CA 1
ATOM 1332 C C . HIS B 1 54 ? 71.305 1.974 25.294 1.00 19.64 54 HIS B C 1
ATOM 1333 O O . HIS B 1 54 ? 72.253 2.629 24.850 1.00 19.65 54 HIS B O 1
ATOM 1340 N N . LYS B 1 55 ? 70.571 2.359 26.335 1.00 19.60 55 LYS B N 1
ATOM 1341 C CA . LYS B 1 55 ? 70.824 3.600 27.050 1.00 19.42 55 LYS B CA 1
ATOM 1342 C C . LYS B 1 55 ? 71.798 3.350 28.193 1.00 19.12 55 LYS B C 1
ATOM 1343 O O . LYS B 1 55 ? 71.623 2.416 28.979 1.00 19.39 55 LYS B O 1
ATOM 1345 N N . GLY B 1 56 ? 72.827 4.188 28.274 1.00 18.65 56 GLY B N 1
ATOM 1346 C CA . GLY B 1 56 ? 73.767 4.149 29.386 1.00 18.18 56 GLY B CA 1
ATOM 1347 C C . GLY B 1 56 ? 74.992 3.301 29.114 1.00 17.77 56 GLY B C 1
ATOM 1348 O O . GLY B 1 56 ? 74.959 2.366 28.308 1.00 17.49 56 GLY B O 1
ATOM 1349 N N . LEU B 1 57 ? 76.074 3.632 29.811 1.00 17.28 57 LEU B N 1
ATOM 1350 C CA . LEU B 1 57 ? 77.368 2.990 29.609 1.00 16.94 57 LEU B CA 1
ATOM 1351 C C . LEU B 1 57 ? 77.342 1.495 29.919 1.00 16.46 57 LEU B C 1
ATOM 1352 O O . LEU B 1 57 ? 77.856 0.696 29.138 1.00 16.09 57 LEU B O 1
ATOM 1357 N N . GLU B 1 58 ? 76.747 1.118 31.049 1.00 15.95 58 GLU B N 1
ATOM 1358 C CA . GLU B 1 58 ? 76.742 -0.286 31.466 1.00 15.72 58 GLU B CA 1
ATOM 1359 C C . GLU B 1 58 ? 76.022 -1.178 30.460 1.00 15.25 58 GLU B C 1
ATOM 1360 O O . GLU B 1 58 ? 76.557 -2.206 30.053 1.00 15.20 58 GLU B O 1
ATOM 1366 N N . GLU B 1 59 ? 74.813 -0.789 30.066 1.00 14.66 59 GLU B N 1
ATOM 1367 C CA . GLU B 1 59 ? 74.031 -1.597 29.130 1.00 14.36 59 GLU B CA 1
ATOM 1368 C C . GLU B 1 59 ? 74.692 -1.676 27.753 1.00 13.58 59 GLU B C 1
ATOM 1369 O O . GLU B 1 59 ? 74.670 -2.730 27.118 1.00 13.33 59 GLU B O 1
ATOM 1375 N N . GLN B 1 60 ? 75.289 -0.575 27.299 1.00 12.89 60 GLN B N 1
ATOM 1376 C CA . GLN B 1 60 ? 76.043 -0.591 26.040 1.00 12.29 60 GLN B CA 1
ATOM 1377 C C . GLN B 1 60 ? 77.271 -1.494 26.134 1.00 11.89 60 GLN B C 1
ATOM 1378 O O . GLN B 1 60 ? 77.578 -2.228 25.195 1.00 11.31 60 GLN B O 1
ATOM 1384 N N . THR B 1 61 ? 77.965 -1.439 27.268 1.00 11.55 61 THR B N 1
ATOM 1385 C CA . THR B 1 61 ? 79.145 -2.271 27.489 1.00 11.52 61 THR B CA 1
ATOM 1386 C C . THR B 1 61 ? 78.773 -3.753 27.511 1.00 11.38 61 THR B C 1
ATOM 1387 O O . THR B 1 61 ? 79.382 -4.560 26.811 1.00 11.19 61 THR B O 1
ATOM 1391 N N . ARG B 1 62 ? 77.763 -4.107 28.301 1.00 11.25 62 ARG B N 1
ATOM 1392 C CA . ARG B 1 62 ? 77.325 -5.498 28.391 1.00 11.35 62 ARG B CA 1
ATOM 1393 C C . ARG B 1 62 ? 76.837 -6.025 27.041 1.00 11.03 62 ARG B C 1
ATOM 1394 O O . ARG B 1 62 ? 77.155 -7.149 26.662 1.00 10.97 62 ARG B O 1
ATOM 1402 N N . GLN B 1 63 ? 76.089 -5.204 26.306 1.00 10.92 63 GLN B N 1
ATOM 1403 C CA . GLN B 1 63 ? 75.594 -5.604 24.990 1.00 10.95 63 GLN B CA 1
ATOM 1404 C C . GLN B 1 63 ? 76.736 -5.778 23.992 1.00 10.56 63 GLN B C 1
ATOM 1405 O O . GLN B 1 63 ? 76.711 -6.695 23.175 1.00 10.56 63 GLN B O 1
ATOM 1411 N N . THR B 1 64 ? 77.732 -4.899 24.061 1.00 10.36 64 THR B N 1
ATOM 1412 C CA . THR B 1 64 ? 78.887 -4.980 23.168 1.00 10.28 64 THR B CA 1
ATOM 1413 C C . THR B 1 64 ? 79.619 -6.311 23.332 1.00 10.34 64 THR B C 1
ATOM 1414 O O . THR B 1 64 ? 79.908 -6.994 22.349 1.00 10.15 64 THR B O 1
ATOM 1418 N N . PHE B 1 65 ? 79.909 -6.689 24.573 1.00 10.51 65 PHE B N 1
ATOM 1419 C CA . PHE B 1 65 ? 80.623 -7.942 24.817 1.00 10.74 65 PHE B CA 1
ATOM 1420 C C . PHE B 1 65 ? 79.740 -9.177 24.623 1.00 10.82 65 PHE B C 1
ATOM 1421 O O . PHE B 1 65 ? 80.244 -10.249 24.293 1.00 10.97 65 PHE B O 1
ATOM 1429 N N . ASP B 1 66 ? 78.428 -9.022 24.793 1.00 10.95 66 ASP B N 1
ATOM 1430 C CA . ASP B 1 66 ? 77.490 -10.091 24.447 1.00 11.18 66 ASP B CA 1
ATOM 1431 C C . ASP B 1 66 ? 77.508 -10.339 22.938 1.00 10.85 66 ASP B C 1
ATOM 1432 O O . ASP B 1 66 ? 77.522 -11.486 22.494 1.00 10.97 66 ASP B O 1
ATOM 1437 N N . ASN B 1 67 ? 77.516 -9.260 22.155 1.00 10.41 67 ASN B N 1
ATOM 1438 C CA . ASN B 1 67 ? 77.635 -9.364 20.699 1.00 10.28 67 ASN B CA 1
ATOM 1439 C C . ASN B 1 67 ? 78.926 -10.071 20.299 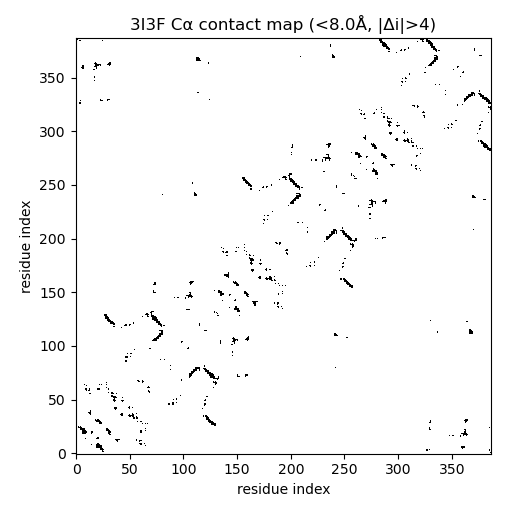1.00 9.97 67 ASN B C 1
ATOM 1440 O O . ASN B 1 67 ? 78.916 -10.975 19.461 1.00 10.04 67 ASN B O 1
ATOM 1445 N N . ILE B 1 68 ? 80.032 -9.668 20.918 1.00 9.88 68 ILE B N 1
ATOM 1446 C CA . ILE B 1 68 ? 81.333 -10.285 20.659 1.00 9.81 68 ILE B CA 1
ATOM 1447 C C . ILE B 1 68 ? 81.316 -11.775 21.011 1.00 10.07 68 ILE B C 1
ATOM 1448 O O . ILE B 1 68 ? 81.755 -12.606 20.219 1.00 9.91 68 ILE B O 1
ATOM 1453 N N . ARG B 1 69 ? 80.790 -12.108 22.188 1.00 10.37 69 ARG B N 1
ATOM 1454 C CA . ARG B 1 69 ? 80.702 -13.504 22.621 1.00 10.82 69 ARG B CA 1
ATOM 1455 C C . ARG B 1 69 ? 79.931 -14.345 21.608 1.00 10.76 69 ARG B C 1
ATOM 1456 O O . ARG B 1 69 ? 80.395 -15.408 21.193 1.00 10.65 69 ARG B O 1
ATOM 1464 N N . LYS B 1 70 ? 78.757 -13.860 21.209 1.00 10.84 70 LYS B N 1
ATOM 1465 C CA . LYS B 1 70 ? 77.900 -14.597 20.278 1.00 11.12 70 LYS B CA 1
ATOM 1466 C C . LYS B 1 70 ? 78.571 -14.799 18.923 1.00 11.05 70 LYS B C 1
ATOM 1467 O O . LYS B 1 70 ? 78.520 -15.890 18.362 1.00 11.22 70 LYS B O 1
ATOM 1473 N N . CYS B 1 71 ? 79.202 -13.748 18.404 1.00 10.90 71 CYS B N 1
ATOM 1474 C CA . CYS B 1 71 ? 79.906 -13.837 17.124 1.00 10.96 71 CYS B CA 1
ATOM 1475 C C . CYS B 1 71 ? 81.037 -14.856 17.172 1.00 11.07 71 CYS B C 1
ATOM 1476 O O . CYS B 1 71 ? 81.177 -15.676 16.266 1.00 10.85 71 CYS B O 1
ATOM 1479 N N . LEU B 1 72 ? 81.843 -14.800 18.228 1.00 11.35 72 LEU B N 1
ATOM 1480 C CA . LEU B 1 72 ? 82.975 -15.715 18.370 1.00 11.64 72 LEU B CA 1
ATOM 1481 C C . LEU B 1 72 ? 82.523 -17.166 18.515 1.00 11.95 72 LEU B C 1
ATOM 1482 O O . LEU B 1 72 ? 83.079 -18.054 17.871 1.00 12.02 72 LEU B O 1
ATOM 1487 N N . GLU B 1 73 ? 81.507 -17.406 19.340 1.00 12.50 73 GLU B N 1
ATOM 1488 C CA . GLU B 1 73 ? 80.973 -18.761 19.504 1.00 13.01 73 GLU B CA 1
ATOM 1489 C C . GLU B 1 73 ? 80.375 -19.290 18.199 1.00 13.17 73 GLU B C 1
ATOM 1490 O O . GLU B 1 73 ? 80.520 -20.471 17.876 1.00 13.43 73 GLU B O 1
ATOM 1496 N N . TYR B 1 74 ? 79.738 -18.405 17.436 1.00 13.35 74 TYR B N 1
ATOM 1497 C CA . TYR B 1 74 ? 79.191 -18.766 16.128 1.00 13.56 74 TYR B CA 1
ATOM 1498 C C . TYR B 1 74 ? 80.290 -19.214 15.158 1.00 13.66 74 TYR B C 1
ATOM 1499 O O . TYR B 1 74 ? 80.063 -20.087 14.316 1.00 13.85 74 TYR B O 1
ATOM 1508 N N . ALA B 1 75 ? 81.478 -18.622 15.292 1.00 13.63 75 ALA B N 1
ATOM 1509 C CA . ALA B 1 75 ? 82.623 -18.923 14.428 1.00 13.80 75 ALA B CA 1
ATOM 1510 C C . ALA B 1 75 ? 83.599 -19.935 15.047 1.00 13.84 75 ALA B C 1
ATOM 1511 O O . ALA B 1 75 ? 84.802 -19.887 14.774 1.00 14.03 75 ALA B O 1
ATOM 1513 N N . ASN B 1 76 ? 83.079 -20.847 15.869 1.00 13.93 76 ASN B N 1
ATOM 1514 C CA . ASN B 1 76 ? 83.883 -21.892 16.520 1.00 14.06 76 ASN B CA 1
ATOM 1515 C C . ASN B 1 76 ? 85.025 -21.328 17.373 1.00 13.85 76 ASN B C 1
ATOM 1516 O O . ASN B 1 76 ? 86.139 -21.857 17.384 1.00 14.14 76 ASN B O 1
ATOM 1521 N N . SER B 1 77 ? 84.726 -20.247 18.087 1.00 13.39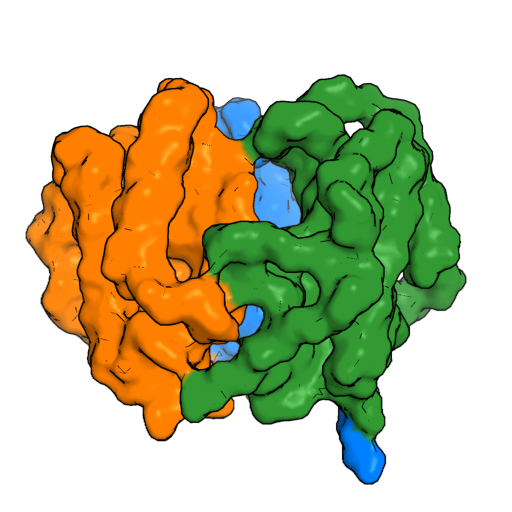 77 SER B N 1
ATOM 1522 C CA . SER B 1 77 ? 85.680 -19.597 18.979 1.00 13.04 77 SER B CA 1
ATOM 1523 C C . SER B 1 77 ? 84.956 -19.248 20.281 1.00 12.93 77 SER B C 1
ATOM 1524 O O . SER B 1 77 ? 83.976 -19.902 20.643 1.00 13.07 77 SER B O 1
ATOM 1527 N N . GLY B 1 78 ? 85.436 -18.232 20.990 1.00 12.77 78 GLY B N 1
ATOM 1528 C CA . GLY B 1 78 ? 84.785 -17.778 22.216 1.00 12.84 78 GLY B CA 1
ATOM 1529 C C . GLY B 1 78 ? 85.579 -16.670 22.875 1.00 12.84 78 GLY B C 1
ATOM 1530 O O . GLY B 1 78 ? 86.698 -16.375 22.455 1.00 12.87 78 GLY B O 1
ATOM 1531 N N . LEU B 1 79 ? 85.003 -16.059 23.908 1.00 12.99 79 LEU B N 1
ATOM 1532 C CA . LEU B 1 79 ? 85.679 -14.991 24.655 1.00 13.12 79 LEU B CA 1
ATOM 1533 C C . LEU B 1 79 ? 87.034 -15.438 25.190 1.00 13.31 79 LEU B C 1
ATOM 1534 O O . LEU B 1 79 ? 87.983 -14.656 25.217 1.00 13.28 79 LEU B O 1
ATOM 1539 N N . ASP B 1 80 ? 87.115 -16.699 25.610 1.00 13.48 80 ASP B N 1
ATOM 1540 C CA . ASP B 1 80 ? 88.354 -17.261 26.156 1.00 13.71 80 ASP B CA 1
ATOM 1541 C C . ASP B 1 80 ? 89.419 -17.571 25.093 1.00 13.47 80 ASP B C 1
ATOM 1542 O O . ASP B 1 80 ? 90.505 -18.037 25.430 1.00 13.98 80 ASP B O 1
ATOM 1547 N N . TYR B 1 81 ? 89.118 -17.304 23.822 1.00 13.00 81 TYR B N 1
ATOM 1548 C CA . TYR B 1 81 ? 90.085 -17.487 22.736 1.00 12.63 81 TYR B CA 1
ATOM 1549 C C . TYR B 1 81 ? 90.532 -16.167 22.098 1.00 11.96 81 TYR B C 1
ATOM 1550 O O . TYR B 1 81 ? 91.268 -16.176 21.109 1.00 11.76 81 TYR B O 1
ATOM 1559 N N . ILE B 1 82 ? 90.112 -15.041 22.670 1.00 11.45 82 ILE B N 1
ATOM 1560 C CA . ILE B 1 82 ? 90.506 -13.735 22.141 1.00 11.10 82 ILE B CA 1
ATOM 1561 C C . ILE B 1 82 ? 91.993 -13.484 22.398 1.00 11.00 82 ILE B C 1
ATOM 1562 O O . ILE B 1 82 ? 92.485 -13.671 23.514 1.00 11.20 82 ILE B O 1
ATOM 1567 N N . VAL B 1 83 ? 92.692 -13.071 21.345 1.00 10.93 83 VAL B N 1
ATOM 1568 C CA . VAL B 1 83 ? 94.115 -12.757 21.397 1.00 11.05 83 VAL B CA 1
ATOM 1569 C C . VAL B 1 83 ? 94.319 -11.277 21.705 1.00 10.82 83 VAL B C 1
ATOM 1570 O O . VAL B 1 83 ? 95.123 -10.910 22.566 1.00 10.79 83 VAL B O 1
ATOM 1574 N N . SER B 1 84 ? 93.579 -10.434 20.989 1.00 10.61 84 SER B N 1
ATOM 1575 C CA . SER B 1 84 ? 93.733 -8.989 21.080 1.00 10.68 84 SER B CA 1
ATOM 1576 C C . SER B 1 84 ? 92.411 -8.288 20.776 1.00 10.32 84 SER B C 1
ATOM 1577 O O . SER B 1 84 ? 91.575 -8.816 20.043 1.00 10.49 84 SER B O 1
ATOM 1580 N N . LEU B 1 85 ? 92.227 -7.109 21.361 1.00 10.12 85 LEU B N 1
ATOM 1581 C CA . LEU B 1 85 ? 91.107 -6.230 21.023 1.00 10.09 85 LEU B CA 1
ATOM 1582 C C . LEU B 1 85 ? 91.485 -4.783 21.325 1.00 10.11 85 LEU B C 1
ATOM 1583 O O . LEU B 1 85 ? 92.440 -4.528 22.063 1.00 9.87 85 LEU B O 1
ATOM 1588 N N . ASN B 1 86 ? 90.758 -3.843 20.726 1.00 10.30 86 ASN B N 1
ATOM 1589 C CA . ASN B 1 86 ? 90.944 -2.414 20.987 1.00 10.68 86 ASN B CA 1
ATOM 1590 C C . ASN B 1 86 ? 89.649 -1.839 21.528 1.00 11.01 86 ASN B C 1
ATOM 1591 O O . ASN B 1 86 ? 88.570 -2.227 21.084 1.00 10.95 86 ASN B O 1
ATOM 1596 N N . ILE B 1 87 ? 89.753 -0.890 22.451 1.00 11.41 87 ILE B N 1
ATOM 1597 C CA . ILE B 1 87 ? 88.582 -0.196 22.979 1.00 12.15 87 ILE B CA 1
ATOM 1598 C C . ILE B 1 87 ? 88.641 1.280 22.607 1.00 12.57 87 ILE B C 1
ATOM 1599 O O . ILE B 1 87 ? 89.666 1.936 22.799 1.00 12.34 87 ILE B O 1
ATOM 1604 N N . PHE B 1 88 ? 87.544 1.787 22.051 1.00 13.19 88 PHE B N 1
ATOM 1605 C CA . PHE B 1 88 ? 87.337 3.222 21.905 1.00 13.97 88 PHE B CA 1
ATOM 1606 C C . PHE B 1 88 ? 86.220 3.628 22.855 1.00 14.46 88 PHE B C 1
ATOM 1607 O O . PHE B 1 88 ? 85.097 3.143 22.733 1.00 14.42 88 PHE B O 1
ATOM 1615 N N . LEU B 1 89 ? 86.532 4.497 23.812 1.00 15.17 89 LEU B N 1
ATOM 1616 C CA . LEU B 1 89 ? 85.518 5.085 24.680 1.00 15.95 89 LEU B CA 1
ATOM 1617 C C . LEU B 1 89 ? 85.215 6.486 24.173 1.00 16.75 89 LEU B C 1
ATOM 1618 O O . LEU B 1 89 ? 86.097 7.163 23.647 1.00 16.77 89 LEU B O 1
ATOM 1623 N N . SER B 1 90 ? 83.967 6.918 24.320 1.00 17.78 90 SER B N 1
ATOM 1624 C CA . SER B 1 90 ? 83.579 8.256 23.885 1.00 18.72 90 SER B CA 1
ATOM 1625 C C . SER B 1 90 ? 84.363 9.313 24.658 1.00 19.58 90 SER B C 1
ATOM 1626 O O . SER B 1 90 ? 84.607 9.162 25.856 1.00 19.71 90 SER B O 1
ATOM 1629 N N . THR B 1 91 ? 84.752 10.378 23.963 1.00 20.56 91 THR B N 1
ATOM 1630 C CA . THR B 1 91 ? 85.438 11.505 24.594 1.00 21.38 91 THR B CA 1
ATOM 1631 C C . THR B 1 91 ? 84.564 12.183 25.655 1.00 21.89 91 THR B C 1
ATOM 1632 O O . THR B 1 91 ? 85.080 12.840 26.561 1.00 22.10 91 THR B O 1
ATOM 1636 N N . SER B 1 92 ? 83.246 12.015 25.542 1.00 22.51 92 SER B N 1
ATOM 1637 C CA . SER B 1 92 ? 82.293 12.571 26.504 1.00 22.94 92 SER B CA 1
ATOM 1638 C C . SER B 1 92 ? 82.305 11.887 27.878 1.00 23.15 92 SER B C 1
ATOM 1639 O O . SER B 1 92 ? 81.762 12.433 28.840 1.00 23.42 92 SER B O 1
ATOM 1642 N N . LEU B 1 93 ? 82.901 10.697 27.970 1.00 23.36 93 LEU B N 1
ATOM 1643 C CA . LEU B 1 93 ? 82.925 9.950 29.230 1.00 23.47 93 LEU B CA 1
ATOM 1644 C C . LEU B 1 93 ? 83.826 10.609 30.274 1.00 23.61 93 LEU B C 1
ATOM 1645 O O . LEU B 1 93 ? 84.912 11.092 29.953 1.00 23.70 93 LEU B O 1
ATOM 1650 N N . SER B 1 94 ? 83.362 10.613 31.522 1.00 23.74 94 SER B N 1
ATOM 1651 C CA . SER B 1 94 ? 84.141 11.121 32.650 1.00 23.89 94 SER B CA 1
ATOM 1652 C C . SER B 1 94 ? 85.111 10.051 33.151 1.00 23.85 94 SER B C 1
ATOM 1653 O O . SER B 1 94 ? 85.094 8.912 32.675 1.00 23.91 94 SER B O 1
ATOM 1656 N N . ASP B 1 95 ? 85.951 10.425 34.114 1.00 23.75 95 ASP B N 1
ATOM 1657 C CA . ASP B 1 95 ? 86.909 9.496 34.719 1.00 23.60 95 ASP B CA 1
ATOM 1658 C C . ASP B 1 95 ? 86.206 8.375 35.486 1.00 23.40 95 ASP B C 1
ATOM 1659 O O . ASP B 1 95 ? 86.641 7.223 35.441 1.00 23.39 95 ASP B O 1
ATOM 1664 N N . SER B 1 96 ? 85.127 8.718 36.188 1.00 23.04 96 SER B N 1
ATOM 1665 C CA . SER B 1 96 ? 84.342 7.736 36.941 1.00 22.78 96 SER B CA 1
ATOM 1666 C C . SER B 1 96 ? 83.651 6.731 36.016 1.00 22.30 96 SER B C 1
ATOM 1667 O O . SER B 1 96 ? 83.544 5.549 36.347 1.00 22.35 96 SER B O 1
ATOM 1670 N N . GLU B 1 97 ? 83.185 7.211 34.864 1.00 21.72 97 GLU B N 1
ATOM 1671 C CA . GLU B 1 97 ? 82.548 6.352 33.865 1.00 21.21 97 GLU B CA 1
ATOM 1672 C C . GLU B 1 97 ? 83.557 5.410 33.201 1.00 20.67 97 GLU B C 1
ATOM 1673 O O . GLU B 1 97 ? 83.246 4.245 32.949 1.00 20.56 97 GLU B O 1
ATOM 1679 N N . GLU B 1 98 ? 84.761 5.910 32.927 1.00 19.91 98 GLU B N 1
ATOM 1680 C CA . GLU B 1 98 ? 85.835 5.065 32.399 1.00 19.36 98 GLU B CA 1
ATOM 1681 C C . GLU B 1 98 ? 86.228 3.995 33.419 1.00 18.72 98 GLU B C 1
ATOM 1682 O O . GLU B 1 98 ? 86.493 2.850 33.051 1.00 18.36 98 GLU B O 1
ATOM 1688 N N . ALA B 1 99 ? 86.262 4.371 34.696 1.00 18.03 99 ALA B N 1
ATOM 1689 C CA . ALA B 1 99 ? 86.520 3.417 35.774 1.00 17.60 99 ALA B CA 1
ATOM 1690 C C . ALA B 1 99 ? 85.431 2.345 35.832 1.00 17.11 99 ALA B C 1
ATOM 1691 O O . ALA B 1 99 ? 85.728 1.166 36.023 1.00 16.86 99 ALA B O 1
ATOM 1693 N N . ARG B 1 100 ? 84.176 2.758 35.661 1.00 16.53 100 ARG B N 1
ATOM 1694 C CA . ARG B 1 100 ? 83.047 1.826 35.644 1.00 16.11 100 ARG B CA 1
ATOM 1695 C C . ARG B 1 100 ? 83.152 0.853 34.469 1.00 15.31 100 ARG B C 1
ATOM 1696 O O . ARG B 1 100 ? 82.890 -0.342 34.623 1.00 15.13 100 ARG B O 1
ATOM 1704 N N . PHE B 1 101 ? 83.538 1.358 33.299 1.00 14.51 101 PHE B N 1
ATOM 1705 C CA . PHE B 1 101 ? 83.755 0.487 32.143 1.00 13.88 101 PHE B CA 1
ATOM 1706 C C . PHE B 1 101 ? 84.762 -0.615 32.466 1.00 13.43 101 PHE B C 1
ATOM 1707 O O . PHE B 1 101 ? 84.541 -1.782 32.144 1.00 12.94 101 PHE B O 1
ATOM 1715 N N . ASN B 1 102 ? 85.872 -0.236 33.092 1.00 13.11 102 ASN B N 1
ATOM 1716 C CA . ASN B 1 102 ? 86.928 -1.194 33.407 1.00 12.95 102 ASN B CA 1
ATOM 1717 C C . ASN B 1 102 ? 86.516 -2.212 34.471 1.00 12.72 102 ASN B C 1
ATOM 1718 O O . ASN B 1 102 ? 86.985 -3.350 34.444 1.00 12.62 102 ASN B O 1
ATOM 1723 N N . GLU B 1 103 ? 85.643 -1.813 35.396 1.00 12.66 103 GLU B N 1
ATOM 1724 C CA A GLU B 1 103 ? 85.062 -2.753 36.355 0.50 12.59 103 GLU B CA 1
ATOM 1725 C CA B GLU B 1 103 ? 85.077 -2.757 36.353 0.50 12.55 103 GLU B CA 1
ATOM 1726 C C . GLU B 1 103 ? 84.264 -3.814 35.605 1.00 12.30 103 GLU B C 1
ATOM 1727 O O . GLU B 1 103 ? 84.406 -5.009 35.859 1.00 12.21 103 GLU B O 1
ATOM 1738 N N . LEU B 1 104 ? 83.419 -3.357 34.682 1.00 11.97 104 LEU B N 1
ATOM 1739 C CA . LEU B 1 104 ? 82.606 -4.247 33.855 1.00 11.65 104 LEU B CA 1
ATOM 1740 C C . LEU B 1 104 ? 83.487 -5.132 32.974 1.00 11.31 104 LEU B C 1
ATOM 1741 O O . LEU B 1 104 ? 83.196 -6.314 32.782 1.00 11.07 104 LEU B O 1
ATOM 1746 N N . TYR B 1 105 ? 84.567 -4.557 32.449 1.00 11.04 105 TYR B N 1
ATOM 1747 C CA . TYR B 1 105 ? 85.534 -5.312 31.651 1.00 10.83 105 TYR B CA 1
ATOM 1748 C C . TYR B 1 105 ? 86.125 -6.475 32.454 1.00 10.94 105 TYR B C 1
ATOM 1749 O O . TYR B 1 105 ? 86.255 -7.586 31.941 1.00 10.72 105 TYR B O 1
ATOM 1758 N N . ARG B 1 106 ? 86.472 -6.214 33.714 1.00 11.29 106 ARG B N 1
ATOM 1759 C CA . ARG B 1 106 ? 87.015 -7.253 34.593 1.00 11.73 106 ARG B CA 1
ATOM 1760 C C . ARG B 1 106 ? 85.971 -8.302 35.003 1.00 12.43 106 ARG B C 1
ATOM 1761 O O . ARG B 1 106 ? 86.338 -9.409 35.384 1.00 12.66 106 ARG B O 1
ATOM 1769 N N . GLU B 1 107 ? 84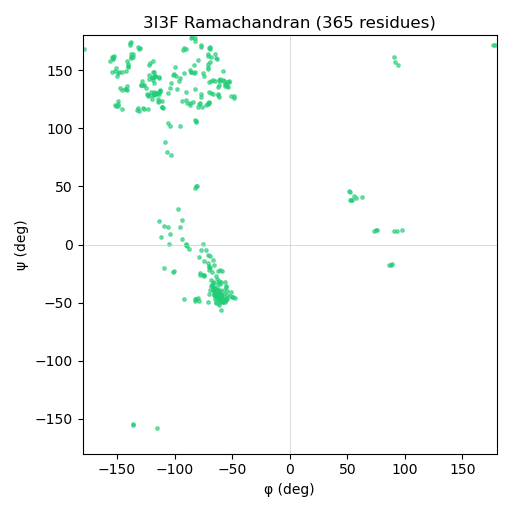.684 -7.960 34.929 1.00 13.08 107 GLU B N 1
ATOM 1770 C CA . GLU B 1 107 ? 83.616 -8.952 35.117 1.00 13.80 107 GLU B CA 1
ATOM 1771 C C . GLU B 1 107 ? 83.551 -9.921 33.935 1.00 13.74 107 GLU B C 1
ATOM 1772 O O . GLU B 1 107 ? 83.382 -11.129 34.117 1.00 14.17 107 GLU B O 1
ATOM 1778 N N . VAL B 1 108 ? 83.679 -9.384 32.723 1.00 13.65 108 VAL B N 1
ATOM 1779 C CA . VAL B 1 108 ? 83.647 -10.197 31.507 1.00 13.50 108 VAL B CA 1
ATOM 1780 C C . VAL B 1 108 ? 84.915 -11.042 31.395 1.00 13.45 108 VAL B C 1
ATOM 1781 O O . VAL B 1 108 ? 84.848 -12.250 31.158 1.00 13.70 108 VAL B O 1
ATOM 1785 N N . PHE B 1 109 ? 86.065 -10.396 31.568 1.00 13.18 109 PHE B N 1
ATOM 1786 C CA . PHE B 1 109 ? 87.359 -11.073 31.533 1.00 13.29 109 PHE B CA 1
ATOM 1787 C C . PHE B 1 109 ? 87.861 -11.247 32.963 1.00 13.62 109 PHE B C 1
ATOM 1788 O O . PHE B 1 109 ? 88.744 -10.524 33.430 1.00 13.30 109 PHE B O 1
ATOM 1796 N N . CYS B 1 110 ? 87.277 -12.228 33.647 1.00 14.12 110 CYS B N 1
ATOM 1797 C CA . CYS B 1 110 ? 87.453 -12.398 35.089 1.00 14.72 110 CYS B CA 1
ATOM 1798 C C . CYS B 1 110 ? 88.625 -13.293 35.486 1.00 14.70 110 CYS B C 1
ATOM 1799 O O . CYS B 1 110 ? 88.856 -13.504 36.677 1.00 15.07 110 CYS B O 1
ATOM 1802 N N . VAL B 1 111 ? 89.350 -13.823 34.503 1.00 14.54 111 VAL B N 1
ATOM 1803 C CA . VAL B 1 111 ? 90.584 -14.561 34.763 1.00 14.40 111 VAL B CA 1
ATOM 1804 C C . VAL B 1 111 ? 91.754 -13.641 34.401 1.00 14.22 111 VAL B C 1
ATOM 1805 O O . VAL B 1 111 ? 92.060 -13.464 33.221 1.00 14.09 111 VAL B O 1
ATOM 1809 N N . PRO B 1 112 ? 92.400 -13.029 35.413 1.00 14.04 112 PRO B N 1
ATOM 1810 C CA . PRO B 1 112 ? 93.443 -12.033 35.145 1.00 13.93 112 PRO B CA 1
ATOM 1811 C C . PRO B 1 112 ? 94.529 -12.471 34.158 1.00 13.81 112 PRO B C 1
ATOM 1812 O O . PRO B 1 112 ? 94.882 -11.703 33.263 1.00 13.87 112 PRO B O 1
ATOM 1816 N N . ALA B 1 113 ? 95.034 -13.693 34.309 1.00 13.56 113 ALA B N 1
ATOM 1817 C CA . ALA B 1 113 ? 96.186 -14.160 33.531 1.00 13.43 113 ALA B CA 1
ATOM 1818 C C . ALA B 1 113 ? 95.916 -14.332 32.034 1.00 13.17 113 ALA B C 1
ATOM 1819 O O . ALA B 1 113 ? 96.854 -14.303 31.237 1.00 13.04 113 ALA B O 1
ATOM 1821 N N . THR B 1 114 ? 94.654 -14.524 31.655 1.00 12.78 114 THR B N 1
ATOM 1822 C CA . THR B 1 114 ? 94.298 -14.771 30.254 1.00 12.65 114 THR B CA 1
ATOM 1823 C C . THR B 1 114 ? 93.568 -13.598 29.594 1.00 11.95 114 THR B C 1
ATOM 1824 O O . THR B 1 114 ? 92.967 -13.760 28.531 1.00 11.93 114 THR B O 1
ATOM 1828 N N . ARG B 1 115 ? 93.623 -12.421 30.210 1.00 11.28 115 ARG B N 1
ATOM 1829 C CA . ARG B 1 115 ? 93.022 -11.234 29.607 1.00 10.88 115 ARG B CA 1
ATOM 1830 C C . ARG B 1 115 ? 93.711 -10.931 28.282 1.00 10.64 115 ARG B C 1
ATOM 1831 O O . ARG B 1 115 ? 94.936 -11.010 28.189 1.00 10.77 115 ARG B O 1
ATOM 1839 N N . PRO B 1 116 ? 92.925 -10.610 27.241 1.00 10.32 116 PRO B N 1
ATOM 1840 C CA . PRO B 1 116 ? 93.547 -10.413 25.933 1.00 10.28 116 PRO B CA 1
ATOM 1841 C C . PRO B 1 116 ? 94.432 -9.175 25.875 1.00 10.06 116 PRO B C 1
ATOM 1842 O O . PRO B 1 116 ? 94.326 -8.288 26.724 1.00 9.83 116 PRO B O 1
ATOM 1846 N N . CYS B 1 117 ? 95.314 -9.130 24.883 1.00 9.80 117 CYS B N 1
ATOM 1847 C CA . CYS B 1 117 ? 96.032 -7.902 24.579 1.00 10.03 117 CYS B CA 1
ATOM 1848 C C . CYS B 1 117 ? 94.999 -6.806 24.371 1.00 10.16 117 CYS B C 1
ATOM 1849 O O . CYS B 1 117 ? 93.971 -7.027 23.727 1.00 9.98 117 CYS B O 1
ATOM 1852 N N . ARG B 1 118 ? 95.262 -5.639 24.942 1.00 10.72 118 ARG B N 1
ATOM 1853 C CA . ARG B 1 118 ? 94.289 -4.561 24.947 1.00 11.24 118 ARG B CA 1
ATOM 1854 C C . ARG B 1 118 ? 94.955 -3.209 24.769 1.00 11.39 118 ARG B C 1
ATOM 1855 O O . ARG B 1 118 ? 96.100 -3.011 25.170 1.00 11.12 118 ARG B O 1
ATOM 1863 N N . CYS B 1 119 ? 94.231 -2.289 24.145 1.00 11.63 119 CYS B N 1
ATOM 1864 C CA . CYS B 1 119 ? 94.515 -0.868 24.279 1.00 12.18 119 CYS B CA 1
ATOM 1865 C C . CYS B 1 119 ? 93.180 -0.150 24.424 1.00 12.69 119 CYS B C 1
ATOM 1866 O O . CYS B 1 119 ? 92.131 -0.706 24.087 1.00 12.29 119 CYS B O 1
ATOM 1869 N N . CYS B 1 120 ? 93.221 1.068 24.954 1.00 13.63 120 CYS B N 1
ATOM 1870 C CA . CYS B 1 120 ? 92.011 1.842 25.201 1.00 14.61 120 CYS B CA 1
ATOM 1871 C C . CYS B 1 120 ? 92.306 3.332 25.106 1.00 15.38 120 CYS B C 1
ATOM 1872 O O . CYS B 1 120 ? 93.120 3.860 25.864 1.00 15.66 120 CYS B O 1
ATOM 1875 N N . VAL B 1 121 ? 91.647 4.001 24.165 1.00 16.23 121 VAL B N 1
ATOM 1876 C CA . VAL B 1 121 ? 91.800 5.442 23.988 1.00 16.92 121 VAL B CA 1
ATOM 1877 C C . VAL B 1 121 ? 90.437 6.080 23.775 1.00 17.46 121 VAL B C 1
ATOM 1878 O O . VAL B 1 121 ? 89.470 5.394 23.438 1.00 17.43 121 VAL B O 1
ATOM 1882 N N . ARG B 1 122 ? 90.362 7.391 23.980 1.00 18.08 122 ARG B N 1
ATOM 1883 C CA . ARG B 1 122 ? 89.139 8.133 23.707 1.00 18.63 122 ARG B CA 1
ATOM 1884 C C . ARG B 1 122 ? 89.076 8.489 22.228 1.00 18.86 122 ARG B C 1
ATOM 1885 O O . ARG B 1 122 ? 90.104 8.707 21.585 1.00 19.08 122 ARG B O 1
ATOM 1893 N N . ALA B 1 123 ? 87.862 8.530 21.690 1.00 19.15 123 ALA B N 1
ATOM 1894 C CA . ALA B 1 123 ? 87.644 8.917 20.302 1.00 19.33 123 ALA B CA 1
ATOM 1895 C C . ALA B 1 123 ? 86.223 9.430 20.122 1.00 19.40 123 ALA B C 1
ATOM 1896 O O . ALA B 1 123 ? 85.339 9.123 20.921 1.00 19.45 123 ALA B O 1
ATOM 1898 N N . GLN B 1 124 ? 86.016 10.227 19.078 1.00 19.43 124 GLN B N 1
ATOM 1899 C CA . GLN B 1 124 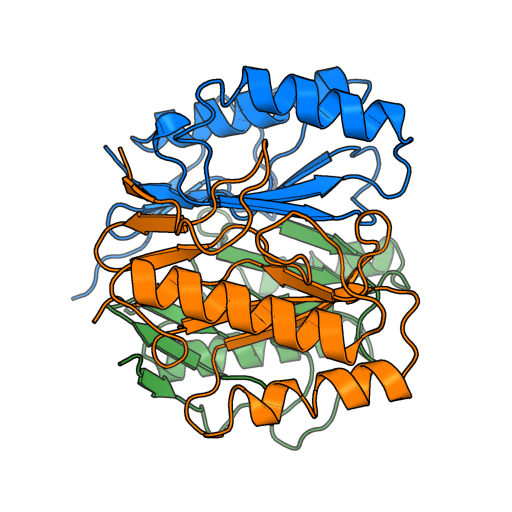? 84.681 10.698 18.729 1.00 19.49 124 GLN B CA 1
ATOM 1900 C C . GLN B 1 124 ? 83.983 9.602 17.929 1.00 19.38 124 GLN B C 1
ATOM 1901 O O . GLN B 1 124 ? 84.325 9.348 16.771 1.00 19.46 124 GLN B O 1
ATOM 1907 N N . LEU B 1 125 ? 83.022 8.942 18.571 1.00 19.42 125 LEU B N 1
ATOM 1908 C CA . LEU B 1 125 ? 82.299 7.825 17.971 1.00 19.31 125 LEU B CA 1
ATOM 1909 C C . LEU B 1 125 ? 81.042 8.321 17.270 1.00 19.45 125 LEU B C 1
ATOM 1910 O O . LEU B 1 125 ? 80.650 9.477 17.429 1.00 19.45 125 LEU B O 1
ATOM 1915 N N . GLN B 1 126 ? 80.412 7.436 16.501 1.00 19.48 126 GLN B N 1
ATOM 1916 C CA . GLN B 1 126 ? 79.169 7.766 15.800 1.00 19.58 126 GLN B CA 1
ATOM 1917 C C . GLN B 1 126 ? 78.035 8.039 16.796 1.00 19.49 126 GLN B C 1
ATOM 1918 O O . GLN B 1 126 ? 78.136 7.695 17.977 1.00 19.59 126 GLN B O 1
ATOM 1924 N N . GLU B 1 127 ? 76.964 8.666 16.310 1.00 19.42 127 GLU B N 1
ATOM 1925 C CA . GLU B 1 127 ? 75.904 9.208 17.172 0.50 19.20 127 GLU B CA 1
ATOM 1926 C C . GLU B 1 127 ? 75.402 8.218 18.227 1.00 18.90 127 GLU B C 1
ATOM 1927 O O . GLU B 1 127 ? 75.025 7.093 17.900 1.00 19.20 127 GLU B O 1
ATOM 1933 N N . GLY B 1 128 ? 75.418 8.646 19.490 1.00 18.38 128 GLY B N 1
ATOM 1934 C CA . GLY B 1 128 ? 74.858 7.868 20.597 1.00 17.95 128 GLY B CA 1
ATOM 1935 C C . GLY B 1 128 ? 75.791 6.868 21.264 1.00 17.46 128 GLY B C 1
ATOM 1936 O O . GLY B 1 128 ? 75.519 6.418 22.379 1.00 17.53 128 GLY B O 1
ATOM 1937 N N . LEU B 1 129 ? 76.888 6.518 20.595 1.00 16.79 129 LEU B N 1
ATOM 1938 C CA . LEU B 1 129 ? 77.796 5.480 21.086 1.00 16.23 129 LEU B CA 1
ATOM 1939 C C . LEU B 1 129 ? 78.693 5.990 22.214 1.00 15.74 129 LEU B C 1
ATOM 1940 O O . LEU B 1 129 ? 79.334 7.032 22.081 1.00 15.83 129 LEU B O 1
ATOM 1945 N N . LEU B 1 130 ? 78.729 5.245 23.318 1.00 15.05 130 LEU B N 1
ATOM 1946 C CA . LEU B 1 130 ? 79.604 5.556 24.454 1.00 14.63 130 LEU B CA 1
ATOM 1947 C C . LEU B 1 130 ? 80.850 4.672 24.473 1.00 14.12 130 LEU B C 1
ATOM 1948 O O . LEU B 1 130 ? 81.866 5.039 25.065 1.00 14.02 130 LEU B O 1
ATOM 1953 N N . VAL B 1 131 ? 80.759 3.507 23.836 1.00 13.60 131 VAL B N 1
ATOM 1954 C CA . VAL B 1 131 ? 81.860 2.557 23.786 1.00 13.32 131 VAL B CA 1
ATOM 1955 C C . VAL B 1 131 ? 81.811 1.786 22.470 1.00 12.89 131 VAL B C 1
ATOM 1956 O O . VAL B 1 131 ? 80.739 1.561 21.909 1.00 12.62 131 VAL B O 1
ATOM 1960 N N . GLU B 1 132 ? 82.982 1.407 21.974 1.00 12.50 132 GLU B N 1
ATOM 1961 C CA . GLU B 1 132 ? 83.088 0.572 20.788 1.00 12.51 132 GLU B CA 1
ATOM 1962 C C . GLU B 1 132 ? 84.316 -0.310 20.928 1.00 12.09 132 GLU B C 1
ATOM 1963 O O . GLU B 1 132 ? 85.376 0.162 21.338 1.00 12.10 132 GLU B O 1
ATOM 1969 N N . VAL B 1 133 ? 84.162 -1.591 20.607 1.00 11.44 133 VAL B N 1
ATOM 1970 C CA . VAL B 1 133 ? 85.265 -2.540 20.681 1.00 11.18 133 VAL B CA 1
ATOM 1971 C C . VAL B 1 133 ? 85.576 -3.017 19.273 1.00 10.85 133 VAL B C 1
ATOM 1972 O O . VAL B 1 133 ? 84.702 -3.536 18.575 1.00 10.99 133 VAL B O 1
ATOM 1976 N N . VAL B 1 134 ? 86.823 -2.822 18.857 1.00 10.55 134 VAL B N 1
ATOM 1977 C CA . VAL B 1 134 ? 87.234 -3.074 17.484 1.00 10.51 134 VAL B CA 1
ATOM 1978 C C . VAL B 1 134 ? 88.492 -3.930 17.448 1.00 10.44 134 VAL B C 1
ATOM 1979 O O . VAL B 1 134 ? 89.140 -4.154 18.474 1.00 10.21 134 VAL B O 1
ATOM 1983 N N . ASN B 1 135 ? 88.822 -4.409 16.254 1.00 10.51 135 ASN B N 1
ATOM 1984 C CA . ASN B 1 135 ? 90.009 -5.231 16.033 1.00 10.67 135 ASN B CA 1
ATOM 1985 C C . ASN B 1 135 ? 90.086 -6.450 16.953 1.00 10.58 135 ASN B C 1
ATOM 1986 O O . ASN B 1 135 ? 91.166 -6.829 17.410 1.00 10.75 135 ASN B O 1
ATOM 1991 N N . VAL B 1 136 ? 88.939 -7.070 17.218 1.00 10.40 136 VAL B N 1
ATOM 1992 C CA . VAL B 1 136 ? 88.925 -8.325 17.958 1.00 10.52 136 VAL B CA 1
ATOM 1993 C C . VAL B 1 136 ? 89.511 -9.407 17.058 1.00 10.75 136 VAL B C 1
ATOM 1994 O O . VAL B 1 136 ? 89.030 -9.626 15.942 1.00 10.75 136 VAL B O 1
ATOM 1998 N N . VAL B 1 137 ? 90.573 -10.046 17.542 1.00 11.04 137 VAL B N 1
ATOM 1999 C CA . VAL B 1 137 ? 91.200 -11.173 16.866 1.00 11.45 137 VAL B CA 1
ATOM 2000 C C . VAL B 1 137 ? 91.213 -12.342 17.842 1.00 11.41 137 VAL B C 1
ATOM 2001 O O . VAL B 1 137 ? 91.633 -12.183 18.989 1.00 11.23 137 VAL B O 1
ATOM 2005 N N . ALA B 1 138 ? 90.745 -13.504 17.393 1.00 11.65 138 ALA B N 1
ATOM 2006 C CA . ALA B 1 138 ? 90.632 -14.679 18.254 1.00 12.11 138 ALA B CA 1
ATOM 2007 C C . ALA B 1 138 ? 91.026 -15.948 17.509 1.00 12.78 138 ALA B C 1
ATOM 2008 O O . ALA B 1 138 ? 90.915 -16.021 16.286 1.00 13.10 138 ALA B O 1
ATOM 2010 N N . ALA B 1 139 ? 91.491 -16.942 18.258 1.00 13.46 139 ALA B N 1
ATOM 2011 C CA . ALA B 1 139 ? 91.806 -18.249 17.693 1.00 14.14 139 ALA B CA 1
ATOM 2012 C C . ALA B 1 139 ? 90.554 -19.119 17.681 1.00 14.93 139 ALA B C 1
ATOM 2013 O O . ALA B 1 139 ? 89.674 -18.964 18.525 1.00 14.79 139 ALA B O 1
ATOM 2015 N N . GLN B 1 140 ? 90.471 -20.025 16.711 1.00 16.07 140 GLN B N 1
ATOM 2016 C CA . GLN B 1 140 ? 89.388 -21.006 16.679 1.00 16.99 140 GLN B CA 1
ATOM 2017 C C . GLN B 1 140 ? 89.716 -22.188 17.584 1.00 17.59 140 GLN B C 1
ATOM 2018 O O . GLN B 1 140 ? 90.885 -22.478 17.846 1.00 17.86 140 GLN B O 1
ATOM 2024 N N . LYS B 1 141 ? 88.672 -22.863 18.055 1.00 18.32 141 LYS B N 1
ATOM 2025 C CA . LYS B 1 141 ? 88.814 -24.041 18.912 1.00 18.78 141 LYS B CA 1
ATOM 2026 C C . LYS B 1 141 ? 89.433 -25.213 18.154 1.00 18.95 141 LYS B C 1
ATOM 2027 O O . LYS B 1 141 ? 89.336 -25.307 16.930 0.50 18.96 141 LYS B O 1
ATOM 2034 N N . THR C 1 14 ? 94.068 -22.919 23.216 0.75 19.11 14 THR C N 1
ATOM 2035 C CA . THR C 1 14 ? 93.778 -21.599 23.849 0.75 19.08 14 THR C CA 1
ATOM 2036 C C . THR C 1 14 ? 95.041 -20.736 23.828 0.75 18.67 14 THR C C 1
ATOM 2037 O O . THR C 1 14 ? 96.123 -21.234 24.143 0.75 18.97 14 THR C O 1
ATOM 2041 N N . PRO C 1 15 ? 94.914 -19.439 23.471 0.75 18.01 15 PRO C N 1
ATOM 2042 C CA . PRO C 1 15 ? 96.107 -18.609 23.262 0.75 17.45 15 PRO C CA 1
ATOM 2043 C C . PRO C 1 15 ? 97.041 -18.535 24.471 0.75 16.68 15 PRO C C 1
ATOM 2044 O O . PRO C 1 15 ? 96.578 -18.449 25.610 0.75 16.71 15 PRO C O 1
ATOM 2048 N N . THR C 1 16 ? 98.346 -18.567 24.209 1.00 15.81 16 THR C N 1
ATOM 2049 C CA . THR C 1 16 ? 99.351 -18.489 25.264 1.00 15.05 16 THR C CA 1
ATOM 2050 C C . THR C 1 16 ? 99.665 -17.031 25.575 1.00 14.07 16 THR C C 1
ATOM 2051 O O . THR C 1 16 ? 100.098 -16.285 24.696 1.00 14.11 16 THR C O 1
ATOM 2055 N N . PHE C 1 17 ? 99.440 -16.631 26.823 1.00 13.01 17 PHE C N 1
ATOM 2056 C CA . PHE C 1 17 ? 99.777 -15.288 27.274 1.00 12.36 17 PHE C CA 1
ATOM 2057 C C . PHE C 1 17 ? 101.039 -15.311 28.120 1.00 11.99 17 PHE C C 1
ATOM 2058 O O . PHE C 1 17 ? 101.199 -16.173 28.986 1.00 12.04 17 PHE C O 1
ATOM 2066 N N . LEU C 1 18 ? 101.933 -14.366 27.842 1.00 11.31 18 LEU C N 1
ATOM 2067 C CA . LEU C 1 18 ? 103.206 -14.253 28.541 1.00 11.15 18 LEU C CA 1
ATOM 2068 C C . LEU C 1 18 ? 103.319 -12.891 29.205 1.00 11.06 18 LEU C C 1
ATOM 2069 O O . LEU C 1 18 ? 102.662 -11.929 28.798 1.00 10.49 18 LEU C O 1
ATOM 2074 N N . VAL C 1 19 ? 104.154 -12.823 30.236 1.00 10.86 19 VAL C N 1
ATOM 2075 C CA . VAL C 1 19 ? 104.521 -11.560 30.858 1.00 10.97 19 VAL C CA 1
ATOM 2076 C C . VAL C 1 19 ? 106.035 -11.521 31.025 1.00 11.02 19 VAL C C 1
ATOM 2077 O O . VAL C 1 19 ? 106.608 -12.339 31.746 1.00 11.06 19 VAL C O 1
ATOM 2081 N N . CYS C 1 20 ? 106.679 -10.587 30.332 1.00 11.17 20 CYS C N 1
ATOM 2082 C CA . CYS C 1 20 ? 108.108 -10.358 30.493 1.00 11.47 20 CYS C CA 1
ATOM 2083 C C . CYS C 1 20 ? 108.342 -9.712 31.855 1.00 11.70 20 CYS C C 1
ATOM 2084 O O . CYS C 1 20 ? 107.800 -8.641 32.123 1.00 11.61 20 CYS C O 1
ATOM 2087 N N . PRO C 1 21 ? 109.148 -10.356 32.725 1.00 12.22 21 PRO C N 1
ATOM 2088 C CA . PRO C 1 21 ? 109.379 -9.814 34.070 1.00 12.52 21 PRO C CA 1
ATOM 2089 C C . PRO C 1 21 ? 110.015 -8.422 34.111 1.00 12.51 21 PRO C C 1
ATOM 2090 O O . PRO C 1 21 ? 109.885 -7.723 35.116 1.00 13.07 21 PRO C O 1
ATOM 2094 N N . ASP C 1 22 ? 110.689 -8.028 33.033 1.00 12.21 22 ASP C N 1
ATOM 2095 C CA . ASP C 1 22 ? 111.392 -6.746 32.973 1.00 12.15 22 ASP C CA 1
ATOM 2096 C C . ASP C 1 22 ? 110.554 -5.608 32.374 1.00 11.76 22 ASP C C 1
ATOM 2097 O O . ASP C 1 22 ? 111.067 -4.505 32.184 1.00 12.05 22 ASP C O 1
ATOM 2102 N N . VAL C 1 23 ? 109.279 -5.869 32.079 1.00 11.03 23 VAL C N 1
ATOM 2103 C CA . VAL C 1 23 ? 108.388 -4.856 31.509 1.00 10.52 23 VAL C CA 1
ATOM 2104 C C . VAL C 1 23 ? 107.107 -4.755 32.328 1.00 10.16 23 VAL C C 1
ATOM 2105 O O . VAL C 1 23 ? 106.539 -5.771 32.729 1.00 10.13 23 VAL C O 1
ATOM 2109 N N . VAL C 1 24 ? 106.660 -3.525 32.570 1.00 10.01 24 VAL C N 1
ATOM 2110 C CA . VAL C 1 24 ? 105.445 -3.271 33.340 1.00 10.05 24 VAL C CA 1
ATOM 2111 C C . VAL C 1 24 ? 104.248 -4.047 32.783 1.00 9.96 24 VAL C C 1
ATOM 2112 O O . VAL C 1 24 ? 104.093 -4.195 31.567 1.00 9.89 24 VAL C O 1
ATOM 2116 N N . LYS C 1 25 ? 103.423 -4.552 33.697 1.00 10.04 25 LYS C N 1
ATOM 2117 C CA . LYS C 1 25 ? 102.226 -5.310 33.363 1.00 10.17 25 LYS C CA 1
ATOM 2118 C C . LYS C 1 25 ? 101.020 -4.573 33.930 1.00 10.34 25 LYS C C 1
ATOM 2119 O O . LYS C 1 25 ? 100.981 -4.280 35.125 1.00 11.03 25 LYS C O 1
ATOM 2125 N N . PHE C 1 26 ? 100.040 -4.272 33.078 1.00 10.32 26 PHE C N 1
ATOM 2126 C CA . PHE C 1 26 ? 98.837 -3.559 33.505 1.00 10.55 26 PHE C CA 1
ATOM 2127 C C . PHE C 1 26 ? 97.711 -4.544 33.814 1.00 10.60 26 PHE C C 1
ATOM 2128 O O . PHE C 1 26 ? 97.531 -5.535 33.105 1.00 10.58 26 PHE C O 1
ATOM 2136 N N . GLU C 1 27 ? 96.953 -4.255 34.870 1.00 10.79 27 GLU C N 1
ATOM 2137 C CA . GLU C 1 27 ? 95.906 -5.154 35.368 1.00 10.93 27 GLU C CA 1
ATOM 2138 C C . GLU C 1 27 ? 94.917 -5.614 34.295 1.00 10.80 27 GLU C C 1
ATOM 2139 O O . GLU C 1 27 ? 94.566 -6.794 34.239 1.00 10.87 27 GLU C O 1
ATOM 2145 N N . ASN C 1 28 ? 94.466 -4.683 33.458 1.00 10.79 28 ASN C N 1
ATOM 2146 C CA . ASN C 1 28 ? 93.416 -4.969 32.476 1.00 10.79 28 ASN C CA 1
ATOM 2147 C C . ASN C 1 28 ? 93.935 -5.464 31.135 1.00 10.48 28 ASN C C 1
ATOM 2148 O O . ASN C 1 28 ? 93.139 -5.763 30.245 1.00 10.50 28 ASN C O 1
ATOM 2153 N N . VAL C 1 29 ? 95.257 -5.559 30.991 1.00 10.15 29 VAL C N 1
ATOM 2154 C CA . VAL C 1 29 ? 95.886 -5.645 29.678 1.00 9.91 29 VAL C CA 1
ATOM 2155 C C . VAL C 1 29 ? 96.812 -6.850 29.556 1.00 9.61 29 VAL C C 1
ATOM 2156 O O . VAL C 1 29 ? 97.816 -6.941 30.264 1.00 9.52 29 VAL C O 1
ATOM 2160 N N . GLY C 1 30 ? 96.482 -7.771 28.654 1.00 9.26 30 GLY C N 1
ATOM 2161 C CA . GLY C 1 30 ? 97.405 -8.842 28.293 1.00 9.22 30 GLY C CA 1
ATOM 2162 C C . GLY C 1 30 ? 98.646 -8.223 27.681 1.00 9.10 30 GLY C C 1
ATOM 2163 O O . GLY C 1 30 ? 98.550 -7.376 26.801 1.00 9.22 30 GLY C O 1
ATOM 2164 N N . GLN C 1 31 ? 99.815 -8.621 28.167 1.00 8.92 31 GLN C N 1
ATOM 2165 C CA . GLN C 1 31 ? 101.063 -7.995 27.740 1.00 8.80 31 GLN C CA 1
ATOM 2166 C C . GLN C 1 31 ? 101.552 -8.569 26.416 1.00 8.93 31 GLN C C 1
ATOM 2167 O O . GLN C 1 31 ? 101.918 -7.824 25.503 1.00 8.87 31 GLN C O 1
ATOM 2173 N N . ILE C 1 32 ? 101.572 -9.898 26.341 1.00 8.96 32 ILE C N 1
ATOM 2174 C CA . ILE C 1 32 ? 102.101 -10.633 25.198 1.00 9.28 32 ILE C CA 1
ATOM 2175 C C . ILE C 1 32 ? 101.221 -11.853 24.941 1.00 9.75 32 ILE C C 1
ATOM 2176 O O . ILE C 1 32 ? 100.891 -12.582 25.875 1.00 9.58 32 ILE C O 1
ATOM 2181 N N . ALA C 1 33 ? 100.843 -12.070 23.685 1.00 10.28 33 ALA C N 1
ATOM 2182 C CA . ALA C 1 33 ? 100.152 -13.292 23.282 1.00 10.86 33 ALA C CA 1
ATOM 2183 C C . ALA C 1 33 ? 100.922 -13.937 22.141 1.00 11.49 33 ALA C C 1
ATOM 2184 O O . ALA C 1 33 ? 101.337 -13.251 21.212 1.00 11.52 33 ALA C O 1
ATOM 2186 N N . VAL C 1 34 ? 101.122 -15.249 22.226 1.00 12.26 34 VAL C N 1
ATOM 2187 C CA . VAL C 1 34 ? 101.775 -16.008 21.165 1.00 13.00 34 VAL C CA 1
ATOM 2188 C C . VAL C 1 34 ? 100.760 -16.979 20.571 1.00 13.63 34 VAL C C 1
ATOM 2189 O O . VAL C 1 34 ? 100.146 -17.764 21.297 1.00 13.74 34 VAL C O 1
ATOM 2193 N N . VAL C 1 35 ? 100.574 -16.904 19.255 1.00 14.34 35 VAL C N 1
ATOM 2194 C CA . VAL C 1 35 ? 99.610 -17.750 18.555 1.00 15.13 35 VAL C CA 1
ATOM 2195 C C . VAL C 1 35 ? 100.125 -18.114 17.161 1.00 15.60 35 VAL C C 1
ATOM 2196 O O . VAL C 1 35 ? 100.337 -17.237 16.323 1.00 15.55 35 VAL C O 1
ATOM 2200 N N . ASN C 1 36 ? 100.342 -19.412 16.946 1.00 16.18 36 ASN C N 1
ATOM 2201 C CA A ASN C 1 36 ? 100.773 -19.938 15.649 0.50 16.37 36 ASN C CA 1
ATOM 2202 C CA B ASN C 1 36 ? 100.784 -19.950 15.658 0.50 16.38 36 ASN C CA 1
ATOM 2203 C C . ASN C 1 36 ? 101.968 -19.181 15.059 1.00 16.25 36 ASN C C 1
ATOM 2204 O O . ASN C 1 36 ? 101.938 -18.751 13.904 1.00 16.67 36 ASN C O 1
ATOM 2213 N N . GLY C 1 37 ? 103.018 -19.017 15.858 1.00 15.98 37 GLY C N 1
ATOM 2214 C CA . GLY C 1 37 ? 104.240 -18.360 15.399 1.00 15.59 37 GLY C CA 1
ATOM 2215 C C . GLY C 1 37 ? 104.155 -16.852 15.214 1.00 15.15 37 GLY C C 1
ATOM 2216 O O . GLY C 1 37 ? 105.054 -16.255 14.621 1.00 15.64 37 GLY C O 1
ATOM 2217 N N . MET C 1 38 ? 103.081 -16.237 15.710 1.00 14.40 38 MET C N 1
ATOM 2218 C CA . MET C 1 38 ? 102.942 -14.782 15.699 1.00 13.84 38 MET C CA 1
ATOM 2219 C C . MET C 1 38 ? 102.848 -14.274 17.131 1.00 13.20 38 MET C C 1
ATOM 2220 O O . MET C 1 38 ? 102.326 -14.964 18.008 1.00 13.04 38 MET C O 1
ATOM 2225 N N . VAL C 1 39 ? 103.361 -13.069 17.357 1.00 12.27 39 VAL C N 1
ATOM 2226 C CA . VAL C 1 39 ? 103.328 -12.433 18.668 1.00 11.76 39 VAL C CA 1
ATOM 2227 C C . VAL C 1 39 ? 102.508 -11.149 18.588 1.00 11.15 39 VAL C C 1
ATOM 2228 O O . VAL C 1 39 ? 102.730 -10.320 17.704 1.00 11.25 39 VAL C O 1
ATOM 2232 N N . TYR C 1 40 ? 101.548 -11.011 19.499 1.00 10.62 40 TYR C N 1
ATOM 2233 C CA . TYR C 1 40 ? 100.740 -9.803 19.633 1.00 10.24 40 TYR C CA 1
ATOM 2234 C C . TYR C 1 40 ? 101.064 -9.155 20.973 1.00 9.77 40 TYR C C 1
ATOM 2235 O O . TYR C 1 40 ? 101.298 -9.855 21.955 1.00 9.65 40 TYR C O 1
ATOM 2244 N N . LEU C 1 41 ? 101.074 -7.825 21.015 1.00 9.20 41 LEU C N 1
ATOM 2245 C CA . LEU C 1 41 ? 101.306 -7.100 22.262 1.00 9.05 41 LEU C CA 1
ATOM 2246 C C . LEU C 1 41 ? 100.113 -6.247 22.669 1.00 8.93 41 LEU C C 1
ATOM 2247 O O . LEU C 1 41 ? 99.425 -5.671 21.824 1.00 8.61 41 LEU C O 1
ATOM 2252 N N . GLY C 1 42 ? 99.885 -6.155 23.975 1.00 8.61 42 GLY C N 1
ATOM 2253 C CA . GLY C 1 42 ? 98.996 -5.141 24.522 1.00 8.73 42 GLY C CA 1
ATOM 2254 C C . GLY C 1 42 ? 99.636 -3.776 24.356 1.00 8.89 42 GLY C C 1
ATOM 2255 O O . GLY C 1 42 ? 100.824 -3.675 24.031 1.00 9.19 42 GLY C O 1
ATOM 2256 N N . GLY C 1 43 ? 98.856 -2.726 24.579 1.00 9.11 43 GLY C N 1
ATOM 2257 C CA . GLY C 1 43 ? 99.342 -1.359 24.427 1.00 9.12 43 GLY C CA 1
ATOM 2258 C C . GLY C 1 43 ? 100.589 -1.091 25.250 1.00 9.30 43 GLY C C 1
ATOM 2259 O O . GLY C 1 43 ? 100.705 -1.557 26.385 1.00 9.47 43 GLY C O 1
ATOM 2260 N N . SER C 1 44 ? 101.526 -0.350 24.663 1.00 9.36 44 SER C N 1
ATOM 2261 C CA . SER C 1 44 ? 102.779 -0.004 25.326 1.00 9.68 44 SER C CA 1
ATOM 2262 C C . SER C 1 44 ? 102.894 1.501 25.486 1.00 9.63 44 SER C C 1
ATOM 2263 O O . SER C 1 44 ? 102.555 2.263 24.576 1.00 9.45 44 SER C O 1
ATOM 2266 N N . VAL C 1 45 ? 103.384 1.915 26.650 1.00 9.67 45 VAL C N 1
ATOM 2267 C CA . VAL C 1 45 ? 103.551 3.322 26.985 1.00 9.74 45 VAL C CA 1
ATOM 2268 C C . VAL C 1 45 ? 104.877 3.504 27.713 1.00 9.72 45 VAL C C 1
ATOM 2269 O O . VAL C 1 45 ? 105.556 2.526 28.032 1.00 9.57 45 VAL C O 1
ATOM 2273 N N . GLY C 1 46 ? 105.237 4.758 27.973 1.00 9.80 46 GLY C N 1
ATOM 2274 C CA . GLY C 1 46 ? 106.552 5.103 28.509 1.00 10.07 46 GLY C CA 1
ATOM 2275 C C . GLY C 1 46 ? 106.690 4.939 30.008 1.00 10.37 46 GLY C C 1
ATOM 2276 O O . GLY C 1 46 ? 107.156 5.847 30.697 1.00 10.45 46 GLY C O 1
ATOM 2277 N N . ILE C 1 47 ? 106.294 3.772 30.506 1.00 10.67 47 ILE C N 1
ATOM 2278 C CA . ILE C 1 47 ? 106.358 3.447 31.923 1.00 11.10 47 ILE C CA 1
ATOM 2279 C C . ILE C 1 47 ? 107.394 2.343 32.103 1.00 11.43 47 ILE C C 1
ATOM 2280 O O . ILE C 1 47 ? 107.386 1.358 31.362 1.00 10.99 47 ILE C O 1
ATOM 2285 N N . ASP C 1 48 ? 108.294 2.518 33.070 1.00 12.34 48 ASP C N 1
ATOM 2286 C CA . ASP C 1 48 ? 109.363 1.542 33.307 1.00 13.18 48 ASP C CA 1
ATOM 2287 C C . ASP C 1 48 ? 108.889 0.400 34.213 1.00 13.79 48 ASP C C 1
ATOM 2288 O O . ASP C 1 48 ? 107.740 0.391 34.660 1.00 13.53 48 ASP C O 1
ATOM 2293 N N . LYS C 1 49 ? 109.778 -0.559 34.467 1.00 14.69 49 LYS C N 1
ATOM 2294 C CA . LYS C 1 49 ? 109.447 -1.764 35.237 1.00 15.53 49 LYS C CA 1
ATOM 2295 C C . LYS C 1 49 ? 108.856 -1.461 36.615 1.00 15.90 49 LYS C C 1
ATOM 2296 O O . LYS C 1 49 ? 107.971 -2.181 37.084 1.00 16.28 49 LYS C O 1
ATOM 2299 N N . SER C 1 50 ? 109.334 -0.390 37.247 1.00 16.32 50 SER C N 1
ATOM 2300 C CA . SER C 1 50 ? 108.860 0.012 38.577 1.00 16.56 50 SER C CA 1
ATOM 2301 C C . SER C 1 50 ? 107.499 0.722 38.571 1.00 16.57 50 SER C C 1
ATOM 2302 O O . SER C 1 50 ? 106.959 1.029 39.635 1.00 17.01 50 SER C O 1
ATOM 2305 N N . GLY C 1 51 ? 106.952 0.989 37.385 1.00 16.30 51 GLY C N 1
ATOM 2306 C CA . GLY C 1 51 ? 105.658 1.657 37.258 1.00 16.12 51 GLY C CA 1
ATOM 2307 C C . GLY C 1 51 ? 105.757 3.171 37.167 1.00 15.83 51 GLY C C 1
ATOM 2308 O O . GLY C 1 51 ? 104.745 3.867 37.266 1.00 16.06 51 GLY C O 1
ATOM 2309 N N . THR C 1 52 ? 106.971 3.682 36.968 1.00 15.48 52 THR C N 1
ATOM 2310 C CA . THR C 1 52 ? 107.198 5.120 36.849 1.00 15.28 52 THR C CA 1
ATOM 2311 C C . THR C 1 52 ? 107.005 5.577 35.406 1.00 14.76 52 THR C C 1
ATOM 2312 O O . THR C 1 52 ? 107.676 5.086 34.498 1.00 14.38 52 THR C O 1
ATOM 2316 N N . LEU C 1 53 ? 106.078 6.510 35.211 1.00 14.41 53 LEU C N 1
ATOM 2317 C CA . LEU C 1 53 ? 105.864 7.140 33.912 1.00 14.33 53 LEU C CA 1
ATOM 2318 C C . LEU C 1 53 ? 106.923 8.216 33.708 1.00 14.23 53 LEU C C 1
ATOM 2319 O O . LEU C 1 53 ? 106.989 9.179 34.473 1.00 14.32 53 LEU C O 1
ATOM 2324 N N . HIS C 1 54 ? 107.754 8.052 32.683 1.00 13.98 54 HIS C N 1
ATOM 2325 C CA . HIS C 1 54 ? 108.788 9.040 32.391 1.00 14.18 54 HIS C CA 1
ATOM 2326 C C . HIS C 1 54 ? 108.167 10.321 31.846 1.00 13.73 54 HIS C C 1
ATOM 2327 O O . HIS C 1 54 ? 107.059 10.307 31.304 1.00 13.44 54 HIS C O 1
ATOM 2334 N N . LYS C 1 55 ? 108.883 11.427 32.018 1.00 13.36 55 LYS C N 1
ATOM 2335 C CA . LYS C 1 55 ? 108.370 12.746 31.666 1.00 13.15 55 LYS C CA 1
ATOM 2336 C C . LYS C 1 55 ? 108.876 13.171 30.293 1.00 12.53 55 LYS C C 1
ATOM 2337 O O . LYS C 1 55 ? 110.061 13.034 29.986 1.00 12.47 55 LYS C O 1
ATOM 2341 N N . GLY C 1 56 ? 107.965 13.682 29.471 1.00 11.91 56 GLY C N 1
ATOM 2342 C CA . GLY C 1 56 ? 108.315 14.222 28.161 1.00 11.54 56 GLY C CA 1
ATOM 2343 C C . GLY C 1 56 ? 108.226 13.196 27.048 1.00 11.09 56 GLY C C 1
ATOM 2344 O O . GLY C 1 56 ? 108.317 11.990 27.286 1.00 11.07 56 GLY C O 1
ATOM 2345 N N . LEU C 1 57 ? 108.067 13.689 25.823 1.00 10.89 57 LEU C N 1
ATOM 2346 C CA A LEU C 1 57 ? 107.914 12.821 24.658 0.50 10.72 57 LEU C CA 1
ATOM 2347 C CA B LEU C 1 57 ? 107.917 12.829 24.651 0.50 10.79 57 LEU C CA 1
ATOM 2348 C C . LEU C 1 57 ? 109.157 11.973 24.399 1.00 10.69 57 LEU C C 1
ATOM 2349 O O . LEU C 1 57 ? 109.043 10.798 24.059 1.00 10.46 57 LEU C O 1
ATOM 2358 N N . GLU C 1 58 ? 110.340 12.562 24.555 1.00 10.44 58 GLU C N 1
ATOM 2359 C CA . GLU C 1 58 ? 111.581 11.835 24.271 1.00 10.36 58 GLU C CA 1
ATOM 2360 C C . GLU C 1 58 ? 111.722 10.593 25.144 1.00 10.19 58 GLU C C 1
ATOM 2361 O O . GLU C 1 58 ? 111.873 9.481 24.636 1.00 10.01 58 GLU C O 1
ATOM 2367 N N . GLU C 1 59 ? 111.670 10.787 26.456 1.00 10.01 59 GLU C N 1
ATOM 2368 C CA . GLU C 1 59 ? 111.844 9.679 27.391 1.00 10.04 59 GLU C CA 1
ATOM 2369 C C . GLU C 1 59 ? 110.704 8.664 27.300 1.00 9.73 59 GLU C C 1
ATOM 2370 O O . GLU C 1 59 ? 110.941 7.462 27.395 1.00 9.67 59 GLU C O 1
ATOM 2376 N N . GLN C 1 60 ? 109.474 9.138 27.114 1.00 9.45 60 GLN C N 1
ATOM 2377 C CA . GLN C 1 60 ? 108.338 8.225 26.949 1.00 9.19 60 GLN C CA 1
ATOM 2378 C C . GLN C 1 60 ? 108.466 7.382 25.678 1.00 8.93 60 GLN C C 1
ATOM 2379 O O . GLN C 1 60 ? 108.152 6.192 25.689 1.00 9.14 60 GLN C O 1
ATOM 2385 N N . THR C 1 61 ? 108.943 7.993 24.597 1.00 8.69 61 THR C N 1
ATOM 2386 C CA . THR C 1 61 ? 109.126 7.280 23.335 1.00 8.75 61 THR C CA 1
ATOM 2387 C C . THR C 1 61 ? 110.177 6.180 23.466 1.00 8.94 61 THR C C 1
ATOM 2388 O O . THR C 1 61 ? 109.937 5.040 23.073 1.00 8.68 61 THR C O 1
ATOM 2392 N N . ARG C 1 62 ? 111.335 6.517 24.026 1.00 9.02 62 ARG C N 1
ATOM 2393 C CA . ARG C 1 62 ? 112.411 5.536 24.173 1.00 9.30 62 ARG C CA 1
ATOM 2394 C C . ARG C 1 62 ? 111.987 4.389 25.088 1.00 9.12 62 ARG C C 1
ATOM 2395 O O . ARG C 1 62 ? 112.254 3.222 24.790 1.00 9.03 62 ARG C O 1
ATOM 2403 N N . GLN C 1 63 ? 111.309 4.718 26.186 1.00 9.07 63 GLN C N 1
ATOM 2404 C CA . GLN C 1 63 ? 110.832 3.691 27.117 1.00 9.14 63 GLN C CA 1
ATOM 2405 C C . GLN C 1 63 ? 109.773 2.790 26.482 1.00 9.02 63 GLN C C 1
ATOM 2406 O O . GLN C 1 63 ? 109.787 1.578 26.694 1.00 9.06 63 GLN C O 1
ATOM 2412 N N . THR C 1 64 ? 108.861 3.380 25.712 1.00 8.83 64 THR C N 1
ATOM 2413 C CA . THR C 1 64 ? 107.823 2.611 25.027 1.00 8.91 64 THR C CA 1
ATOM 2414 C C . THR C 1 64 ? 108.441 1.559 24.108 1.00 8.88 64 THR C C 1
ATOM 2415 O O . THR C 1 64 ? 108.068 0.388 24.157 1.00 9.08 64 THR C O 1
ATOM 2419 N N . PHE C 1 65 ? 109.404 1.965 23.286 1.00 8.93 65 PHE C N 1
ATOM 2420 C CA . PHE C 1 65 ? 110.021 1.024 22.357 1.00 8.96 65 PHE C CA 1
ATOM 2421 C C . PHE C 1 65 ? 110.978 0.045 23.037 1.00 9.16 65 PHE C C 1
ATOM 2422 O O . PHE C 1 65 ? 111.153 -1.074 22.554 1.00 9.37 65 PHE C O 1
ATOM 2430 N N . ASP C 1 66 ? 111.567 0.440 24.164 1.00 9.33 66 ASP C N 1
ATOM 2431 C CA . ASP C 1 66 ? 112.332 -0.503 24.979 1.00 9.66 66 ASP C CA 1
ATOM 2432 C C . ASP C 1 66 ? 111.405 -1.585 25.543 1.00 9.38 66 ASP C C 1
ATOM 2433 O O . ASP C 1 66 ? 111.765 -2.762 25.565 1.00 9.08 66 ASP C O 1
ATOM 2438 N N . ASN C 1 67 ? 110.216 -1.182 25.993 1.00 9.18 67 ASN C N 1
ATOM 2439 C CA . ASN C 1 67 ? 109.208 -2.132 26.474 1.00 9.15 67 ASN C CA 1
ATOM 2440 C C . ASN C 1 67 ? 108.812 -3.120 25.381 1.00 9.00 67 ASN C C 1
ATOM 2441 O O . ASN C 1 67 ? 108.764 -4.327 25.609 1.00 9.01 67 ASN C O 1
ATOM 2446 N N . ILE C 1 68 ? 108.541 -2.599 24.189 1.00 8.80 68 ILE C N 1
ATOM 2447 C CA . ILE C 1 68 ? 108.179 -3.438 23.050 1.00 8.81 68 ILE C CA 1
ATOM 2448 C C . ILE C 1 68 ? 109.314 -4.406 22.709 1.00 8.92 68 ILE C C 1
ATOM 2449 O O . ILE C 1 68 ? 109.084 -5.602 22.510 1.00 9.05 68 ILE C O 1
ATOM 2454 N N . ARG C 1 69 ? 110.540 -3.891 22.658 1.00 9.12 69 ARG C N 1
ATOM 2455 C CA . ARG C 1 69 ? 111.710 -4.717 22.352 1.00 9.52 69 ARG C CA 1
ATOM 2456 C C . ARG C 1 69 ? 111.857 -5.875 23.338 1.00 9.46 69 ARG C C 1
ATOM 2457 O O . ARG C 1 69 ? 112.039 -7.022 22.931 1.00 9.37 69 ARG C O 1
ATOM 2465 N N . LYS C 1 70 ? 111.780 -5.568 24.629 1.00 9.19 70 LYS C N 1
ATOM 2466 C CA . LYS C 1 70 ? 111.949 -6.587 25.666 1.00 9.50 70 LYS C CA 1
ATOM 2467 C C . LYS C 1 70 ? 110.835 -7.633 25.632 1.00 9.48 70 LYS C C 1
ATOM 2468 O O . LYS C 1 70 ? 111.104 -8.826 25.762 1.00 9.40 70 LYS C O 1
ATOM 2474 N N . CYS C 1 71 ? 109.594 -7.193 25.444 1.00 9.38 71 CYS C N 1
ATOM 2475 C CA . CYS C 1 71 ? 108.471 -8.128 25.318 1.00 9.52 71 CYS C CA 1
ATOM 2476 C C . CYS C 1 71 ? 108.662 -9.071 24.137 1.00 9.72 71 CYS C C 1
ATOM 2477 O O . CYS C 1 71 ? 108.502 -10.280 24.270 1.00 9.71 71 CYS C O 1
ATOM 2480 N N . LEU C 1 72 ? 109.005 -8.514 22.980 1.00 9.81 72 LEU C N 1
ATOM 2481 C CA . LEU C 1 72 ? 109.199 -9.329 21.781 1.00 10.07 72 LEU C CA 1
ATOM 2482 C C . LEU C 1 72 ? 110.349 -10.327 21.937 1.00 10.55 72 LEU C C 1
ATOM 2483 O O . LEU C 1 72 ? 110.210 -11.490 21.568 1.00 10.60 72 LEU C O 1
ATOM 2488 N N . GLU C 1 73 ? 111.471 -9.880 22.494 1.00 10.86 73 GLU C N 1
ATOM 2489 C CA . GLU C 1 73 ? 112.621 -10.767 22.696 1.00 11.28 73 GLU C CA 1
ATOM 2490 C C . GLU C 1 73 ? 112.323 -11.883 23.704 1.00 11.37 73 GLU C C 1
ATOM 2491 O O . GLU C 1 73 ? 112.822 -12.997 23.556 1.00 11.53 73 GLU C O 1
ATOM 2497 N N . TYR C 1 74 ? 111.491 -11.591 24.702 1.00 11.43 74 TYR C N 1
ATOM 2498 C CA . TYR C 1 74 ? 111.062 -12.597 25.683 1.00 11.64 74 TYR C CA 1
ATOM 2499 C C . TYR C 1 74 ? 110.299 -13.754 25.017 1.00 12.09 74 TYR C C 1
ATOM 2500 O O . TYR C 1 74 ? 110.365 -14.893 25.480 1.00 12.00 74 TYR C O 1
ATOM 2509 N N . ALA C 1 75 ? 109.593 -13.452 23.928 1.00 12.52 75 ALA C N 1
ATOM 2510 C CA . ALA C 1 75 ? 108.871 -14.461 23.141 1.00 12.99 75 ALA C CA 1
ATOM 2511 C C . ALA C 1 75 ? 109.672 -14.973 21.932 1.00 13.39 75 ALA C C 1
ATOM 2512 O O . ALA C 1 75 ? 109.113 -15.625 21.048 1.00 13.84 75 ALA C O 1
ATOM 2514 N N . ASN C 1 76 ? 110.975 -14.697 21.911 1.00 13.73 76 ASN C N 1
ATOM 2515 C CA . ASN C 1 76 ? 111.845 -15.002 20.767 1.00 14.04 76 ASN C CA 1
ATOM 2516 C C . ASN C 1 76 ? 111.360 -14.382 19.450 1.00 13.94 76 ASN C C 1
ATOM 2517 O O . ASN C 1 76 ? 111.381 -15.018 18.393 1.00 14.05 76 ASN C O 1
ATOM 2522 N N . SER C 1 77 ? 110.910 -13.136 19.544 1.00 13.50 77 SER C N 1
ATOM 2523 C CA . SER C 1 77 ? 110.702 -12.282 18.388 1.00 13.24 77 SER C CA 1
ATOM 2524 C C . SER C 1 77 ? 111.687 -11.120 18.523 1.00 13.06 77 SER C C 1
ATOM 2525 O O . SER C 1 77 ? 112.703 -11.238 19.210 1.00 12.95 77 SER C O 1
ATOM 2528 N N . GLY C 1 78 ? 111.400 -10.0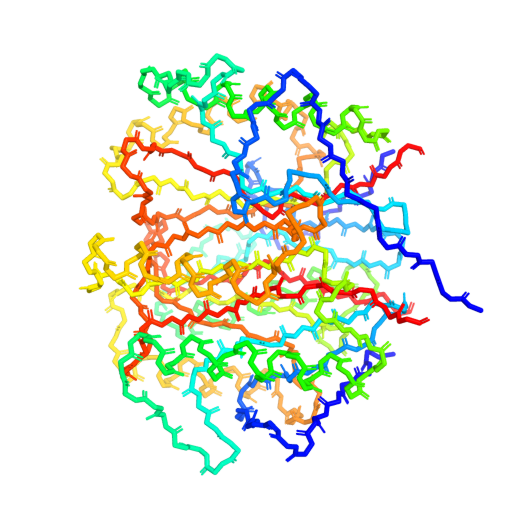01 17.872 1.00 12.84 78 GLY C N 1
ATOM 2529 C CA . GLY C 1 78 ? 112.260 -8.832 17.977 1.00 12.73 78 GLY C CA 1
ATOM 2530 C C . GLY C 1 78 ? 111.715 -7.674 17.175 1.00 12.67 78 GLY C C 1
ATOM 2531 O O . GLY C 1 78 ? 110.796 -7.845 16.377 1.00 12.63 78 GLY C O 1
ATOM 2532 N N . LEU C 1 79 ? 112.288 -6.492 17.386 1.00 12.73 79 LEU C N 1
ATOM 2533 C CA . LEU C 1 79 ? 111.877 -5.291 16.659 1.00 12.88 79 LEU C CA 1
ATOM 2534 C C . LEU C 1 79 ? 111.929 -5.492 15.146 1.00 13.15 79 LEU C C 1
ATOM 2535 O O . LEU C 1 79 ? 111.044 -5.034 14.425 1.00 13.18 79 LEU C O 1
ATOM 2540 N N . ASP C 1 80 ? 112.962 -6.189 14.678 1.00 13.54 80 ASP C N 1
ATOM 2541 C CA . ASP C 1 80 ? 113.142 -6.466 13.247 1.00 13.79 80 ASP C CA 1
ATOM 2542 C C . ASP C 1 80 ? 112.073 -7.382 12.632 1.00 13.48 80 ASP C C 1
ATOM 2543 O O . ASP C 1 80 ? 111.937 -7.432 11.409 1.00 14.02 80 ASP C O 1
ATOM 2548 N N . TYR C 1 81 ? 111.330 -8.106 13.468 1.00 12.87 81 TYR C N 1
ATOM 2549 C CA . TYR C 1 81 ? 110.276 -9.011 12.989 0.50 12.38 81 TYR C CA 1
ATOM 2550 C C . TYR C 1 81 ? 108.855 -8.463 13.192 1.00 11.90 81 TYR C C 1
ATOM 2551 O O . TYR C 1 81 ? 107.874 -9.173 12.961 1.00 11.64 81 TYR C O 1
ATOM 2560 N N . ILE C 1 82 ? 108.745 -7.198 13.594 1.00 11.46 82 ILE C N 1
ATOM 2561 C CA . ILE C 1 82 ? 107.445 -6.532 13.649 1.00 11.08 82 ILE C CA 1
ATOM 2562 C C . ILE C 1 82 ? 106.921 -6.325 12.229 1.00 11.00 82 ILE C C 1
ATOM 2563 O O . ILE C 1 82 ? 107.650 -5.832 11.364 1.00 10.80 82 ILE C O 1
ATOM 2568 N N . VAL C 1 83 ? 105.670 -6.720 11.994 1.00 10.98 83 VAL C N 1
ATOM 2569 C CA A VAL C 1 83 ? 105.021 -6.546 10.692 0.50 11.06 83 VAL C CA 1
ATOM 2570 C CA B VAL C 1 83 ? 105.037 -6.536 10.687 0.50 11.04 83 VAL C CA 1
ATOM 2571 C C . VAL C 1 83 ? 104.199 -5.258 10.658 1.00 10.80 83 VAL C C 1
ATOM 2572 O O . VAL C 1 83 ? 104.147 -4.568 9.635 1.00 10.90 83 VAL C O 1
ATOM 2579 N N . SER C 1 84 ? 103.555 -4.936 11.778 1.00 10.20 84 SER C N 1
ATOM 2580 C CA . SER C 1 84 ? 102.672 -3.776 11.846 1.00 10.01 84 SER C CA 1
ATOM 2581 C C . SER C 1 84 ? 102.564 -3.237 13.268 1.00 9.52 84 SER C C 1
ATOM 2582 O O . SER C 1 84 ? 102.659 -3.995 14.231 1.00 9.51 84 SER C O 1
ATOM 2585 N N . LEU C 1 85 ? 102.378 -1.924 13.383 1.00 9.27 85 LEU C N 1
ATOM 2586 C CA . LEU C 1 85 ? 102.072 -1.278 14.657 1.00 9.17 85 LEU C CA 1
ATOM 2587 C C . LEU C 1 85 ? 101.278 0.004 14.404 1.00 9.04 85 LEU C C 1
ATOM 2588 O O . LEU C 1 85 ? 101.240 0.503 13.277 1.00 9.06 85 LEU C O 1
ATOM 2593 N N . ASN C 1 86 ? 100.618 0.508 15.444 1.00 9.17 86 ASN C N 1
ATOM 2594 C CA . ASN C 1 86 ? 99.876 1.769 15.380 1.00 9.26 86 ASN C CA 1
ATOM 2595 C C . ASN C 1 86 ? 100.417 2.715 16.435 1.00 9.40 86 ASN C C 1
ATOM 2596 O O . ASN C 1 86 ? 100.741 2.285 17.540 1.00 9.36 86 ASN C O 1
ATOM 2601 N N . ILE C 1 87 ? 100.485 4.002 16.107 1.00 9.55 87 ILE C N 1
ATOM 2602 C CA . ILE C 1 87 ? 100.926 5.017 17.056 1.00 9.86 87 ILE C CA 1
ATOM 2603 C C . ILE C 1 87 ? 99.789 5.988 17.344 1.00 10.10 87 ILE C C 1
ATOM 2604 O O . ILE C 1 87 ? 99.153 6.501 16.423 1.00 9.96 87 ILE C O 1
ATOM 2609 N N . PHE C 1 88 ? 99.535 6.226 18.627 1.00 10.51 88 PHE C N 1
ATOM 2610 C CA . PHE C 1 88 ? 98.683 7.322 19.064 1.00 10.98 88 PHE C CA 1
ATOM 2611 C C . PHE C 1 88 ? 99.560 8.351 19.762 1.00 10.97 88 PHE C C 1
ATOM 2612 O O . PHE C 1 88 ? 100.209 8.036 20.756 1.00 11.02 88 PHE C O 1
ATOM 2620 N N . LEU C 1 89 ? 99.603 9.567 19.221 1.00 11.12 89 LEU C N 1
ATOM 2621 C CA . LEU C 1 89 ? 100.285 10.684 19.871 1.00 11.34 89 LEU C CA 1
ATOM 2622 C C . LEU C 1 89 ? 99.243 11.568 20.531 1.00 11.88 89 LEU C C 1
ATOM 2623 O O . LEU C 1 89 ? 98.139 11.713 20.015 1.00 11.78 89 LEU C O 1
ATOM 2628 N N . SER C 1 90 ? 99.586 12.160 21.669 1.00 12.42 90 SER C N 1
ATOM 2629 C CA . SER C 1 90 ? 98.661 13.057 22.350 1.00 13.04 90 SER C CA 1
ATOM 2630 C C . SER C 1 90 ? 98.304 14.239 21.454 1.00 13.59 90 SER C C 1
ATOM 2631 O O . SER C 1 90 ? 99.151 14.755 20.722 1.00 13.48 90 SER C O 1
ATOM 2634 N N . THR C 1 91 ? 97.042 14.659 21.523 1.00 14.16 91 THR C N 1
ATOM 2635 C CA A THR C 1 91 ? 96.565 15.835 20.798 0.50 14.59 91 THR C CA 1
ATOM 2636 C CA B THR C 1 91 ? 96.587 15.829 20.776 0.50 14.56 91 THR C CA 1
ATOM 2637 C C . THR C 1 91 ? 97.318 17.092 21.237 1.00 14.72 91 THR C C 1
ATOM 2638 O O . THR C 1 91 ? 97.418 18.062 20.488 1.00 14.97 91 THR C O 1
ATOM 2645 N N . SER C 1 92 ? 97.844 17.064 22.462 1.00 14.89 92 SER C N 1
ATOM 2646 C CA . SER C 1 92 ? 98.579 18.196 23.028 1.00 15.11 92 SER C CA 1
ATOM 2647 C C . SER C 1 92 ? 99.947 18.462 22.387 1.00 14.94 92 SER C C 1
ATOM 2648 O O . SER C 1 92 ? 100.492 19.555 22.540 1.00 15.31 92 SER C O 1
ATOM 2651 N N . LEU C 1 93 ? 100.506 17.475 21.686 1.00 14.69 93 LEU C N 1
ATOM 2652 C CA . LEU C 1 93 ? 101.849 17.613 21.117 1.00 14.58 93 LEU C CA 1
ATOM 2653 C C . LEU C 1 93 ? 101.901 18.641 19.989 1.00 14.40 93 LEU C C 1
ATOM 2654 O O . LEU C 1 93 ? 100.984 18.730 19.170 1.00 14.59 93 LEU C O 1
ATOM 2659 N N . SER C 1 94 ? 102.987 19.407 19.954 1.00 14.23 94 SER C N 1
ATOM 2660 C CA . SER C 1 94 ? 103.232 20.361 18.880 1.00 14.15 94 SER C CA 1
ATOM 2661 C C . SER C 1 94 ? 103.719 19.634 17.629 1.00 14.11 94 SER C C 1
ATOM 2662 O O . SER C 1 94 ? 104.040 18.443 17.675 1.00 13.93 94 SER C O 1
ATOM 2665 N N . ASP C 1 95 ? 103.786 20.361 16.518 1.00 13.90 95 ASP C N 1
ATOM 2666 C CA . ASP C 1 95 ? 104.346 19.825 15.280 1.00 14.03 95 ASP C CA 1
ATOM 2667 C C . ASP C 1 95 ? 105.807 19.418 15.467 1.00 13.65 95 ASP C C 1
ATOM 2668 O O . ASP C 1 95 ? 106.232 18.382 14.960 1.00 13.39 95 ASP C O 1
ATOM 2673 N N . SER C 1 96 ? 106.569 20.226 16.201 1.00 13.31 96 SER C N 1
ATOM 2674 C CA . SER C 1 96 ? 107.980 19.925 16.447 1.00 12.94 96 SER C CA 1
ATOM 2675 C C . SER C 1 96 ? 108.155 18.681 17.321 1.00 12.61 96 SER C C 1
ATOM 2676 O O . SER C 1 96 ? 109.104 17.922 17.132 1.00 12.45 96 SER C O 1
ATOM 2679 N N . GLU C 1 97 ? 107.248 18.479 18.274 1.00 12.07 97 GLU C N 1
ATOM 2680 C CA . GLU C 1 97 ? 107.258 17.266 19.093 1.00 11.91 97 GLU C CA 1
ATOM 2681 C C . GLU C 1 97 ? 106.967 16.028 18.248 1.00 11.67 97 GLU C C 1
ATOM 2682 O O . GLU C 1 97 ? 107.621 15.000 18.412 1.00 11.51 97 GLU C O 1
ATOM 2688 N N . GLU C 1 98 ? 105.997 16.128 17.342 1.00 11.42 98 GLU C N 1
ATOM 2689 C CA . GLU C 1 98 ? 105.705 15.031 16.420 1.00 11.23 98 GLU C CA 1
ATOM 2690 C C . GLU C 1 98 ? 106.908 14.744 15.520 1.00 10.97 98 GLU C C 1
ATOM 2691 O O . GLU C 1 98 ? 107.234 13.585 15.265 1.00 10.56 98 GLU C O 1
ATOM 2697 N N . ALA C 1 99 ? 107.569 15.798 15.045 1.00 10.74 99 ALA C N 1
ATOM 2698 C CA . ALA C 1 99 ? 108.795 15.645 14.262 1.00 10.63 99 ALA C CA 1
ATOM 2699 C C . ALA C 1 99 ? 109.889 14.947 15.076 1.00 10.59 99 ALA C C 1
ATOM 2700 O O . ALA C 1 99 ? 110.589 14.073 14.562 1.00 10.63 99 ALA C O 1
ATOM 2702 N N . ARG C 1 100 ? 110.024 15.330 16.345 1.00 10.41 100 ARG C N 1
ATOM 2703 C CA . ARG C 1 100 ? 111.004 14.711 17.236 1.00 10.33 100 ARG C CA 1
ATOM 2704 C C . ARG C 1 100 ? 110.681 13.233 17.466 1.00 9.99 100 ARG C C 1
ATOM 2705 O O . ARG C 1 100 ? 111.579 12.390 17.461 1.00 9.89 100 ARG C O 1
ATOM 2713 N N . PHE C 1 101 ? 109.403 12.918 17.658 1.00 9.65 101 PHE C N 1
ATOM 2714 C CA . PHE C 1 101 ? 108.985 11.524 17.778 1.00 9.41 101 PHE C CA 1
ATOM 2715 C C . PHE C 1 101 ? 109.459 10.707 16.579 1.00 9.41 101 PHE C C 1
ATOM 2716 O O . PHE C 1 101 ? 109.998 9.612 16.738 1.00 9.07 101 PHE C O 1
ATOM 2724 N N . ASN C 1 102 ? 109.251 11.237 15.378 1.00 9.41 102 ASN C N 1
ATOM 2725 C CA . ASN C 1 102 ? 109.640 10.511 14.171 1.00 9.56 102 ASN C CA 1
ATOM 2726 C C . ASN C 1 102 ? 111.156 10.348 14.028 1.00 9.67 102 ASN C C 1
ATOM 2727 O O . ASN C 1 102 ? 111.614 9.334 13.506 1.00 9.64 102 ASN C O 1
ATOM 2732 N N . GLU C 1 103 ? 111.929 11.325 14.507 1.00 9.92 103 GLU C N 1
ATOM 2733 C CA A GLU C 1 103 ? 113.382 11.190 14.537 0.50 10.08 103 GLU C CA 1
ATOM 2734 C CA B GLU C 1 103 ? 113.389 11.203 14.558 0.50 10.06 103 GLU C CA 1
ATOM 2735 C C . GLU C 1 103 ? 113.780 10.034 15.455 1.00 9.95 103 GLU C C 1
ATOM 2736 O O . GLU C 1 103 ? 114.612 9.207 15.089 1.00 9.99 103 GLU C O 1
ATOM 2747 N N . LEU C 1 104 ? 113.175 9.977 16.638 1.00 9.71 104 LEU C N 1
ATOM 2748 C CA . LEU C 1 104 ? 113.442 8.895 17.586 1.00 9.73 104 LEU C CA 1
ATOM 2749 C C . LEU C 1 104 ? 112.966 7.553 17.038 1.00 9.52 104 LEU C C 1
ATOM 2750 O O . LEU C 1 104 ? 113.611 6.528 17.250 1.00 9.67 104 LEU C O 1
ATOM 2755 N N . TYR C 1 105 ? 111.835 7.567 16.336 1.00 9.43 105 TYR C N 1
ATOM 2756 C CA . TYR C 1 105 ? 111.297 6.365 15.701 1.00 9.42 105 TYR C CA 1
ATOM 2757 C C . TYR C 1 105 ? 112.286 5.792 14.686 1.00 9.67 105 TYR C C 1
ATOM 2758 O O . TYR C 1 105 ? 112.493 4.578 14.627 1.00 9.53 105 TYR C O 1
ATOM 2767 N N . ARG C 1 106 ? 112.901 6.671 13.899 1.00 10.12 106 ARG C N 1
ATOM 2768 C CA . ARG C 1 106 ? 113.900 6.259 12.912 1.00 10.49 106 ARG C CA 1
ATOM 2769 C C . ARG C 1 106 ? 115.204 5.766 13.550 1.00 11.11 106 ARG C C 1
ATOM 2770 O O . ARG C 1 106 ? 115.974 5.067 12.899 1.00 11.46 106 ARG C O 1
ATOM 2778 N N . GLU C 1 107 ? 115.453 6.137 14.805 1.00 11.84 107 GLU C N 1
ATOM 2779 C CA . GLU C 1 107 ? 116.580 5.586 15.570 1.00 12.49 107 GLU C CA 1
ATOM 2780 C C . GLU C 1 107 ? 116.279 4.184 16.110 1.00 12.78 107 GLU C C 1
ATOM 2781 O O . GLU C 1 107 ? 117.196 3.397 16.339 1.00 13.75 107 GLU C O 1
ATOM 2787 N N . VAL C 1 108 ? 115.001 3.874 16.319 1.00 12.70 108 VAL C N 1
ATOM 2788 C CA . VAL C 1 108 ? 114.586 2.526 16.715 1.00 12.77 108 VAL C CA 1
ATOM 2789 C C . VAL C 1 108 ? 114.564 1.605 15.494 1.00 12.82 108 VAL C C 1
ATOM 2790 O O . VAL C 1 108 ? 115.106 0.498 15.525 1.00 13.30 108 VAL C O 1
ATOM 2794 N N . PHE C 1 109 ? 113.931 2.078 14.423 1.00 12.70 109 PHE C N 1
ATOM 2795 C CA . PHE C 1 109 ? 113.843 1.342 13.166 1.00 12.61 109 PHE C CA 1
ATOM 2796 C C . PHE C 1 109 ? 114.780 2.008 12.158 1.00 13.13 109 PHE C C 1
ATOM 2797 O O . PHE C 1 109 ? 114.346 2.771 11.295 1.00 12.79 109 PHE C O 1
ATOM 2805 N N . CYS C 1 110 ? 116.070 1.693 12.285 1.00 13.72 110 CYS C N 1
ATOM 2806 C CA C CYS C 1 110 ? 117.157 2.356 11.551 0.43 14.04 110 CYS C CA 1
ATOM 2807 C CA D CYS C 1 110 ? 117.097 2.411 11.529 0.56 14.16 110 CYS C CA 1
ATOM 2808 C C . CYS C 1 110 ? 117.365 1.846 10.136 1.00 14.11 110 CYS C C 1
ATOM 2809 O O . CYS C 1 110 ? 118.061 2.480 9.346 1.00 14.39 110 CYS C O 1
ATOM 2814 N N . VAL C 1 111 ? 116.817 0.673 9.832 1.00 14.07 111 VAL C N 1
ATOM 2815 C CA . VAL C 1 111 ? 116.946 0.099 8.498 1.00 14.08 111 VAL C CA 1
ATOM 2816 C C . VAL C 1 111 ? 115.697 0.499 7.712 1.00 14.03 111 VAL C C 1
ATOM 2817 O O . VAL C 1 111 ? 114.633 -0.084 7.915 1.00 13.93 111 VAL C O 1
ATOM 2821 N N . PRO C 1 112 ? 115.811 1.512 6.829 1.00 14.03 112 PRO C N 1
ATOM 2822 C CA . PRO C 1 112 ? 114.611 2.051 6.179 1.00 13.98 112 PRO C CA 1
ATOM 2823 C C . PRO C 1 112 ? 113.748 1.016 5.453 1.00 13.92 112 PRO C C 1
ATOM 2824 O O . PRO C 1 112 ? 112.525 1.044 5.582 1.00 14.28 112 PRO C O 1
ATOM 2828 N N . ALA C 1 113 ? 114.380 0.106 4.717 1.00 13.64 113 ALA C N 1
ATOM 2829 C CA . ALA C 1 113 ? 113.652 -0.844 3.873 1.00 13.52 113 ALA C CA 1
ATOM 2830 C C . ALA C 1 113 ? 112.759 -1.815 4.650 1.00 13.31 113 ALA C C 1
ATOM 2831 O O . ALA C 1 113 ? 111.766 -2.299 4.107 1.00 13.44 113 ALA C O 1
ATOM 2833 N N . THR C 1 114 ? 113.108 -2.100 5.903 1.00 12.89 114 THR C N 1
ATOM 2834 C CA . THR C 1 114 ? 112.385 -3.094 6.702 1.00 12.74 114 THR C CA 1
ATOM 2835 C C . THR C 1 114 ? 111.495 -2.473 7.785 1.00 12.13 114 THR C C 1
ATOM 2836 O O . THR C 1 114 ? 111.045 -3.168 8.700 1.00 12.41 114 THR C O 1
ATOM 2840 N N . ARG C 1 115 ? 111.228 -1.174 7.683 1.00 11.43 115 ARG C N 1
ATOM 2841 C CA . ARG C 1 115 ? 110.345 -0.516 8.643 1.00 10.86 115 ARG C CA 1
ATOM 2842 C C . ARG C 1 115 ? 108.952 -1.130 8.583 1.00 10.53 115 ARG C C 1
ATOM 2843 O O . ARG C 1 115 ? 108.444 -1.419 7.498 1.00 10.55 115 ARG C O 1
ATOM 2851 N N . PRO C 1 116 ? 108.337 -1.358 9.754 1.00 10.15 116 PRO C N 1
ATOM 2852 C CA . PRO C 1 116 ? 107.047 -2.039 9.760 1.00 10.03 116 PRO C CA 1
ATOM 2853 C C . PRO C 1 116 ? 105.915 -1.178 9.214 1.00 9.78 116 PRO C C 1
ATOM 2854 O O . PRO C 1 116 ? 106.037 0.044 9.125 1.00 9.50 116 PRO C O 1
ATOM 2858 N N . CYS C 1 117 ? 104.819 -1.824 8.841 1.00 9.62 117 CYS C N 1
ATOM 2859 C CA . CYS C 1 117 ? 103.598 -1.104 8.534 1.00 9.78 117 CYS C CA 1
ATOM 2860 C C . CYS C 1 117 ? 103.250 -0.265 9.746 1.00 9.77 117 CYS C C 1
ATOM 2861 O O . CYS C 1 117 ? 103.362 -0.733 10.883 1.00 9.64 117 CYS C O 1
ATOM 2864 N N . ARG C 1 118 ? 102.855 0.978 9.509 1.00 9.85 118 ARG C N 1
ATOM 2865 C CA A ARG C 1 118 ? 102.456 1.830 10.613 0.50 9.99 118 ARG C CA 1
ATOM 2866 C CA B ARG C 1 118 ? 102.588 1.931 10.574 0.50 9.98 118 ARG C CA 1
ATOM 2867 C C . ARG C 1 118 ? 101.442 2.872 10.195 1.00 10.08 118 ARG C C 1
ATOM 2868 O O . ARG C 1 118 ? 101.228 3.139 9.013 1.00 9.90 118 ARG C O 1
ATOM 2883 N N . CYS C 1 119 ? 100.752 3.387 11.203 1.00 10.27 119 CYS C N 1
ATOM 2884 C CA . CYS C 1 119 ? 99.879 4.533 11.056 1.00 10.98 119 CYS C CA 1
ATOM 2885 C C . CYS C 1 119 ? 100.076 5.357 12.319 1.00 11.22 119 CYS C C 1
ATOM 2886 O O . CYS C 1 119 ? 100.536 4.836 13.342 1.00 11.19 119 CYS C O 1
ATOM 2889 N N . CYS C 1 120 ? 99.758 6.641 12.234 1.00 11.88 120 CYS C N 1
ATOM 2890 C CA . CYS C 1 120 ? 99.978 7.560 13.339 1.00 12.55 120 CYS C CA 1
ATOM 2891 C C . CYS C 1 120 ? 98.925 8.655 13.308 1.00 12.99 120 CYS C C 1
ATOM 2892 O O . CYS C 1 120 ? 98.819 9.391 12.329 1.00 13.12 120 CYS C O 1
ATOM 2895 N N . VAL C 1 121 ? 98.135 8.741 14.374 1.00 13.36 121 VAL C N 1
ATOM 2896 C CA . VAL C 1 121 ? 97.116 9.777 14.508 1.00 13.88 121 VAL C CA 1
ATOM 2897 C C . VAL C 1 121 ? 97.164 10.339 15.922 1.00 14.29 121 VAL C C 1
ATOM 2898 O O . VAL C 1 121 ? 97.761 9.735 16.817 1.00 14.11 121 VAL C O 1
ATOM 2902 N N . ARG C 1 122 ? 96.550 11.500 16.114 1.00 14.88 122 ARG C N 1
ATOM 2903 C CA . ARG C 1 122 ? 96.443 12.091 17.442 1.00 15.46 122 ARG C CA 1
ATOM 2904 C C . ARG C 1 122 ? 95.221 11.538 18.157 1.00 16.08 122 ARG C C 1
ATOM 2905 O O . ARG C 1 122 ? 94.215 11.209 17.525 1.00 16.30 122 ARG C O 1
ATOM 2913 N N . ALA C 1 123 ? 95.316 11.440 19.479 1.00 16.71 123 ALA C N 1
ATOM 2914 C CA . ALA C 1 123 ? 94.201 10.983 20.301 1.00 17.23 123 ALA C CA 1
ATOM 2915 C C . ALA C 1 123 ? 94.305 11.546 21.712 1.00 17.70 123 ALA C C 1
ATOM 2916 O O . ALA C 1 123 ? 95.377 11.978 22.144 1.00 17.76 123 ALA C O 1
ATOM 2918 N N . GLN C 1 124 ? 93.178 11.549 22.416 1.00 18.25 124 GLN C N 1
ATOM 2919 C CA . GLN C 1 124 ? 93.149 11.881 23.834 1.00 18.77 124 GLN C CA 1
ATOM 2920 C C . GLN C 1 124 ? 93.564 10.630 24.610 1.00 19.02 124 GLN C C 1
ATOM 2921 O O . GLN C 1 124 ? 92.802 9.664 24.704 1.00 19.26 124 GLN C O 1
ATOM 2927 N N . LEU C 1 125 ? 94.784 10.651 25.141 1.00 19.18 125 LEU C N 1
ATOM 2928 C CA . LEU C 1 125 ? 95.337 9.514 25.874 1.00 19.33 125 LEU C CA 1
ATOM 2929 C C . LEU C 1 125 ? 95.063 9.655 27.366 1.00 19.60 125 LEU C C 1
ATOM 2930 O O . LEU C 1 125 ? 94.661 10.719 27.832 1.00 19.66 125 LEU C O 1
ATOM 2935 N N . GLN C 1 126 ? 95.290 8.574 28.108 1.00 19.89 126 GLN C N 1
ATOM 2936 C CA . GLN C 1 126 ? 95.111 8.582 29.561 1.00 20.13 126 GLN C CA 1
ATOM 2937 C C . GLN C 1 126 ? 96.093 9.558 30.214 1.00 20.04 126 GLN C C 1
ATOM 2938 O O . GLN C 1 126 ? 97.113 9.915 29.618 1.00 20.13 126 GLN C O 1
ATOM 2944 N N . GLU C 1 127 ? 95.775 9.983 31.435 1.00 19.96 127 GLU C N 1
ATOM 2945 C CA . GLU C 1 127 ? 96.493 11.073 32.106 1.00 19.64 127 GLU C CA 1
ATOM 2946 C C . GLU C 1 127 ? 98.015 10.889 32.106 1.00 19.09 127 GLU C C 1
ATOM 2947 O O . GLU C 1 127 ? 98.521 9.834 32.494 1.00 19.29 127 GLU C O 1
ATOM 2953 N N . GLY C 1 128 ? 98.728 11.921 31.655 1.00 18.35 128 GLY C N 1
ATOM 2954 C CA . GLY C 1 128 ? 100.192 11.929 31.658 1.00 17.54 128 GLY C CA 1
ATOM 2955 C C . GLY C 1 128 ? 100.860 11.350 30.419 1.00 16.74 128 GLY C C 1
ATOM 2956 O O . GLY C 1 128 ? 102.050 11.590 30.191 1.00 16.48 128 GLY C O 1
ATOM 2957 N N . LEU C 1 129 ? 100.106 10.591 29.621 1.00 15.85 129 LEU C N 1
ATOM 2958 C CA . LEU C 1 129 ? 100.656 9.907 28.450 1.00 15.09 129 LEU C CA 1
ATOM 2959 C C . LEU C 1 129 ? 100.750 10.843 27.247 1.00 14.17 129 LEU C C 1
ATOM 2960 O O . LEU C 1 129 ? 99.808 11.576 26.937 1.00 14.21 129 LEU C O 1
ATOM 2965 N N . LEU C 1 130 ? 101.899 10.811 26.577 1.00 12.95 130 LEU C N 1
ATOM 2966 C CA . LEU C 1 130 ? 102.136 11.607 25.373 1.00 12.20 130 LEU C CA 1
ATOM 2967 C C . LEU C 1 130 ? 102.193 10.743 24.112 1.00 11.52 130 LEU C C 1
ATOM 2968 O O . LEU C 1 130 ? 102.017 11.249 23.000 1.00 11.08 130 LEU C O 1
ATOM 2973 N N . VAL C 1 131 ? 102.444 9.449 24.289 1.00 10.99 131 VAL C N 1
ATOM 2974 C CA . VAL C 1 131 ? 102.524 8.507 23.181 1.00 10.85 131 VAL C CA 1
ATOM 2975 C C . VAL C 1 131 ? 102.075 7.127 23.653 1.00 10.66 131 VAL C C 1
ATOM 2976 O O . VAL C 1 131 ? 102.302 6.747 24.804 1.00 10.62 131 VAL C O 1
ATOM 2980 N N . GLU C 1 132 ? 101.419 6.395 22.759 1.00 10.68 132 GLU C N 1
ATOM 2981 C CA . GLU C 1 132 ? 101.052 5.010 23.009 1.00 10.82 132 GLU C CA 1
ATOM 2982 C C . GLU C 1 132 ? 101.194 4.240 21.709 1.00 10.61 132 GLU C C 1
ATOM 2983 O O . GLU C 1 132 ? 100.757 4.705 20.655 1.00 10.90 132 GLU C O 1
ATOM 2989 N N . VAL C 1 133 ? 101.825 3.074 21.786 1.00 10.28 133 VAL C N 1
ATOM 2990 C CA . VAL C 1 133 ? 102.014 2.222 20.625 1.00 10.02 133 VAL C CA 1
ATOM 2991 C C . VAL C 1 133 ? 101.204 0.952 20.842 1.00 9.86 133 VAL C C 1
ATOM 2992 O O . VAL C 1 133 ? 101.382 0.255 21.844 1.00 10.07 133 VAL C O 1
ATOM 2996 N N . VAL C 1 134 ? 100.306 0.672 19.901 1.00 9.59 134 VAL C N 1
ATOM 2997 C CA . VAL C 1 134 ? 99.330 -0.401 20.045 1.00 9.62 134 VAL C CA 1
ATOM 2998 C C . VAL C 1 134 ? 99.297 -1.272 18.793 1.00 9.66 134 VAL C C 1
ATOM 2999 O O . VAL C 1 134 ? 99.897 -0.931 17.769 1.00 9.27 134 VAL C O 1
ATOM 3003 N N . ASN C 1 135 ? 98.594 -2.399 18.888 1.00 9.73 135 ASN C N 1
ATOM 3004 C CA . ASN C 1 135 ? 98.443 -3.335 17.774 1.00 9.92 135 ASN C CA 1
ATOM 3005 C C . ASN C 1 135 ? 99.770 -3.763 17.150 1.00 9.99 135 ASN C C 1
ATOM 3006 O O . ASN C 1 135 ? 99.877 -3.930 15.934 1.00 10.37 135 ASN C O 1
ATOM 3011 N N . VAL C 1 136 ? 100.780 -3.953 17.995 1.00 9.85 136 VAL C N 1
ATOM 3012 C CA . VAL C 1 136 ? 102.047 -4.498 17.536 1.00 10.08 136 VAL C CA 1
ATOM 3013 C C . VAL C 1 136 ? 101.825 -5.967 17.207 1.00 10.32 136 VAL C C 1
ATOM 3014 O O . VAL C 1 136 ? 101.371 -6.739 18.055 1.00 10.20 136 VAL C O 1
ATOM 3018 N N . VAL C 1 137 ? 102.107 -6.324 15.959 1.00 10.68 137 VAL C N 1
ATOM 3019 C CA . VAL C 1 137 ? 102.027 -7.699 15.488 1.00 11.12 137 VAL C CA 1
ATOM 3020 C C . VAL C 1 137 ? 103.396 -8.056 14.928 1.00 11.07 137 VAL C C 1
ATOM 3021 O O . VAL C 1 137 ? 103.943 -7.316 14.110 1.00 10.56 137 VAL C O 1
ATOM 3025 N N . ALA C 1 138 ? 103.953 -9.177 15.380 1.00 11.45 138 ALA C N 1
ATOM 3026 C CA . ALA C 1 138 ? 105.302 -9.580 14.992 1.00 11.94 138 ALA C CA 1
ATOM 3027 C C . ALA C 1 138 ? 105.376 -11.084 14.759 1.00 12.71 138 ALA C C 1
ATOM 3028 O O . ALA C 1 138 ? 104.573 -11.843 15.296 1.00 12.89 138 ALA C O 1
ATOM 3030 N N . ALA C 1 139 ? 106.343 -11.505 13.952 1.00 13.48 139 ALA C N 1
ATOM 3031 C CA . ALA C 1 139 ? 106.594 -12.924 13.722 1.00 14.25 139 ALA C CA 1
ATOM 3032 C C . ALA C 1 139 ? 107.637 -13.429 14.712 1.00 15.04 139 ALA C C 1
ATOM 3033 O O . ALA C 1 139 ? 108.525 -12.683 15.117 1.00 15.01 139 ALA C O 1
ATOM 3035 N N . GLN C 1 140 ? 107.526 -14.695 15.107 1.00 16.19 140 GLN C N 1
ATOM 3036 C CA . GLN C 1 140 ? 108.557 -15.324 15.934 1.00 17.17 140 GLN C CA 1
ATOM 3037 C C . GLN C 1 140 ? 109.777 -15.665 15.083 1.00 17.89 140 GLN C C 1
ATOM 3038 O O . GLN C 1 140 ? 109.647 -15.974 13.896 1.00 17.98 140 GLN C O 1
ATOM 3044 N N . LYS C 1 141 ? 110.957 -15.606 15.696 1.00 18.73 141 LYS C N 1
ATOM 3045 C CA . LYS C 1 141 ? 112.211 -15.915 15.007 1.00 19.52 141 LYS C CA 1
ATOM 3046 C C . LYS C 1 141 ? 112.496 -17.411 15.055 1.00 19.98 141 LYS C C 1
ATOM 3047 O O . LYS C 1 141 ? 113.258 -17.936 14.241 1.00 20.77 141 LYS C O 1
#

Nearest PDB structures (foldseek):
  3i3f-assembly1_C  TM=1.006E+00  e=8.603E-28  Giardia lamblia ATCC 50803
  2uyk-assembly1_C  TM=8.714E-01  e=5.039E-10  Escherichia coli
  1qu9-assembly1_A  TM=8.644E-01  e=1.714E-09  Escherichia coli
  1pf5-assembly1_A  TM=9.218E-01  e=6.631E-09  Escherichia coli
  5v4f-assembly1_A  TM=6.907E-01  e=2.446E-07  Yersinia pestis

Radius of gyration: 19.24 Å; Cα contacts (8 Å, |Δi|>4): 993; chains: 3; bounding box: 50×44×47 Å

Solvent-accessible surface area: 14946 Å² total; per-residue (Å²): 131,86,72,77,6,63,46,48,67,7,86,73,6,21,73,62,116,22,21,4,16,0,0,18,4,79,35,21,0,16,4,3,12,11,8,0,25,33,116,96,47,76,62,53,90,38,9,55,80,4,1,109,25,0,5,45,5,0,80,53,4,0,91,109,3,75,2,5,38,91,44,2,0,8,0,8,1,12,0,10,68,86,12,55,125,84,58,33,50,76,0,23,76,3,0,64,104,44,16,94,79,79,67,73,10,3,0,10,9,7,4,27,11,78,18,82,172,44,18,36,0,12,0,0,24,0,14,0,13,54,156,110,17,76,36,51,60,4,101,84,11,23,69,61,114,21,19,3,16,0,0,25,13,119,36,21,0,19,4,4,12,10,8,0,25,30,87,91,43,74,58,44,92,39,15,60,90,4,0,97,26,0,5,44,5,0,75,63,4,0,88,110,4,82,0,3,41,96,36,3,0,8,0,9,1,12,0,12,67,87,10,54,124,82,69,28,53,86,0,21,82,2,0,68,92,43,15,88,83,82,82,71,13,1,0,12,9,6,5,22,11,94,20,90,175,46,18,43,0,12,0,0,25,1,13,0,14,52,156,119,16,74,38,49,68,6,98,88,10,23,78,58,114,21,20,4,15,0,0,27,15,124,14,20,0,18,5,5,13,11,8,0,26,30,78,97,44,72,48,46,127,36,10,75,93,3,0,119,30,0,4,42,5,0,79,69,4,0,93,108,7,91,4,5,35,93,39,1,0,7,0,9,1,11,0,13,70,89,10,52,123,81,62,28,61,72,0,19,81,2,0,69,102,42,16,83,92,84,82,61,12,1,0,9,8,5,4,20,11,92,20,86,173,41,21,38,0,12,0,1,26,1,14,0,2,42,78

Secondary structure (DSSP, 8-state):
-PPPPEEE--TTS---TT-B-EEEETTEEEE--B-SB-TTSPBPSHHHHHHHHHHHHHHHHHHHTT--GGGEEEEEEEEETT--HHHHHHHHHHHHHHS--GGGPPEEEEEEEBPSTT-SEEEEEEEEE--/--EEE--TTS---TT-B-EEEETTEEEE--B-SB-TTSPBPSSHHHHHHHHHHHHHHHHHHTT--GGGEEEEEEEEETT--HHHHHHHHHHHHHHS--GGGPPEEEEEEEBPSTT-SEEEEEEEEE--/-PEEE--TTS---TT-B-EEEETTEEEE--B-SB-TTSPBPSSHHHHHHHHHHHHHHHHHHTT--GGGEEEEEEEEETT--HHHHHHHHHHHHHHS--GGGPPEEEEEEEBPSTT-SEEEEEEEEE--

B-factor: mean 14.5, std 5.34, range [7.77, 56.86]

Sequence (387 aa):
GMPTPTFLVCPDDVVKFENVGQIAVVNGMVYLGGSSVGIDKSGTLHKGLEEQTRRQTFDNIRKCLEYANSGLDYIVVSLNIFLSTSLSDSEEARFNELYREVFCCVPATRPCRCCVRRAQLQEGLLVEVVNVVAAQKTPTFLVCPDDVVKFENVGQIAVVNGMVYLGGSSVGIDKSGTLHKGLEEQTRQTFDNIRKCLEYANSGLDYIVSLNIFLSTSLSDSEEARFNEELYREVFCVPATRPCRCCVRAQLQEGLLVEVVNVVAAQKTPTFLVCPDVVKFENVGQIAVVNNGMVYLGGSVGIDKSGTLHKGLLEEQTRQTFDNIRKCLEYANSGLDYIVVSLNIFLSTTSLSDSEEARFNEELYREVFCCVPATRPCRRCCVRAQLQEGLLVEVVNVVAAQK

Foldseek 3Di:
DADDKDADDQQFADDDPVWGAWIDDPQKIFGAKFWLAGNVRDRDDALQSRLVSRVVRVQSRQVVVQFGPLFWAEKEKEFEPPDDPVSVVSSVVVVCVSVVDPVRHHHYDYDYDHDPPPTGMMMHGTMGGHD/DWDQDDQQFADDDPVWGAWTDDPQKIFGAKFWLAGNVGDRDDDLLSGLVSRVVNVQSRQVVVQHGPLFWAEKEKEFAPPDDPVSVVVSVVSVCVSVVPVVRHHHYDYDYDHDPPPTGMMMHGTMGGHD/DWDADDQQFADDDPVWGAWTDDPQKIFGAKFWLAGNVRDRDADLLSGLVSRVVRVQRRQVVQQWGQLFWAEKEKEFAPPDDPVSVVVSVVVVCVSVVPVVRHHHYDYDYDHDPPRTGMMMHGTMGGHD

CATH classification: 3.30.1330.40